Protein AF-A0A834DI28-F1 (afdb_monomer)

Structure (mmCIF, N/CA/C/O backbone):
data_AF-A0A834DI28-F1
#
_entry.id   AF-A0A834DI28-F1
#
loop_
_atom_site.group_PDB
_atom_site.id
_atom_site.type_symbol
_atom_site.label_atom_id
_atom_site.label_alt_id
_atom_site.label_comp_id
_atom_site.label_asym_id
_atom_site.label_entity_id
_atom_site.label_seq_id
_atom_site.pdbx_PDB_ins_code
_atom_site.Cartn_x
_atom_site.Cartn_y
_atom_site.Cartn_z
_atom_site.occupancy
_atom_site.B_iso_or_equiv
_atom_site.auth_seq_id
_atom_site.auth_comp_id
_atom_site.auth_asym_id
_atom_site.auth_atom_id
_atom_site.pdbx_PDB_model_num
ATOM 1 N N . MET A 1 1 ? 89.807 41.117 -155.647 1.00 53.84 1 MET A N 1
ATOM 2 C CA . MET A 1 1 ? 91.177 41.578 -155.968 1.00 53.84 1 MET A CA 1
ATOM 3 C C . MET A 1 1 ? 92.062 40.342 -156.058 1.00 53.84 1 MET A C 1
ATOM 5 O O . MET A 1 1 ? 91.885 39.460 -155.232 1.00 53.84 1 MET A O 1
ATOM 9 N N . ASN A 1 2 ? 92.935 40.256 -157.065 1.00 38.38 2 ASN A N 1
ATOM 10 C CA . ASN A 1 2 ? 94.080 39.322 -157.108 1.00 38.38 2 ASN A CA 1
ATOM 11 C C . ASN A 1 2 ? 95.271 39.959 -156.341 1.00 38.38 2 ASN A C 1
ATOM 13 O O . ASN A 1 2 ? 95.130 41.136 -155.986 1.00 38.38 2 ASN A O 1
ATOM 17 N N . PRO A 1 3 ? 96.439 39.300 -156.137 1.00 61.22 3 PRO A N 1
ATOM 18 C CA . PRO A 1 3 ? 96.903 37.968 -156.583 1.00 61.22 3 PRO A CA 1
ATOM 19 C C . PRO A 1 3 ? 97.038 36.979 -155.372 1.00 61.22 3 PRO A C 1
ATOM 21 O O . PRO A 1 3 ? 96.422 37.252 -154.347 1.00 61.22 3 PRO A O 1
ATOM 24 N N . SER A 1 4 ? 97.689 35.797 -155.367 1.00 40.25 4 SER A N 1
ATOM 25 C CA . SER A 1 4 ? 98.748 35.222 -156.223 1.00 40.25 4 SER A CA 1
ATOM 26 C C . SER A 1 4 ? 98.755 33.682 -156.341 1.00 40.25 4 SER A C 1
ATOM 28 O O . SER A 1 4 ? 98.346 32.963 -155.440 1.00 40.25 4 SER A O 1
ATOM 30 N N . ALA A 1 5 ? 99.315 33.236 -157.472 1.00 37.59 5 ALA A N 1
ATOM 31 C CA . ALA A 1 5 ? 100.216 32.099 -157.746 1.00 37.59 5 ALA A CA 1
ATOM 32 C C . ALA A 1 5 ? 100.648 31.146 -156.592 1.00 37.59 5 ALA A C 1
ATOM 34 O O . ALA A 1 5 ? 100.957 31.581 -155.490 1.00 37.59 5 ALA A O 1
ATOM 35 N N . THR A 1 6 ? 100.852 29.840 -156.835 1.00 37.69 6 THR A N 1
ATOM 36 C CA . THR A 1 6 ? 101.607 29.298 -157.992 1.00 37.69 6 THR A CA 1
ATOM 37 C C . THR A 1 6 ? 101.086 27.947 -158.508 1.00 37.69 6 THR A C 1
ATOM 39 O O . THR A 1 6 ? 100.665 27.090 -157.739 1.00 37.69 6 THR A O 1
ATOM 42 N N . PHE A 1 7 ? 101.147 27.764 -159.831 1.00 34.72 7 PHE A N 1
ATOM 43 C CA . PHE A 1 7 ? 100.869 26.514 -160.552 1.00 34.72 7 PHE A CA 1
ATOM 44 C C . PHE A 1 7 ? 101.877 25.402 -160.206 1.00 34.72 7 PHE A C 1
ATOM 46 O O . PHE A 1 7 ? 103.062 25.687 -160.086 1.00 34.72 7 PHE A O 1
ATOM 53 N N . PHE A 1 8 ? 101.458 24.134 -160.291 1.00 35.59 8 PHE A N 1
ATOM 54 C CA . PHE A 1 8 ? 102.073 23.220 -161.267 1.00 35.59 8 PHE A CA 1
ATOM 55 C C . PHE A 1 8 ? 101.072 22.166 -161.765 1.00 35.59 8 PHE A C 1
ATOM 57 O O . PHE A 1 8 ? 100.070 21.865 -161.121 1.00 35.59 8 PHE A O 1
ATOM 64 N N . VAL A 1 9 ? 101.307 21.693 -162.987 1.00 37.53 9 VAL A N 1
ATOM 65 C CA . VAL A 1 9 ? 100.347 20.971 -163.832 1.00 37.53 9 VAL A CA 1
ATOM 66 C C . VAL A 1 9 ? 100.458 19.452 -163.668 1.00 37.53 9 VAL A C 1
ATOM 68 O O . VAL A 1 9 ? 101.547 18.909 -163.810 1.00 37.53 9 VAL A O 1
ATOM 71 N N . GLY A 1 10 ? 99.311 18.763 -163.605 1.00 33.97 10 GLY A N 1
ATOM 72 C CA . GLY A 1 10 ? 99.081 17.658 -164.547 1.00 33.97 10 GLY A CA 1
ATOM 73 C C . GLY A 1 10 ? 98.775 16.250 -164.017 1.00 33.97 10 GLY A C 1
ATOM 74 O O . GLY A 1 10 ? 99.527 15.676 -163.244 1.00 33.97 10 GLY A O 1
ATOM 75 N N . ARG A 1 11 ? 97.744 15.665 -164.650 1.00 35.41 11 ARG A N 1
ATOM 76 C CA . ARG A 1 11 ? 97.412 14.230 -164.810 1.00 35.41 11 ARG A CA 1
ATOM 77 C C . ARG A 1 11 ? 96.930 13.408 -163.600 1.00 35.41 11 ARG A C 1
ATOM 79 O O . ARG A 1 11 ? 97.690 13.007 -162.736 1.00 35.41 11 ARG A O 1
ATOM 86 N N . GLN A 1 12 ? 95.666 12.990 -163.738 1.00 44.09 12 GLN A N 1
ATOM 87 C CA . GLN A 1 12 ? 95.197 11.594 -163.662 1.00 44.09 12 GLN A CA 1
ATOM 88 C C . GLN A 1 12 ? 95.781 10.703 -162.549 1.00 44.09 12 GLN A C 1
ATOM 90 O O . GLN A 1 12 ? 96.814 10.070 -162.754 1.00 44.09 12 GLN A O 1
ATOM 95 N N . ASN A 1 13 ? 95.014 10.478 -161.476 1.00 39.81 13 ASN A N 1
ATOM 96 C CA . ASN A 1 13 ? 94.994 9.158 -160.838 1.00 39.81 13 ASN A CA 1
ATOM 97 C C . ASN A 1 13 ? 93.692 8.918 -160.052 1.00 39.81 13 ASN A C 1
ATOM 99 O O . ASN A 1 13 ? 93.354 9.684 -159.159 1.00 39.81 13 ASN A O 1
ATOM 103 N N . ILE A 1 14 ? 92.965 7.849 -160.387 1.00 48.56 14 ILE A N 1
ATOM 104 C CA . ILE A 1 14 ? 91.565 7.599 -159.968 1.00 48.56 14 ILE A CA 1
ATOM 105 C C . ILE A 1 14 ? 91.447 7.055 -158.519 1.00 48.56 14 ILE A C 1
ATOM 107 O O . ILE A 1 14 ? 90.351 6.848 -158.009 1.00 48.56 14 ILE A O 1
ATOM 111 N N . GLY A 1 15 ? 92.569 6.856 -157.816 1.00 52.12 15 GLY A N 1
ATOM 112 C CA . GLY A 1 15 ? 92.585 6.311 -156.450 1.00 52.12 15 GLY A CA 1
ATOM 113 C C . GLY A 1 15 ? 92.200 7.295 -155.334 1.00 52.12 15 GLY A C 1
ATOM 114 O O . GLY A 1 15 ? 91.572 6.890 -154.359 1.00 52.12 15 GLY A O 1
ATOM 115 N N . SER A 1 16 ? 92.532 8.585 -155.464 1.00 55.84 16 SER A N 1
ATOM 116 C CA . SER A 1 16 ? 92.398 9.551 -154.358 1.00 55.84 16 SER A CA 1
ATOM 117 C C . SER A 1 16 ? 90.960 10.008 -154.093 1.00 55.84 16 SER A C 1
ATOM 119 O O . SER A 1 16 ? 90.609 10.314 -152.958 1.00 55.84 16 SER A O 1
ATOM 121 N N . GLU A 1 17 ? 90.101 10.031 -155.113 1.00 61.16 17 GLU A N 1
ATOM 122 C CA . GLU A 1 17 ? 88.703 10.468 -154.988 1.00 61.16 17 GLU A CA 1
ATOM 123 C C . GLU A 1 17 ? 87.870 9.489 -154.136 1.00 61.16 17 GLU A C 1
ATOM 125 O O . GLU A 1 17 ? 87.028 9.902 -153.333 1.00 61.16 17 GLU A O 1
ATOM 130 N N . VAL A 1 18 ? 88.176 8.188 -154.226 1.00 70.25 18 VAL A N 1
ATOM 131 C CA . VAL A 1 18 ? 87.549 7.136 -153.409 1.00 70.25 18 VAL A CA 1
ATOM 132 C C . VAL A 1 18 ? 88.019 7.210 -151.953 1.00 70.25 18 VAL A C 1
ATOM 134 O O . VAL A 1 18 ? 87.192 7.091 -151.045 1.00 70.25 18 VAL A O 1
ATOM 137 N N . GLU A 1 19 ? 89.310 7.464 -151.706 1.00 73.50 19 GLU A N 1
ATOM 138 C CA . GLU A 1 19 ? 89.833 7.691 -150.349 1.00 73.50 19 GLU A CA 1
ATOM 139 C C . GLU A 1 19 ? 89.216 8.938 -149.710 1.00 73.50 19 GLU A C 1
ATOM 141 O O . GLU A 1 19 ? 88.723 8.859 -148.586 1.00 73.50 19 GLU A O 1
ATOM 146 N N . ILE A 1 20 ? 89.153 10.065 -150.429 1.00 74.12 20 ILE A N 1
ATOM 147 C CA . ILE A 1 20 ? 88.549 11.310 -149.927 1.00 74.12 20 ILE A CA 1
ATOM 148 C C . ILE A 1 20 ? 87.065 11.097 -149.592 1.00 74.12 20 ILE A C 1
ATOM 150 O O . ILE A 1 20 ? 86.637 11.450 -148.493 1.00 74.12 20 ILE A O 1
ATOM 154 N N . SER A 1 21 ? 86.292 10.445 -150.469 1.00 81.88 21 SER A N 1
ATOM 155 C CA . SER A 1 21 ? 84.883 10.113 -150.196 1.00 81.88 21 SER A CA 1
ATOM 156 C C . SER A 1 21 ? 84.717 9.185 -148.983 1.00 81.88 21 SER A C 1
ATOM 158 O O . SER A 1 21 ? 83.778 9.334 -148.196 1.00 81.88 21 SER A O 1
ATOM 160 N N . THR A 1 22 ? 85.646 8.246 -148.789 1.00 82.19 22 THR A N 1
ATOM 161 C CA . THR A 1 22 ? 85.655 7.339 -147.631 1.00 82.19 22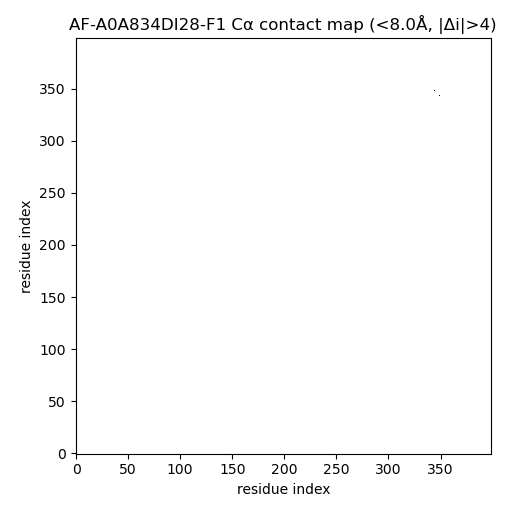 THR A CA 1
ATOM 162 C C . THR A 1 22 ? 85.986 8.090 -146.340 1.00 82.19 22 THR A C 1
ATOM 164 O O . THR A 1 22 ? 85.273 7.934 -145.350 1.00 82.19 22 THR A O 1
ATOM 167 N N . ILE A 1 23 ? 86.981 8.980 -146.363 1.00 82.06 23 ILE A N 1
ATOM 168 C CA . ILE A 1 23 ? 87.346 9.852 -145.238 1.00 82.06 23 ILE A CA 1
ATOM 169 C C . ILE A 1 23 ? 86.197 10.811 -144.889 1.00 82.06 23 ILE A C 1
ATOM 171 O O . ILE A 1 23 ? 85.927 11.041 -143.712 1.00 82.06 23 ILE A O 1
ATOM 175 N N . GLU A 1 24 ? 85.473 11.354 -145.871 1.00 83.88 24 GLU A N 1
ATOM 176 C CA . GLU A 1 24 ? 84.287 12.182 -145.615 1.00 83.88 24 GLU A CA 1
ATOM 177 C C . GLU A 1 24 ? 83.137 11.399 -144.973 1.00 83.88 24 GLU A C 1
ATOM 179 O O . GLU A 1 24 ? 82.472 11.922 -144.075 1.00 83.88 24 GLU A O 1
ATOM 184 N N . LYS A 1 25 ? 82.901 10.151 -145.398 1.00 86.88 25 LYS A N 1
ATOM 185 C CA . LYS A 1 25 ? 81.920 9.261 -144.757 1.00 86.88 25 LYS A CA 1
ATOM 186 C C . LYS A 1 25 ? 82.324 8.946 -143.319 1.00 86.88 25 LYS A C 1
ATOM 188 O O . LYS A 1 25 ? 81.523 9.181 -142.422 1.00 86.88 25 LYS A O 1
ATOM 193 N N . GLN A 1 26 ? 83.574 8.541 -143.092 1.00 87.81 26 GLN A N 1
ATOM 194 C CA . GLN A 1 26 ? 84.117 8.288 -141.752 1.00 87.81 26 GLN A CA 1
ATOM 195 C C . GLN A 1 26 ? 84.058 9.534 -140.857 1.00 87.81 26 GLN A C 1
ATOM 197 O O . GLN A 1 26 ? 83.747 9.427 -139.677 1.00 87.81 26 GLN A O 1
ATOM 202 N N . ARG A 1 27 ? 84.291 10.739 -141.396 1.00 87.38 27 ARG A N 1
ATOM 203 C CA . ARG A 1 27 ? 84.123 11.999 -140.650 1.00 87.38 27 ARG A CA 1
ATOM 204 C C . ARG A 1 27 ? 82.668 12.265 -140.270 1.00 87.38 27 ARG A C 1
ATOM 206 O O . ARG A 1 27 ? 82.425 12.663 -139.136 1.00 87.38 27 ARG A O 1
ATOM 213 N N . LYS A 1 28 ? 81.710 12.035 -141.176 1.00 88.06 28 LYS A N 1
ATOM 214 C CA . LYS A 1 28 ? 80.268 12.156 -140.882 1.00 88.06 28 LYS A CA 1
ATOM 215 C C . LYS A 1 28 ? 79.820 11.130 -139.838 1.00 88.06 28 LYS A C 1
ATOM 217 O O . LYS A 1 28 ? 79.082 11.481 -138.928 1.00 88.06 28 LYS A O 1
ATOM 222 N N . GLU A 1 29 ? 80.309 9.899 -139.935 1.00 89.62 29 GLU A N 1
ATOM 223 C CA . GLU A 1 29 ? 80.042 8.815 -138.986 1.00 89.62 29 GLU A CA 1
ATOM 224 C C . GLU A 1 29 ? 80.640 9.106 -137.600 1.00 89.62 29 GLU A C 1
ATOM 226 O O . GLU A 1 29 ? 79.931 9.033 -136.601 1.00 89.62 29 GLU A O 1
ATOM 231 N N . LEU A 1 30 ? 81.893 9.571 -137.526 1.00 91.56 30 LEU A N 1
ATOM 232 C CA . LEU A 1 30 ? 82.496 10.069 -136.284 1.00 91.56 30 LEU A CA 1
ATOM 233 C C . LEU A 1 30 ? 81.737 11.275 -135.713 1.00 91.56 30 LEU A C 1
ATOM 235 O O . LEU A 1 30 ? 81.611 11.395 -134.499 1.00 91.56 30 LEU A O 1
ATOM 239 N N . GLN A 1 31 ? 81.216 12.167 -136.557 1.00 90.69 31 GLN A N 1
ATOM 240 C CA . GLN A 1 31 ? 80.435 13.321 -136.113 1.00 90.69 31 GLN A CA 1
ATOM 241 C C . GLN A 1 31 ? 79.057 12.914 -135.563 1.00 90.69 31 GLN A C 1
ATOM 243 O O . GLN A 1 31 ? 78.607 13.514 -134.587 1.00 90.69 31 GLN A O 1
ATOM 248 N N . LEU A 1 32 ? 78.428 11.875 -136.128 1.00 92.38 32 LEU A N 1
ATOM 249 C CA . LEU A 1 32 ? 77.225 11.241 -135.577 1.00 92.38 32 LEU A CA 1
ATOM 250 C C . LEU A 1 32 ? 77.526 10.539 -134.249 1.00 92.38 32 LEU A C 1
ATOM 252 O O . LEU A 1 32 ? 76.853 10.828 -133.267 1.00 92.38 32 LEU A O 1
ATOM 256 N N . LEU A 1 33 ? 78.587 9.729 -134.171 1.00 93.94 33 LEU A N 1
ATOM 257 C CA . LEU A 1 33 ? 79.042 9.090 -132.928 1.00 93.94 33 LEU A CA 1
ATOM 258 C C . LEU A 1 33 ? 79.337 10.117 -131.823 1.00 93.94 33 LEU A C 1
ATOM 260 O O . LEU A 1 33 ? 78.951 9.917 -130.678 1.00 93.94 33 LEU A O 1
ATOM 264 N N . VAL A 1 34 ? 79.973 11.246 -132.150 1.00 92.31 34 VAL A N 1
ATOM 265 C CA . VAL A 1 34 ? 80.193 12.357 -131.206 1.00 92.31 34 VAL A CA 1
ATOM 266 C C . VAL A 1 34 ? 78.879 13.041 -130.804 1.00 92.31 34 VAL A C 1
ATOM 268 O O . VAL A 1 34 ? 78.777 13.527 -129.679 1.00 92.31 34 VAL A O 1
ATOM 271 N N . GLY A 1 35 ? 77.877 13.083 -131.686 1.00 92.25 35 GLY A N 1
ATOM 272 C CA . GLY A 1 35 ? 76.517 13.524 -131.361 1.00 92.25 35 GLY A CA 1
ATOM 273 C C . GLY A 1 35 ? 75.835 12.578 -130.373 1.00 92.25 35 GLY A C 1
ATOM 274 O O . GLY A 1 35 ? 75.492 12.993 -129.271 1.00 92.25 35 GLY A O 1
ATOM 275 N N . GLU A 1 36 ? 75.752 11.291 -130.714 1.00 93.88 36 GLU A N 1
ATOM 276 C CA . GLU A 1 36 ? 75.169 10.245 -129.866 1.00 93.88 36 GLU A CA 1
ATOM 277 C C . GLU A 1 36 ? 75.861 10.128 -128.503 1.00 93.88 36 GLU A C 1
ATOM 279 O O . GLU A 1 36 ? 75.194 9.919 -127.493 1.00 93.88 36 GLU A O 1
ATOM 284 N N . LEU A 1 37 ? 77.188 10.283 -128.445 1.00 94.94 37 LEU A N 1
ATOM 285 C CA . LEU A 1 37 ? 77.932 10.311 -127.183 1.00 94.94 37 LEU A CA 1
ATOM 286 C C . LEU A 1 37 ? 77.562 11.531 -126.331 1.00 94.94 37 LEU A C 1
ATOM 288 O O . LEU A 1 37 ? 77.427 11.391 -125.121 1.00 94.94 37 LEU A O 1
ATOM 292 N N . LYS A 1 38 ? 77.356 12.709 -126.935 1.00 94.88 38 LYS A N 1
ATOM 293 C CA . LYS A 1 38 ? 76.902 13.918 -126.219 1.00 94.88 38 LYS A CA 1
ATOM 294 C C . LYS A 1 38 ? 75.447 13.835 -125.770 1.00 94.88 38 LYS A C 1
ATOM 296 O O . LYS A 1 38 ? 75.099 14.431 -124.754 1.00 94.88 38 LYS A O 1
ATOM 301 N N . ASP A 1 39 ? 74.598 13.151 -126.527 1.00 94.94 39 ASP A N 1
ATOM 302 C CA . ASP A 1 39 ? 73.204 12.928 -126.147 1.00 94.94 39 ASP A CA 1
ATOM 303 C C . ASP A 1 39 ? 73.112 11.886 -125.024 1.00 94.94 39 ASP A C 1
ATOM 305 O O . ASP A 1 39 ? 72.462 12.155 -124.019 1.00 94.94 39 ASP A O 1
ATOM 309 N N . ARG A 1 40 ? 73.874 10.786 -125.098 1.00 95.06 40 ARG A N 1
ATOM 310 C CA . ARG A 1 40 ? 74.008 9.815 -123.997 1.00 95.06 40 ARG A CA 1
ATOM 311 C C . ARG A 1 40 ? 74.624 10.406 -122.734 1.00 95.06 40 ARG A C 1
ATOM 313 O O . ARG A 1 40 ? 74.171 10.083 -121.642 1.00 95.06 40 ARG A O 1
ATOM 320 N N . ASP A 1 41 ? 75.634 11.264 -122.859 1.00 96.12 41 ASP A N 1
ATOM 321 C CA . ASP A 1 41 ? 76.204 11.984 -121.715 1.00 96.12 41 ASP A CA 1
ATOM 322 C C . ASP A 1 41 ? 75.158 12.912 -121.074 1.00 96.12 41 ASP A C 1
ATOM 324 O O . ASP A 1 41 ? 75.035 12.960 -119.852 1.00 96.12 41 ASP A O 1
ATOM 328 N N . ARG A 1 42 ? 74.319 13.580 -121.878 1.00 95.25 42 ARG A N 1
ATOM 329 C CA . ARG A 1 42 ? 73.198 14.385 -121.371 1.00 95.25 42 ARG A CA 1
ATOM 330 C C . ARG A 1 42 ? 72.143 13.530 -120.668 1.00 95.25 42 ARG A C 1
ATOM 332 O O . ARG A 1 42 ? 71.793 13.847 -119.540 1.00 95.25 42 ARG A O 1
ATOM 339 N N . GLU A 1 43 ? 71.699 12.434 -121.282 1.00 95.69 43 GLU A N 1
ATOM 340 C CA . GLU A 1 43 ? 70.752 11.483 -120.678 1.00 95.69 43 GLU A CA 1
ATOM 341 C C . GLU A 1 43 ? 71.282 10.899 -119.361 1.00 95.69 43 GLU A C 1
ATOM 343 O O . GLU A 1 43 ? 70.536 10.775 -118.390 1.00 95.69 43 GLU A O 1
ATOM 348 N N . LEU A 1 44 ? 72.578 10.573 -119.300 1.00 96.44 44 LEU A N 1
ATOM 349 C CA . LEU A 1 44 ? 73.235 10.090 -118.089 1.00 96.44 44 LEU A CA 1
ATOM 350 C C . LEU A 1 44 ? 73.274 11.175 -117.004 1.00 96.44 44 LEU A C 1
ATOM 352 O O . LEU A 1 44 ? 72.937 10.895 -115.855 1.00 96.44 44 LEU A O 1
ATOM 356 N N . ASN A 1 45 ? 73.628 12.412 -117.357 1.00 96.56 45 ASN A N 1
ATOM 357 C CA . ASN A 1 45 ? 73.615 13.546 -116.432 1.00 96.56 45 ASN A CA 1
ATOM 358 C C . ASN A 1 45 ? 72.193 13.864 -115.927 1.00 96.56 45 ASN A C 1
ATOM 360 O O . ASN A 1 45 ? 72.008 14.087 -114.730 1.00 96.56 45 ASN A O 1
ATOM 364 N N . ASP A 1 46 ? 71.177 13.806 -116.792 1.00 96.94 46 ASP A N 1
ATOM 365 C CA . ASP A 1 46 ? 69.767 13.982 -116.422 1.00 96.94 46 ASP A CA 1
ATOM 366 C C . ASP A 1 46 ? 69.283 12.852 -115.498 1.00 96.94 46 ASP A C 1
ATOM 368 O O . ASP A 1 46 ? 68.630 13.116 -114.484 1.00 96.94 46 ASP A O 1
ATOM 372 N N . MET A 1 47 ? 69.653 11.597 -115.781 1.00 96.81 47 MET A N 1
ATOM 373 C CA . MET A 1 47 ? 69.378 10.442 -114.917 1.00 96.81 47 MET A CA 1
ATOM 374 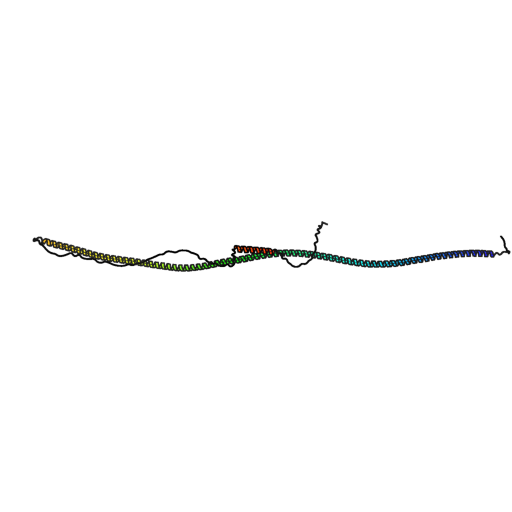C C . MET A 1 47 ? 70.037 10.604 -113.540 1.00 96.81 47 MET A C 1
ATOM 376 O O . MET A 1 47 ? 69.383 10.403 -112.515 1.00 96.81 47 MET A O 1
ATOM 380 N N . VAL A 1 48 ? 71.303 11.030 -113.494 1.00 97.00 48 VAL A N 1
ATOM 381 C CA . VAL A 1 48 ? 72.022 11.331 -112.248 1.00 97.00 48 VAL A CA 1
ATOM 382 C C . VAL A 1 48 ? 71.334 12.465 -111.482 1.00 97.00 48 VAL A C 1
ATOM 384 O O . VAL A 1 48 ? 71.124 12.336 -110.277 1.00 97.00 48 VAL A O 1
ATOM 387 N N . ALA A 1 49 ? 70.891 13.532 -112.151 1.00 96.56 49 ALA A N 1
ATOM 388 C CA . ALA A 1 49 ? 70.162 14.640 -111.528 1.00 96.56 49 ALA A CA 1
ATOM 389 C C . ALA A 1 49 ? 68.743 14.255 -111.054 1.00 96.56 49 ALA A C 1
ATOM 391 O O . ALA A 1 49 ? 68.221 14.833 -110.095 1.00 96.56 49 ALA A O 1
ATOM 392 N N . VAL A 1 50 ? 68.085 13.286 -111.700 1.00 96.94 50 VAL A N 1
ATOM 393 C CA . VAL A 1 50 ? 66.840 12.670 -111.205 1.00 96.94 50 VAL A CA 1
ATOM 394 C C . VAL A 1 50 ? 67.124 11.828 -109.960 1.00 96.94 50 VAL A C 1
ATOM 396 O O . VAL A 1 50 ? 66.462 12.029 -108.943 1.00 96.94 50 VAL A O 1
ATOM 399 N N . HIS A 1 51 ? 68.128 10.949 -109.990 1.00 97.00 51 HIS A N 1
ATOM 400 C CA . HIS A 1 51 ? 68.488 10.112 -108.843 1.00 97.00 51 HIS A CA 1
ATOM 401 C C . HIS A 1 51 ? 68.969 10.927 -107.636 1.00 97.00 51 HIS A C 1
ATOM 403 O O . HIS A 1 51 ? 68.575 10.630 -106.514 1.00 97.00 51 HIS A O 1
ATOM 409 N N . GLN A 1 52 ? 69.737 12.001 -107.834 1.00 97.00 52 GLN A N 1
ATOM 410 C CA . GLN A 1 52 ? 70.123 12.912 -106.750 1.00 97.00 52 GLN A CA 1
ATOM 411 C C . GLN A 1 52 ? 68.901 13.580 -106.103 1.00 97.00 52 GLN A C 1
ATOM 413 O O . GLN A 1 52 ? 68.812 13.633 -104.878 1.00 97.00 52 GLN A O 1
ATOM 418 N N . ARG A 1 53 ? 67.912 14.021 -106.895 1.00 97.12 53 ARG A N 1
ATOM 419 C CA . ARG A 1 53 ? 66.641 14.545 -106.359 1.00 97.12 53 ARG A CA 1
ATOM 420 C C . ARG A 1 53 ? 65.824 13.479 -105.625 1.00 97.12 53 ARG A C 1
ATOM 422 O O . ARG A 1 53 ? 65.237 13.788 -104.595 1.00 97.12 53 ARG A O 1
ATOM 429 N N . GLN A 1 54 ? 65.807 12.238 -106.115 1.00 97.31 54 GLN A N 1
ATOM 430 C CA . GLN A 1 54 ? 65.164 11.114 -105.422 1.00 97.31 54 GLN A CA 1
ATOM 431 C C . GLN A 1 54 ? 65.836 10.821 -104.074 1.00 97.31 54 GLN A C 1
ATOM 433 O O . GLN A 1 54 ? 65.136 10.683 -103.078 1.00 97.31 54 GLN A O 1
ATOM 438 N N . LEU A 1 55 ? 67.172 10.794 -104.020 1.00 97.19 55 LEU A N 1
ATOM 439 C CA . LEU A 1 55 ? 67.929 10.599 -102.779 1.00 97.19 55 LEU A CA 1
ATOM 440 C C . LEU A 1 55 ? 67.656 11.712 -101.758 1.00 97.19 55 LEU A C 1
ATOM 442 O O . LEU A 1 55 ? 67.432 11.412 -100.590 1.00 97.19 55 LEU A O 1
ATOM 446 N N . LEU A 1 56 ? 67.611 12.977 -102.192 1.00 97.19 56 LEU A N 1
ATOM 447 C CA . LEU A 1 56 ? 67.244 14.098 -101.319 1.00 97.19 56 LEU A CA 1
ATOM 448 C C . LEU A 1 56 ? 65.801 13.972 -100.804 1.00 97.19 56 LEU A C 1
ATOM 450 O O . LEU A 1 56 ? 65.575 14.117 -99.607 1.00 97.19 56 LEU A O 1
ATOM 454 N N . SER A 1 57 ? 64.842 13.621 -101.670 1.00 97.00 57 SER A N 1
ATOM 455 C CA . SER A 1 57 ? 63.450 13.367 -101.263 1.00 97.00 57 SER A CA 1
ATOM 456 C C . SER A 1 57 ? 63.342 12.217 -100.255 1.00 97.00 57 SER A C 1
ATOM 458 O O . SER A 1 57 ? 62.579 12.313 -99.298 1.00 97.00 57 SER A O 1
ATOM 460 N N . TRP A 1 58 ? 64.108 11.139 -100.442 1.00 97.81 58 TRP A N 1
ATOM 461 C CA . TRP A 1 58 ? 64.138 10.009 -99.513 1.00 97.81 58 TRP A CA 1
ATOM 462 C C . TRP A 1 58 ? 64.776 10.367 -98.168 1.00 97.81 58 TRP A C 1
ATOM 464 O O . TRP A 1 58 ? 64.277 9.907 -97.144 1.00 97.81 58 TRP A O 1
ATOM 474 N N . GLU A 1 59 ? 65.819 11.203 -98.132 1.00 97.50 59 GLU A N 1
ATOM 475 C CA . GLU A 1 59 ? 66.397 11.668 -96.862 1.00 97.50 59 GLU A CA 1
ATOM 476 C C . GLU A 1 59 ? 65.451 12.637 -96.131 1.00 97.50 59 GLU A C 1
ATOM 478 O O . GLU A 1 59 ? 65.275 12.532 -94.916 1.00 97.50 59 GLU A O 1
ATOM 483 N N . GLU A 1 60 ? 64.755 13.522 -96.855 1.00 97.44 60 GLU A N 1
ATOM 484 C CA . GLU A 1 60 ? 63.692 14.352 -96.277 1.00 97.44 60 GLU A CA 1
ATOM 485 C C . GLU A 1 60 ? 62.562 13.507 -95.674 1.00 97.44 60 GLU A C 1
ATOM 487 O O . GLU A 1 60 ? 62.118 13.774 -94.555 1.00 97.44 60 GLU A O 1
ATOM 492 N N . ASP A 1 61 ? 62.076 12.494 -96.396 1.00 97.62 61 ASP A N 1
ATOM 493 C CA . ASP A 1 61 ? 60.991 11.629 -95.924 1.00 97.62 61 ASP A CA 1
ATOM 494 C C . ASP A 1 61 ? 61.431 10.746 -94.752 1.00 97.62 61 ASP A C 1
ATOM 496 O O . ASP A 1 61 ? 60.698 10.616 -93.770 1.00 97.62 61 ASP A O 1
ATOM 500 N N . ARG A 1 62 ? 62.666 10.237 -94.775 1.00 97.81 62 ARG A N 1
ATOM 501 C CA . ARG A 1 62 ? 63.309 9.570 -93.636 1.00 97.81 62 ARG A CA 1
ATOM 502 C C . ARG A 1 62 ? 63.344 10.475 -92.400 1.00 97.81 62 ARG A C 1
ATOM 504 O O . ARG A 1 62 ? 62.967 10.031 -91.317 1.00 97.81 62 ARG A O 1
ATOM 511 N N . GLN A 1 63 ? 63.719 11.747 -92.544 1.00 97.81 63 GLN A N 1
ATOM 512 C CA . GLN A 1 63 ? 63.748 12.691 -91.422 1.00 97.81 63 GLN A CA 1
ATOM 513 C C . GLN A 1 63 ? 62.338 13.045 -90.907 1.00 97.81 63 GLN A C 1
ATOM 515 O O . GLN A 1 63 ? 62.142 13.206 -89.696 1.00 97.81 63 GLN A O 1
ATOM 520 N N . LYS A 1 64 ? 61.330 13.111 -91.793 1.00 98.06 64 LYS A N 1
ATOM 521 C CA . LYS A 1 64 ? 59.910 13.246 -91.408 1.00 98.06 64 LYS A CA 1
ATOM 522 C C . LYS A 1 64 ? 59.449 12.032 -90.594 1.00 98.06 64 LYS A C 1
ATOM 524 O O . LYS A 1 64 ? 58.828 12.221 -89.549 1.00 98.06 64 LYS A O 1
ATOM 529 N N . VAL A 1 65 ? 59.788 10.812 -91.024 1.00 97.81 65 VAL A N 1
ATOM 530 C CA . VAL A 1 65 ? 59.464 9.565 -90.305 1.00 97.81 65 VAL A CA 1
ATOM 531 C C . VAL A 1 65 ? 60.099 9.553 -88.914 1.00 97.81 65 VAL A C 1
ATOM 533 O O . VAL A 1 65 ? 59.362 9.406 -87.945 1.00 97.81 65 VAL A O 1
ATOM 536 N N . LEU A 1 66 ? 61.400 9.836 -88.781 1.00 97.75 66 LEU A N 1
ATOM 537 C CA . LEU A 1 66 ? 62.076 9.915 -87.473 1.00 97.75 66 LEU A CA 1
ATOM 538 C C . LEU A 1 66 ? 61.402 10.927 -86.524 1.00 97.75 66 LEU A C 1
ATOM 540 O O . LEU A 1 66 ? 61.168 10.645 -85.349 1.00 97.75 66 LEU A O 1
ATOM 544 N N . THR A 1 67 ? 61.009 12.094 -87.046 1.00 97.50 67 THR A N 1
ATOM 545 C CA . THR A 1 67 ? 60.297 13.124 -86.266 1.00 97.50 67 THR A CA 1
ATOM 546 C C . THR A 1 67 ? 58.910 12.644 -85.805 1.00 97.50 67 THR A C 1
ATOM 548 O O . THR A 1 67 ? 58.459 12.975 -84.703 1.00 97.50 67 THR A O 1
ATOM 551 N N . LEU A 1 68 ? 58.216 11.855 -86.633 1.00 97.88 68 LEU A N 1
ATOM 552 C CA . LEU A 1 68 ? 56.931 11.244 -86.287 1.00 97.88 68 LEU A CA 1
ATOM 553 C C . LEU A 1 68 ? 57.091 10.098 -85.280 1.00 97.88 68 LEU A C 1
ATOM 555 O O . LEU A 1 68 ? 56.290 10.026 -84.352 1.00 97.88 68 LEU A O 1
ATOM 559 N N . GLU A 1 69 ? 58.120 9.261 -85.404 1.00 97.31 69 GLU A N 1
ATOM 560 C CA . GLU A 1 69 ? 58.449 8.188 -84.454 1.00 97.31 69 GLU A CA 1
ATOM 561 C C . GLU A 1 69 ? 58.736 8.753 -83.056 1.00 97.31 69 GLU A C 1
ATOM 563 O O . GLU A 1 69 ? 58.121 8.325 -82.076 1.00 97.31 69 GLU A O 1
ATOM 568 N N . GLU A 1 70 ? 59.567 9.797 -82.953 1.00 97.56 70 GLU A N 1
ATOM 569 C CA . GLU A 1 70 ? 59.793 10.508 -81.690 1.00 97.56 70 GLU A CA 1
ATOM 570 C C . GLU A 1 70 ? 58.495 11.051 -81.075 1.00 97.56 70 GLU A C 1
ATOM 572 O O . GLU A 1 70 ? 58.297 11.005 -79.856 1.00 97.56 70 GLU A O 1
ATOM 577 N N . ARG A 1 71 ? 57.610 11.614 -81.908 1.00 98.00 71 ARG A N 1
ATOM 578 C CA . ARG A 1 71 ? 56.317 12.144 -81.460 1.00 98.00 71 ARG A CA 1
ATOM 579 C C . ARG A 1 71 ? 55.386 11.023 -80.997 1.00 98.00 71 ARG A C 1
ATOM 581 O O . ARG A 1 71 ? 54.707 11.203 -79.988 1.00 98.00 71 ARG A O 1
ATOM 588 N N . CYS A 1 72 ? 55.365 9.887 -81.692 1.00 97.12 72 CYS A N 1
ATOM 589 C CA . CYS A 1 72 ? 54.586 8.715 -81.300 1.00 97.12 72 CYS A CA 1
ATOM 590 C C . CYS A 1 72 ? 55.083 8.161 -79.962 1.00 97.12 72 CYS A C 1
ATOM 592 O O . CYS A 1 72 ? 54.281 8.035 -79.045 1.00 97.12 72 CYS A O 1
ATOM 594 N N . SER A 1 73 ? 56.396 7.986 -79.786 1.00 97.81 73 SER A N 1
ATOM 595 C CA . SER A 1 73 ? 56.994 7.540 -78.519 1.00 97.81 73 SER A CA 1
ATOM 596 C C . SER A 1 73 ? 56.628 8.453 -77.334 1.00 97.81 73 SER A C 1
ATOM 598 O O . SER A 1 73 ? 56.254 7.981 -76.256 1.00 97.81 73 SER A O 1
ATOM 600 N N . LYS A 1 74 ? 56.638 9.781 -77.537 1.00 97.62 74 LYS A N 1
ATOM 601 C CA . LYS A 1 74 ? 56.186 10.760 -76.527 1.00 97.62 74 LYS A CA 1
ATOM 602 C C . LYS A 1 74 ? 54.698 10.573 -76.179 1.00 97.62 74 LYS A C 1
ATOM 604 O O . LYS A 1 74 ? 54.349 10.541 -74.997 1.00 97.62 74 LYS A O 1
ATOM 609 N N . LEU A 1 75 ? 53.834 10.396 -77.183 1.00 97.25 75 LEU A N 1
ATOM 610 C CA . LEU A 1 75 ? 52.393 10.170 -76.996 1.00 97.25 75 LEU A CA 1
ATOM 611 C C . LEU A 1 75 ? 52.075 8.810 -76.353 1.00 97.25 75 LEU A C 1
ATOM 613 O O . LEU A 1 75 ? 51.175 8.737 -75.520 1.00 97.25 75 LEU A O 1
ATOM 617 N N . GLU A 1 76 ? 52.821 7.755 -76.673 1.00 97.50 76 GLU A N 1
ATOM 618 C CA . GLU A 1 76 ? 52.723 6.436 -76.035 1.00 97.50 76 GLU A CA 1
ATOM 619 C C . GLU A 1 76 ? 53.089 6.510 -74.549 1.00 97.50 76 GLU A C 1
ATOM 621 O O . GLU A 1 76 ? 52.361 5.989 -73.701 1.00 97.50 76 GLU A O 1
ATOM 626 N N . GLY A 1 77 ? 54.164 7.229 -74.208 1.00 97.44 77 GLY A N 1
ATOM 627 C CA . GLY A 1 77 ? 54.551 7.484 -72.820 1.00 97.44 77 GLY A CA 1
ATOM 628 C C . GLY A 1 77 ? 53.502 8.284 -72.038 1.00 97.44 77 GLY A C 1
ATOM 629 O O . GLY A 1 77 ? 53.245 7.997 -70.867 1.00 97.44 77 GLY A O 1
ATOM 630 N N . GLU A 1 78 ? 52.852 9.269 -72.667 1.00 98.00 78 GLU A N 1
ATOM 631 C CA . GLU A 1 78 ? 51.704 9.966 -72.073 1.00 98.00 78 GLU A CA 1
ATOM 632 C C . GLU A 1 78 ? 50.479 9.062 -71.911 1.00 98.00 78 GLU A C 1
ATOM 634 O O . GLU A 1 78 ? 49.839 9.087 -70.857 1.00 98.00 78 GLU A O 1
ATOM 639 N N . LEU A 1 79 ? 50.150 8.261 -72.927 1.00 97.81 79 LEU A N 1
ATOM 640 C CA . LEU A 1 79 ? 49.036 7.320 -72.891 1.00 97.81 79 LEU A CA 1
ATOM 641 C C . LEU A 1 79 ? 49.227 6.310 -71.758 1.00 97.81 79 LEU A C 1
ATOM 643 O O . LEU A 1 79 ? 48.306 6.119 -70.970 1.00 97.81 79 LEU A O 1
ATOM 647 N N . HIS A 1 80 ? 50.435 5.759 -71.604 1.00 97.69 80 HIS A N 1
ATOM 648 C CA . HIS A 1 80 ? 50.771 4.850 -70.511 1.00 97.69 80 HIS A CA 1
ATOM 649 C C . HIS A 1 80 ? 50.524 5.501 -69.143 1.00 97.69 80 HIS A C 1
ATOM 651 O O . HIS A 1 80 ? 49.764 4.961 -68.339 1.00 97.69 80 HIS A O 1
ATOM 657 N N . LYS A 1 81 ? 51.057 6.711 -68.907 1.00 98.38 81 LYS A N 1
ATOM 658 C CA . LYS A 1 81 ? 50.824 7.475 -67.664 1.00 98.38 81 LYS A CA 1
ATOM 659 C C . LYS A 1 81 ? 49.332 7.703 -67.398 1.00 98.38 81 LYS A C 1
ATOM 661 O O . LYS A 1 81 ? 48.867 7.507 -66.276 1.00 98.38 81 LYS A O 1
ATOM 666 N N . ARG A 1 82 ? 48.552 8.074 -68.423 1.00 97.88 82 ARG A N 1
ATOM 66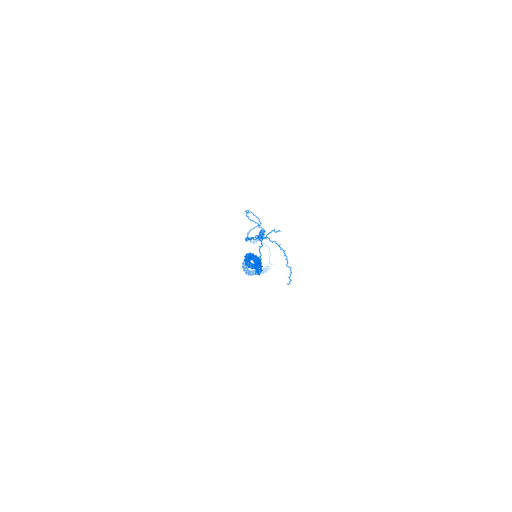7 C CA . ARG A 1 82 ? 47.089 8.236 -68.306 1.00 97.88 82 ARG A CA 1
ATOM 668 C C . ARG A 1 82 ? 46.407 6.907 -67.959 1.00 97.88 82 ARG A C 1
ATOM 670 O O . ARG A 1 82 ? 45.538 6.892 -67.091 1.00 97.88 82 ARG A O 1
ATOM 677 N N . THR A 1 83 ? 46.821 5.790 -68.560 1.00 98.19 83 THR A N 1
ATOM 678 C CA . THR A 1 83 ? 46.311 4.445 -68.246 1.00 98.19 83 THR A CA 1
ATOM 679 C C . THR A 1 83 ? 46.610 4.033 -66.802 1.00 98.19 83 THR A C 1
ATOM 681 O O . THR A 1 83 ? 45.739 3.468 -66.138 1.00 98.19 83 THR A O 1
ATOM 684 N N . GLU A 1 84 ? 47.797 4.338 -66.274 1.00 98.38 84 GLU A N 1
ATOM 685 C CA . GLU A 1 84 ? 48.133 4.083 -64.867 1.00 98.38 84 GLU A CA 1
ATOM 686 C C . GLU A 1 84 ? 47.293 4.929 -63.903 1.00 98.38 84 GLU A C 1
ATOM 688 O O . GLU A 1 84 ? 46.757 4.399 -62.925 1.00 98.38 84 GLU A O 1
ATOM 693 N N . ILE A 1 85 ? 47.103 6.218 -64.212 1.00 98.19 85 ILE A N 1
ATOM 694 C CA . ILE A 1 85 ? 46.224 7.111 -63.445 1.00 98.19 85 ILE A CA 1
ATOM 695 C C . ILE A 1 85 ? 44.797 6.552 -63.427 1.00 98.19 85 ILE A C 1
ATOM 697 O O . ILE A 1 85 ? 44.245 6.371 -62.341 1.00 98.19 85 ILE A O 1
ATOM 701 N N . VAL A 1 86 ? 44.232 6.195 -64.587 1.00 98.12 86 VAL A N 1
ATOM 702 C CA . VAL A 1 86 ? 42.897 5.578 -64.693 1.00 98.12 86 VAL A CA 1
ATOM 703 C C . VAL A 1 86 ? 42.816 4.307 -63.847 1.00 98.12 86 VAL A C 1
ATOM 705 O O . VAL A 1 86 ? 41.914 4.194 -63.022 1.00 98.12 86 VAL A O 1
ATOM 708 N N . ARG A 1 87 ? 43.796 3.397 -63.942 1.00 98.44 87 ARG A N 1
ATOM 709 C C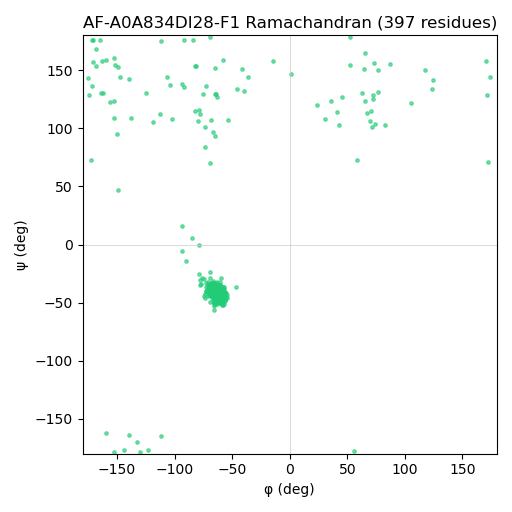A . ARG A 1 87 ? 43.853 2.170 -63.125 1.00 98.44 87 ARG A CA 1
ATOM 710 C C . ARG A 1 87 ? 43.852 2.476 -61.620 1.00 98.44 87 ARG A C 1
ATOM 712 O O . ARG A 1 87 ? 43.154 1.808 -60.855 1.00 98.44 87 ARG A O 1
ATOM 719 N N . SER A 1 88 ? 44.603 3.494 -61.192 1.00 98.25 88 SER A N 1
ATOM 720 C CA . SER A 1 88 ? 44.667 3.920 -59.787 1.00 98.25 88 SER A CA 1
ATOM 721 C C . SER A 1 88 ? 43.345 4.525 -59.293 1.00 98.25 88 SER A C 1
ATOM 723 O O . SER A 1 88 ? 42.898 4.205 -58.189 1.00 98.25 88 SER A O 1
ATOM 725 N N . LEU A 1 89 ? 42.679 5.335 -60.124 1.00 98.25 89 LEU A N 1
ATOM 726 C CA . LEU A 1 89 ? 41.382 5.938 -59.824 1.00 98.25 89 LEU A CA 1
ATOM 727 C C . LEU A 1 89 ? 40.281 4.875 -59.780 1.00 98.25 89 LEU A C 1
ATOM 729 O O . LEU A 1 89 ? 39.523 4.846 -58.818 1.00 98.25 89 LEU A O 1
ATOM 733 N N . THR A 1 90 ? 40.249 3.935 -60.730 1.00 98.12 90 THR A N 1
ATOM 734 C CA . THR A 1 90 ? 39.315 2.797 -60.711 1.00 98.12 90 THR A CA 1
ATOM 735 C C . THR A 1 90 ? 39.461 1.963 -59.436 1.00 98.12 90 THR A C 1
ATOM 737 O O . THR A 1 90 ? 38.455 1.555 -58.860 1.00 98.12 90 THR A O 1
ATOM 740 N N . LYS A 1 91 ? 40.692 1.732 -58.948 1.00 98.31 91 LYS A N 1
ATOM 741 C CA . LYS A 1 91 ? 40.902 1.042 -57.664 1.00 98.31 91 LYS A CA 1
ATOM 742 C C . LYS A 1 91 ? 40.334 1.848 -56.489 1.00 98.31 91 LYS A C 1
ATOM 744 O O . LYS A 1 91 ? 39.657 1.263 -55.649 1.00 98.31 91 LYS A O 1
ATOM 749 N N . LYS A 1 92 ? 40.572 3.167 -56.449 1.00 98.19 92 LYS A N 1
ATOM 750 C CA . LYS A 1 92 ? 40.039 4.063 -55.405 1.00 98.19 92 LYS A CA 1
ATOM 751 C C . LYS A 1 92 ? 38.508 4.105 -55.396 1.00 98.19 92 LYS A C 1
ATOM 753 O O . LYS A 1 92 ? 37.920 4.001 -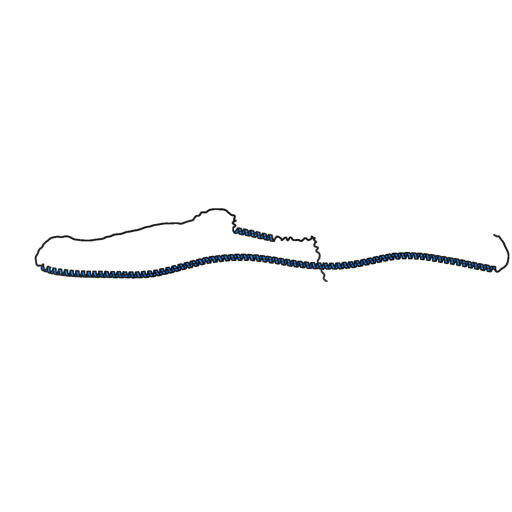54.324 1.00 98.19 92 LYS A O 1
ATOM 758 N N . VAL A 1 93 ? 37.874 4.202 -56.566 1.00 97.81 93 VAL A N 1
ATOM 759 C CA . VAL A 1 93 ? 36.408 4.176 -56.707 1.00 97.81 93 VAL A CA 1
ATOM 760 C C . VAL A 1 93 ? 35.845 2.880 -56.122 1.00 97.81 93 VAL A C 1
ATOM 762 O O . VAL A 1 93 ? 35.055 2.953 -55.190 1.00 97.81 93 VAL A O 1
ATOM 765 N N . LYS A 1 94 ? 36.362 1.711 -56.525 1.00 98.19 94 LYS A N 1
ATOM 766 C CA . LYS A 1 94 ? 35.915 0.412 -55.986 1.00 98.19 94 LYS A CA 1
ATOM 767 C C . LYS A 1 94 ? 36.051 0.292 -54.464 1.00 98.19 94 LYS A C 1
ATOM 769 O O . LYS A 1 94 ? 35.185 -0.286 -53.814 1.00 98.19 94 LYS A O 1
ATOM 774 N N . THR A 1 95 ? 37.121 0.834 -53.875 1.00 97.62 95 THR A N 1
ATOM 775 C CA . THR A 1 95 ? 37.275 0.843 -52.408 1.00 97.62 95 THR A CA 1
ATOM 776 C C . THR A 1 95 ? 36.298 1.790 -51.708 1.00 97.62 95 THR A C 1
ATOM 778 O O . THR A 1 95 ? 35.832 1.471 -50.618 1.00 97.62 95 THR A O 1
ATOM 781 N N . LEU A 1 96 ? 35.959 2.926 -52.327 1.00 97.19 96 LEU A N 1
ATOM 782 C CA . LEU A 1 96 ? 34.968 3.866 -51.792 1.00 97.19 96 LEU A CA 1
ATOM 783 C C . LEU A 1 96 ? 33.541 3.318 -51.923 1.00 97.19 96 LEU A C 1
ATOM 785 O O . LEU A 1 96 ? 32.773 3.427 -50.975 1.00 97.19 96 LEU A O 1
ATOM 789 N N . GLU A 1 97 ? 33.208 2.672 -53.043 1.00 97.88 97 GLU A N 1
ATOM 790 C CA . GLU A 1 97 ? 31.927 1.985 -53.256 1.00 97.88 97 GLU A CA 1
ATOM 791 C C . GLU A 1 97 ? 31.699 0.897 -52.196 1.00 97.88 97 GLU A C 1
ATOM 793 O O . GLU A 1 97 ? 30.659 0.885 -51.541 1.00 97.88 97 GLU A O 1
ATOM 798 N N . ALA A 1 98 ? 32.696 0.036 -51.957 1.00 97.38 98 ALA A N 1
ATOM 799 C CA . ALA A 1 98 ? 32.619 -0.999 -50.924 1.00 97.38 98 ALA A CA 1
ATOM 800 C C . ALA A 1 98 ? 32.420 -0.407 -49.514 1.00 97.38 98 ALA A C 1
ATOM 802 O O . ALA A 1 98 ? 31.527 -0.834 -48.784 1.00 97.38 98 ALA A O 1
ATOM 803 N N . SER A 1 99 ? 33.201 0.619 -49.155 1.00 97.31 99 SER A N 1
ATOM 804 C CA . SER A 1 99 ? 33.092 1.300 -47.856 1.00 97.31 99 SER A CA 1
ATOM 805 C C . SER A 1 99 ? 31.754 2.036 -47.680 1.00 97.31 99 SER A C 1
ATOM 807 O O . SER A 1 99 ? 31.206 2.077 -46.576 1.00 97.31 99 SER A O 1
ATOM 809 N N . HIS A 1 100 ? 31.184 2.577 -48.762 1.00 97.31 100 HIS A N 1
ATOM 810 C CA . HIS A 1 100 ? 29.866 3.209 -48.745 1.00 97.31 100 HIS A CA 1
ATOM 811 C C . HIS A 1 100 ? 28.750 2.189 -48.486 1.00 97.31 100 HIS A C 1
ATOM 813 O O . HIS A 1 100 ? 27.917 2.419 -47.613 1.00 97.31 100 HIS A O 1
ATOM 819 N N . VAL A 1 101 ? 28.771 1.041 -49.175 1.00 97.75 101 VAL A N 1
ATOM 820 C CA . VAL A 1 101 ? 27.798 -0.050 -48.971 1.00 97.75 101 VAL A CA 1
ATOM 821 C C . VAL A 1 101 ? 27.882 -0.622 -47.551 1.00 97.75 101 VAL A C 1
ATOM 823 O O . VAL A 1 101 ? 26.851 -0.850 -46.915 1.00 97.75 101 VAL A O 1
ATOM 826 N N . GLU A 1 102 ? 29.091 -0.799 -47.013 1.00 97.69 102 GLU A N 1
ATOM 827 C CA . GLU A 1 102 ? 29.300 -1.225 -45.623 1.00 97.69 102 GLU A CA 1
ATOM 828 C C . GLU A 1 102 ? 28.713 -0.205 -44.632 1.00 97.69 102 GLU A C 1
ATOM 830 O O . GLU A 1 102 ? 27.925 -0.568 -43.756 1.00 97.69 102 GLU A O 1
ATOM 835 N N . SER A 1 103 ? 29.008 1.085 -44.830 1.00 97.25 103 SER A N 1
ATOM 836 C CA . SER A 1 103 ? 28.478 2.183 -44.006 1.00 97.25 103 SER A CA 1
ATOM 837 C C . SER A 1 103 ? 26.949 2.271 -44.067 1.00 97.25 103 SER A C 1
ATOM 839 O O . SER A 1 103 ? 26.296 2.468 -43.042 1.00 97.25 103 SER A O 1
ATOM 841 N N . GLN A 1 104 ? 26.359 2.088 -45.252 1.00 98.25 104 GLN A N 1
ATOM 842 C CA . GLN A 1 104 ? 24.909 2.085 -45.452 1.00 98.25 104 GLN A CA 1
ATOM 843 C C . GLN A 1 104 ? 24.243 0.894 -44.748 1.00 98.25 104 GLN A C 1
ATOM 845 O O . GLN A 1 104 ? 23.215 1.063 -44.093 1.00 98.25 104 GLN A O 1
ATOM 850 N N . THR A 1 105 ? 24.855 -0.291 -44.819 1.00 98.06 105 THR A N 1
ATOM 851 C CA . THR A 1 105 ? 24.371 -1.501 -44.134 1.00 98.06 105 THR A CA 1
ATOM 852 C C . THR A 1 105 ? 24.453 -1.345 -42.612 1.00 98.06 105 THR A C 1
ATOM 854 O O . THR A 1 105 ? 23.515 -1.694 -41.891 1.00 98.06 105 THR A O 1
ATOM 857 N N . ALA A 1 106 ? 25.546 -0.764 -42.105 1.00 98.00 106 ALA A N 1
ATOM 858 C CA . ALA A 1 106 ? 25.702 -0.449 -40.688 1.00 98.00 106 ALA A CA 1
ATOM 859 C C . ALA A 1 106 ? 24.648 0.564 -40.204 1.00 98.00 106 ALA A C 1
ATOM 861 O O . ALA A 1 106 ? 24.057 0.362 -39.144 1.00 98.00 106 ALA A O 1
ATOM 862 N N . LEU A 1 107 ? 24.361 1.605 -40.997 1.00 98.12 107 LEU A N 1
ATOM 863 C CA . LEU A 1 107 ? 23.324 2.598 -40.700 1.00 98.12 107 LEU A CA 1
ATOM 864 C C . LEU A 1 107 ? 21.916 1.985 -40.666 1.00 98.12 107 LEU A C 1
ATOM 866 O O . LEU A 1 107 ? 21.160 2.252 -39.737 1.00 98.12 107 LEU A O 1
ATOM 870 N N . GLN A 1 108 ? 21.565 1.130 -41.630 1.00 98.38 108 GLN A N 1
ATOM 871 C CA . GLN A 1 108 ? 20.275 0.427 -41.627 1.00 98.38 108 GLN A CA 1
ATOM 872 C C . GLN A 1 108 ? 20.118 -0.459 -40.381 1.00 98.38 108 GLN A C 1
ATOM 874 O O . GLN A 1 108 ? 19.061 -0.474 -39.749 1.00 98.38 108 GLN A O 1
ATOM 879 N N . LYS A 1 109 ? 21.190 -1.155 -39.978 1.00 98.50 109 LYS A N 1
ATOM 880 C CA . LYS A 1 109 ? 21.194 -1.983 -38.767 1.00 98.50 109 LYS A CA 1
ATOM 881 C C . LYS A 1 109 ? 21.007 -1.154 -37.492 1.00 98.50 109 LYS A C 1
ATOM 883 O O . LYS A 1 109 ? 20.228 -1.557 -36.630 1.00 98.50 109 LYS A O 1
ATOM 888 N N . THR A 1 110 ? 21.682 -0.010 -37.358 1.00 97.81 110 THR A N 1
ATOM 889 C CA . THR A 1 110 ? 21.529 0.852 -36.171 1.00 97.81 110 THR A CA 1
ATOM 890 C C . THR A 1 110 ? 20.175 1.559 -36.140 1.00 97.81 110 THR A C 1
ATOM 892 O O . THR A 1 110 ? 19.593 1.677 -35.065 1.00 97.81 110 THR A O 1
ATOM 895 N N . GLN A 1 111 ? 19.615 1.948 -37.291 1.00 98.44 111 GLN A N 1
ATOM 896 C CA . GLN A 1 111 ? 18.243 2.464 -37.392 1.00 98.44 111 GLN A CA 1
ATOM 897 C C . GLN A 1 111 ? 17.210 1.441 -36.899 1.00 98.44 111 GLN A C 1
ATOM 899 O O . GLN A 1 111 ? 16.359 1.785 -36.079 1.00 98.44 111 GLN A O 1
ATOM 904 N N . LEU A 1 112 ? 17.320 0.176 -37.324 1.00 98.38 112 LEU A N 1
ATOM 905 C CA . LEU A 1 112 ? 16.432 -0.896 -36.864 1.00 98.38 112 LEU A CA 1
ATOM 906 C C . LEU A 1 112 ? 16.553 -1.133 -35.348 1.00 98.38 112 LEU A C 1
ATOM 908 O O . LEU A 1 112 ? 15.543 -1.249 -34.658 1.00 98.38 112 LEU A O 1
ATOM 912 N N . GLN A 1 113 ? 17.778 -1.140 -34.812 1.00 98.50 113 GLN A N 1
ATOM 913 C CA . GLN A 1 113 ? 18.015 -1.270 -33.369 1.00 98.50 113 GLN A CA 1
ATOM 914 C C . GLN A 1 113 ? 17.437 -0.091 -32.571 1.00 98.50 113 GLN A C 1
ATOM 916 O O . GLN A 1 113 ? 16.866 -0.299 -31.502 1.00 98.50 113 GLN A O 1
ATOM 921 N N . LEU A 1 114 ? 17.539 1.140 -33.082 1.00 98.31 114 LEU A N 1
ATOM 922 C CA . LEU A 1 114 ? 16.922 2.314 -32.458 1.00 98.31 114 LEU A CA 1
ATOM 923 C C . LEU A 1 114 ? 15.391 2.217 -32.456 1.00 98.31 114 LEU A C 1
ATOM 925 O O . LEU A 1 114 ? 14.772 2.551 -31.448 1.00 98.31 114 LEU A O 1
ATOM 929 N N . GLN A 1 115 ? 14.781 1.713 -33.533 1.00 98.38 115 GLN A N 1
ATOM 930 C CA . GLN A 1 115 ? 13.337 1.476 -33.596 1.00 98.38 115 GLN A CA 1
ATOM 931 C C . GLN A 1 115 ? 12.884 0.405 -32.589 1.00 98.38 115 GLN A C 1
ATOM 933 O O . GLN A 1 115 ? 11.904 0.614 -31.875 1.00 98.38 115 GLN A O 1
ATOM 938 N N . GLU A 1 116 ? 13.613 -0.709 -32.477 1.00 98.44 116 GLU A N 1
ATOM 939 C CA . GLU A 1 116 ? 13.336 -1.765 -31.493 1.00 98.44 116 GLU A CA 1
ATOM 940 C C . GLU A 1 116 ? 13.463 -1.241 -30.050 1.00 98.44 116 GLU A C 1
ATOM 942 O O . GLU A 1 116 ? 12.614 -1.511 -29.199 1.00 98.44 116 GLU A O 1
ATOM 947 N N . MET A 1 117 ? 14.498 -0.442 -29.767 1.00 98.06 117 MET A N 1
ATOM 948 C CA . MET A 1 117 ? 14.687 0.181 -28.454 1.00 98.06 117 MET A CA 1
ATOM 949 C C . MET A 1 117 ? 13.610 1.227 -28.141 1.00 98.06 117 MET A C 1
ATOM 951 O O . MET A 1 117 ? 13.157 1.290 -27.000 1.00 98.06 117 MET A O 1
ATOM 955 N N . ALA A 1 118 ? 13.149 1.995 -29.133 1.00 98.25 118 ALA A N 1
ATOM 956 C CA . ALA A 1 118 ? 12.027 2.917 -28.970 1.00 98.25 118 ALA A CA 1
ATOM 957 C C . ALA A 1 118 ? 10.726 2.167 -28.633 1.00 98.25 118 ALA A C 1
ATOM 959 O O . ALA A 1 118 ? 10.043 2.539 -27.683 1.00 98.25 118 ALA A O 1
ATOM 960 N N . GLN A 1 119 ? 10.427 1.063 -29.328 1.00 98.38 119 GLN A N 1
ATOM 961 C CA . GLN A 1 119 ? 9.267 0.212 -29.028 1.00 98.38 119 GLN A CA 1
ATOM 962 C C . GLN A 1 119 ? 9.336 -0.389 -27.614 1.00 98.38 119 GLN A C 1
ATOM 964 O O . GLN A 1 119 ? 8.349 -0.363 -26.872 1.00 98.38 119 GLN A O 1
ATOM 969 N N . LYS A 1 120 ? 10.512 -0.880 -27.200 1.00 98.38 120 LYS A N 1
ATOM 970 C CA . LYS A 1 120 ? 10.741 -1.372 -25.830 1.00 98.38 120 LYS A CA 1
ATOM 971 C C . LYS A 1 120 ? 10.549 -0.273 -24.787 1.00 98.38 120 LYS A C 1
ATOM 973 O O . LYS A 1 120 ? 9.926 -0.532 -23.760 1.00 98.38 120 LYS A O 1
ATOM 978 N N . ALA A 1 121 ? 11.021 0.945 -25.056 1.00 98.19 121 ALA A N 1
ATOM 979 C CA . ALA A 1 121 ? 10.812 2.092 -24.179 1.00 98.19 121 ALA A CA 1
ATOM 980 C C . ALA A 1 121 ? 9.323 2.463 -24.061 1.00 98.19 121 ALA A C 1
ATOM 982 O O . ALA A 1 121 ? 8.841 2.648 -22.947 1.00 98.19 121 ALA A O 1
ATOM 983 N N . THR A 1 122 ? 8.562 2.483 -25.165 1.00 98.19 122 THR A N 1
ATOM 984 C CA . THR A 1 122 ? 7.112 2.750 -25.111 1.00 98.19 122 THR A CA 1
ATOM 985 C C . THR A 1 122 ? 6.350 1.673 -24.338 1.00 98.19 122 THR A C 1
ATOM 987 O O . THR A 1 122 ? 5.497 2.003 -23.520 1.00 98.19 122 THR A O 1
ATOM 990 N N . HIS A 1 123 ? 6.694 0.392 -24.518 1.00 98.50 123 HIS A N 1
ATOM 991 C CA . HIS A 1 123 ? 6.085 -0.701 -23.753 1.00 98.50 123 HIS A CA 1
ATOM 992 C C . HIS A 1 123 ? 6.416 -0.603 -22.254 1.00 98.50 123 HIS A C 1
ATOM 994 O O . HIS A 1 123 ? 5.545 -0.803 -21.412 1.00 98.50 123 HIS A O 1
ATOM 1000 N N . ALA A 1 124 ? 7.668 -0.291 -21.905 1.00 98.31 124 ALA A N 1
ATOM 1001 C CA . ALA A 1 124 ? 8.074 -0.097 -20.515 1.00 98.31 124 ALA A CA 1
ATOM 1002 C C . ALA A 1 124 ? 7.366 1.107 -19.866 1.00 98.31 124 ALA A C 1
ATOM 1004 O O . ALA A 1 124 ? 6.971 1.015 -18.708 1.00 98.31 124 ALA A O 1
ATOM 1005 N N . SER A 1 125 ? 7.153 2.194 -20.617 1.00 98.62 125 SER A N 1
ATOM 1006 C CA . SER A 1 125 ? 6.413 3.374 -20.150 1.00 98.62 125 SER A CA 1
ATOM 1007 C C . SER A 1 125 ? 4.958 3.039 -19.814 1.00 98.62 125 SER A C 1
ATOM 1009 O O . SER A 1 125 ? 4.512 3.342 -18.713 1.00 98.62 125 SER A O 1
ATOM 1011 N N . LEU A 1 126 ? 4.245 2.355 -20.719 1.00 98.50 126 LEU A N 1
ATOM 1012 C CA . LEU A 1 126 ? 2.853 1.933 -20.497 1.00 98.50 126 LEU A CA 1
ATOM 1013 C C . LEU A 1 126 ? 2.720 0.967 -19.309 1.00 98.50 126 LEU A C 1
ATOM 1015 O O . LEU A 1 126 ? 1.748 1.024 -18.561 1.00 98.50 126 LEU A O 1
ATOM 1019 N N . LEU A 1 127 ? 3.709 0.088 -19.109 1.00 98.62 127 LEU A N 1
ATOM 1020 C CA . LEU A 1 127 ? 3.743 -0.800 -17.947 1.00 98.62 127 LEU A CA 1
ATOM 1021 C C . LEU A 1 127 ? 4.002 -0.038 -16.634 1.00 98.62 127 LEU A C 1
ATOM 1023 O O . LEU A 1 127 ? 3.469 -0.442 -15.604 1.00 98.62 127 LEU A O 1
ATOM 1027 N N . SER A 1 128 ? 4.795 1.042 -16.654 1.00 98.19 128 SER A N 1
ATOM 1028 C CA . SER A 1 128 ? 4.980 1.918 -15.484 1.00 98.19 128 SER A CA 1
ATOM 1029 C C . SER A 1 128 ? 3.675 2.618 -15.119 1.00 98.19 128 SER A C 1
ATOM 1031 O O . SER A 1 128 ? 3.252 2.545 -13.973 1.00 98.19 128 SER A O 1
ATOM 1033 N N . GLU A 1 129 ? 2.988 3.194 -16.108 1.00 98.50 129 GLU A N 1
ATOM 1034 C CA . GLU A 1 129 ? 1.712 3.900 -15.939 1.00 98.50 129 GLU A CA 1
ATOM 1035 C C . GLU A 1 129 ? 0.621 2.994 -15.330 1.00 98.50 129 GLU A C 1
ATOM 1037 O O . GLU A 1 129 ? -0.036 3.372 -14.361 1.00 98.50 129 GLU A O 1
ATOM 1042 N N . ASP A 1 130 ? 0.482 1.753 -15.810 1.00 98.50 130 ASP A N 1
ATOM 1043 C CA . ASP A 1 130 ? -0.454 0.775 -15.233 1.00 98.50 130 ASP A CA 1
ATOM 1044 C C . ASP A 1 130 ? -0.056 0.320 -13.811 1.00 98.50 130 ASP A C 1
ATOM 1046 O O . ASP A 1 130 ? -0.919 0.076 -12.962 1.00 98.50 130 ASP A O 1
ATOM 1050 N N . LEU A 1 131 ? 1.243 0.231 -13.504 1.00 98.38 131 LEU A N 1
ATOM 1051 C CA . LEU A 1 131 ? 1.714 -0.048 -12.142 1.00 98.38 131 LEU A CA 1
ATOM 1052 C C . LEU A 1 131 ? 1.484 1.138 -11.195 1.00 98.38 131 LEU A C 1
ATOM 1054 O O . LEU A 1 131 ? 1.114 0.922 -10.040 1.00 98.38 131 LEU A O 1
ATOM 1058 N N . GLU A 1 132 ? 1.659 2.369 -11.672 1.00 98.44 132 GLU A N 1
ATOM 1059 C CA . GLU A 1 132 ? 1.395 3.607 -10.934 1.00 98.44 132 GLU A CA 1
ATOM 1060 C C . GLU A 1 132 ? -0.101 3.740 -10.618 1.00 98.44 132 GLU A C 1
ATOM 1062 O O . GLU A 1 132 ? -0.454 3.891 -9.448 1.00 98.44 132 GLU A O 1
ATOM 1067 N N . ALA A 1 133 ? -0.983 3.537 -11.603 1.00 98.50 133 ALA A N 1
ATOM 1068 C CA . ALA A 1 133 ? -2.434 3.532 -11.404 1.00 98.50 133 ALA A CA 1
ATOM 1069 C C . ALA A 1 133 ? -2.895 2.437 -10.420 1.00 98.50 133 ALA A C 1
ATOM 1071 O O . ALA A 1 133 ? -3.733 2.675 -9.544 1.00 98.50 133 ALA A O 1
ATOM 1072 N N . ARG A 1 134 ? -2.316 1.228 -10.503 1.00 98.44 134 ARG A N 1
ATOM 1073 C CA . ARG A 1 134 ? -2.592 0.152 -9.534 1.00 98.44 134 ARG A CA 1
ATOM 1074 C C . ARG A 1 134 ? -2.092 0.493 -8.127 1.00 98.44 134 ARG A C 1
ATOM 1076 O O . ARG A 1 134 ? -2.768 0.150 -7.155 1.00 98.44 134 ARG A O 1
ATOM 1083 N N . ASN A 1 135 ? -0.955 1.174 -8.003 1.00 98.38 135 ASN A N 1
ATOM 1084 C CA . ASN A 1 135 ? -0.412 1.622 -6.720 1.00 98.38 135 ASN A CA 1
ATOM 1085 C C . ASN A 1 135 ? -1.255 2.750 -6.098 1.00 98.38 135 ASN A C 1
ATOM 1087 O O . ASN A 1 135 ? -1.536 2.707 -4.903 1.00 98.38 135 ASN A O 1
ATOM 1091 N N . GLU A 1 136 ? -1.728 3.710 -6.897 1.00 98.50 136 GLU A N 1
ATOM 1092 C CA . GLU A 1 136 ? -2.657 4.756 -6.453 1.00 98.50 136 GLU A CA 1
ATOM 1093 C C . GLU A 1 136 ? -3.967 4.148 -5.932 1.00 98.50 136 GLU A C 1
ATOM 1095 O O . GLU A 1 136 ? -4.391 4.448 -4.815 1.00 98.50 136 GLU A O 1
ATOM 1100 N N . ASN A 1 137 ? -4.563 3.209 -6.675 1.00 98.56 137 ASN A N 1
ATOM 1101 C CA . ASN A 1 137 ? -5.765 2.503 -6.233 1.00 98.56 137 ASN A CA 1
ATOM 1102 C C . ASN A 1 137 ? -5.545 1.741 -4.909 1.00 98.56 137 ASN A C 1
ATOM 1104 O O . ASN A 1 137 ? -6.378 1.816 -4.006 1.00 98.56 137 ASN A O 1
ATOM 1108 N N . LEU A 1 138 ? -4.410 1.047 -4.754 1.00 98.69 138 LEU A N 1
ATOM 1109 C CA . LEU A 1 138 ? -4.057 0.393 -3.488 1.00 98.69 138 LEU A CA 1
ATOM 1110 C C . LEU A 1 138 ? -3.886 1.409 -2.348 1.00 98.69 138 LEU A C 1
ATOM 1112 O O . LEU A 1 138 ? -4.413 1.180 -1.260 1.00 98.69 138 LEU A O 1
ATOM 1116 N N . SER A 1 139 ? -3.228 2.542 -2.600 1.00 98.69 139 SER A N 1
ATOM 1117 C CA . SER A 1 139 ? -3.069 3.636 -1.634 1.00 98.69 139 SER A CA 1
ATOM 1118 C C . SER A 1 139 ? -4.424 4.189 -1.171 1.00 98.69 139 SER A C 1
ATOM 1120 O O . SER A 1 139 ? -4.660 4.324 0.029 1.00 98.69 139 SER A O 1
ATOM 1122 N N . ASN A 1 140 ? -5.364 4.399 -2.095 1.00 98.62 140 ASN A N 1
ATOM 1123 C CA . ASN A 1 140 ? -6.722 4.841 -1.771 1.00 98.62 140 ASN A CA 1
ATOM 1124 C C . ASN A 1 140 ? -7.444 3.821 -0.871 1.00 98.62 140 ASN A C 1
ATOM 1126 O O . ASN A 1 140 ? -7.944 4.188 0.194 1.00 98.62 140 ASN A O 1
ATOM 1130 N N . THR A 1 141 ? -7.403 2.524 -1.208 1.00 98.62 141 THR A N 1
ATOM 1131 C CA . THR A 1 141 ? -7.996 1.481 -0.344 1.00 98.62 141 THR A CA 1
ATOM 1132 C C . THR A 1 141 ? -7.315 1.371 1.029 1.00 98.62 141 THR A C 1
ATOM 1134 O O . THR A 1 141 ? -7.984 1.105 2.026 1.00 98.62 141 THR A O 1
ATOM 1137 N N . LEU A 1 142 ? -6.003 1.627 1.125 1.00 98.75 142 LEU A N 1
ATOM 1138 C CA . LEU A 1 142 ? -5.267 1.667 2.393 1.00 98.75 142 LEU A CA 1
ATOM 1139 C C . LEU A 1 142 ? -5.759 2.813 3.291 1.00 98.75 142 LEU A C 1
ATOM 1141 O O . LEU A 1 142 ? -5.928 2.618 4.497 1.00 98.75 142 LEU A O 1
ATOM 1145 N N . VAL A 1 143 ? -6.002 3.993 2.715 1.00 98.62 143 VAL A N 1
ATOM 1146 C CA . VAL A 1 143 ? -6.535 5.165 3.428 1.00 98.62 143 VAL A CA 1
ATOM 1147 C C . VAL A 1 143 ? -7.965 4.901 3.907 1.00 98.62 143 VAL A C 1
ATOM 1149 O O . VAL A 1 143 ? -8.262 5.132 5.080 1.00 98.62 143 VAL A O 1
ATOM 1152 N N . GLU A 1 144 ? -8.829 4.341 3.056 1.00 98.62 144 GLU A N 1
ATOM 1153 C CA . GLU A 1 144 ? -10.200 3.960 3.429 1.00 98.62 144 GLU A CA 1
ATOM 1154 C C . GLU A 1 144 ? -10.232 2.941 4.577 1.00 98.62 144 GLU A C 1
ATOM 1156 O O . GLU A 1 144 ? -10.949 3.132 5.563 1.00 98.62 144 GLU A O 1
ATOM 1161 N N . LEU A 1 145 ? -9.423 1.879 4.494 1.00 98.56 145 LEU A N 1
ATOM 1162 C CA . LEU A 1 145 ? -9.327 0.867 5.549 1.00 98.56 145 LEU A CA 1
ATOM 1163 C C . LEU A 1 145 ? -8.761 1.453 6.848 1.00 98.56 145 LEU A C 1
ATOM 1165 O O . LEU A 1 145 ? -9.251 1.135 7.932 1.00 98.56 145 LEU A O 1
ATOM 1169 N N . SER A 1 146 ? -7.783 2.355 6.755 1.00 98.69 146 SER A N 1
ATOM 1170 C CA . SER A 1 146 ? -7.213 3.052 7.914 1.00 98.69 146 SER A CA 1
ATOM 1171 C C . SER A 1 146 ? -8.255 3.945 8.605 1.00 98.69 146 SER A C 1
ATOM 1173 O O . SER A 1 146 ? -8.348 3.948 9.835 1.00 98.69 146 SER A O 1
ATOM 1175 N N . ALA A 1 147 ? -9.106 4.636 7.836 1.00 98.62 147 ALA A N 1
ATOM 1176 C CA . ALA A 1 147 ? -10.238 5.396 8.369 1.00 98.62 147 ALA A CA 1
ATOM 1177 C C . ALA A 1 147 ? -11.277 4.486 9.055 1.00 98.62 147 ALA A C 1
ATOM 1179 O O . ALA A 1 147 ? -11.751 4.812 10.146 1.00 98.62 147 ALA A O 1
ATOM 1180 N N . GLN A 1 148 ? -11.594 3.321 8.474 1.00 98.75 148 GLN A N 1
ATOM 1181 C CA . GLN A 1 148 ? -12.484 2.329 9.098 1.00 98.75 148 GLN A CA 1
ATOM 1182 C C . GLN A 1 148 ? -11.911 1.781 10.415 1.00 98.75 148 GLN A C 1
ATOM 1184 O O . GLN A 1 148 ? -12.638 1.690 11.406 1.00 98.75 148 GLN A O 1
ATOM 1189 N N . VAL A 1 149 ? -10.609 1.472 10.470 1.00 98.69 149 VAL A N 1
ATOM 1190 C CA . VAL A 1 149 ? -9.930 1.041 11.706 1.00 98.69 149 VAL A CA 1
ATOM 1191 C C . VAL A 1 149 ? -10.021 2.123 12.786 1.00 98.69 149 VAL A C 1
ATOM 1193 O O . VAL A 1 149 ? -10.393 1.810 13.917 1.00 98.69 149 VAL A O 1
ATOM 1196 N N . GLY A 1 150 ? -9.782 3.393 12.445 1.00 98.62 150 GLY A N 1
ATOM 1197 C CA . GLY A 1 150 ? -9.936 4.512 13.383 1.00 98.62 150 GLY A CA 1
ATOM 1198 C C . GLY A 1 150 ? -11.366 4.659 13.925 1.00 98.62 150 GLY A C 1
ATOM 1199 O O . GLY A 1 150 ? -11.563 4.845 15.128 1.00 98.62 150 GLY A O 1
ATOM 1200 N N . GLN A 1 151 ? -12.384 4.497 13.071 1.00 98.56 151 GLN A N 1
ATOM 1201 C CA . GLN A 1 151 ? -13.793 4.506 13.493 1.00 98.56 151 GLN A CA 1
ATOM 1202 C C . GLN A 1 151 ? -14.131 3.338 14.436 1.00 98.56 151 GLN A C 1
ATOM 1204 O O . GLN A 1 151 ? -14.843 3.526 15.427 1.00 98.56 151 GLN A O 1
ATOM 1209 N N . LEU A 1 152 ? -13.611 2.138 14.158 1.00 98.69 152 LEU A N 1
ATOM 1210 C CA . LEU A 1 152 ? -13.803 0.962 15.011 1.00 98.69 152 LEU A CA 1
ATOM 1211 C C . LEU A 1 152 ? -13.122 1.132 16.376 1.00 98.69 152 LEU A C 1
ATOM 1213 O O . LEU A 1 152 ? -13.757 0.863 17.394 1.00 98.69 152 LEU A O 1
ATOM 1217 N N . GLN A 1 153 ? -11.897 1.664 16.416 1.00 98.69 153 GLN A N 1
ATOM 1218 C CA . GLN A 1 153 ? -11.191 1.984 17.663 1.00 98.69 153 GLN A CA 1
ATOM 1219 C C . GLN A 1 153 ? -11.953 3.020 18.505 1.00 98.69 153 GLN A C 1
ATOM 1221 O O . GLN A 1 153 ? -12.134 2.831 19.709 1.00 98.69 153 GLN A O 1
ATOM 1226 N N . ALA A 1 154 ? -12.479 4.085 17.890 1.00 98.56 154 ALA A N 1
ATOM 1227 C CA . ALA A 1 154 ? -13.302 5.069 18.597 1.00 98.56 154 ALA A CA 1
ATOM 1228 C C . ALA A 1 154 ? -14.578 4.436 19.193 1.00 98.56 154 ALA A C 1
ATOM 1230 O O . ALA A 1 154 ? -14.944 4.706 20.342 1.00 98.56 154 ALA A O 1
ATOM 1231 N N . ARG A 1 155 ? -15.233 3.536 18.443 1.00 98.62 155 ARG A N 1
ATOM 1232 C CA . ARG A 1 155 ? -16.402 2.775 18.911 1.00 98.62 155 ARG A CA 1
ATOM 1233 C C . ARG A 1 155 ? -16.055 1.828 20.067 1.00 98.62 155 ARG A C 1
ATOM 1235 O O . ARG A 1 155 ? -16.833 1.725 21.014 1.00 98.62 155 ARG A O 1
ATOM 1242 N N . GLU A 1 156 ? -14.902 1.167 20.016 1.00 98.50 156 GLU A N 1
ATOM 1243 C CA . GLU A 1 156 ? -14.396 0.294 21.081 1.00 98.50 156 GLU A CA 1
ATOM 1244 C C . GLU A 1 156 ? -14.170 1.067 22.391 1.00 98.50 156 GLU A C 1
ATOM 1246 O O . GLU A 1 156 ? -14.623 0.632 23.453 1.00 98.50 156 GLU A O 1
ATOM 1251 N N . GLN A 1 157 ? -13.553 2.252 22.329 1.00 98.62 157 GLN A N 1
ATOM 1252 C CA . GLN A 1 157 ? -13.336 3.099 23.510 1.00 98.62 157 GLN A CA 1
ATOM 1253 C C . GLN A 1 157 ? -14.652 3.629 24.106 1.00 98.62 157 GLN A C 1
ATOM 1255 O O . GLN A 1 157 ? -14.814 3.670 25.333 1.00 98.62 157 GLN A O 1
ATOM 1260 N N . ALA A 1 158 ? -15.630 3.967 23.259 1.00 98.62 158 ALA A N 1
ATOM 1261 C CA . ALA A 1 158 ? -16.966 4.359 23.706 1.00 98.62 158 ALA A CA 1
ATOM 1262 C C . ALA A 1 158 ? -17.691 3.210 24.436 1.00 98.62 158 ALA A C 1
ATOM 1264 O O . ALA A 1 158 ? -18.224 3.411 25.530 1.00 98.62 158 ALA A O 1
ATOM 1265 N N . LEU A 1 159 ? -17.660 1.991 23.882 1.00 98.69 159 LEU A N 1
ATOM 1266 C CA . LEU A 1 159 ? -18.242 0.801 24.518 1.00 98.69 159 LEU A CA 1
ATOM 1267 C C . LEU A 1 159 ? -17.511 0.423 25.814 1.00 98.69 159 LEU A C 1
ATOM 1269 O O . LEU A 1 159 ? -18.160 0.144 26.819 1.00 98.69 159 LEU A O 1
ATOM 1273 N N . THR A 1 160 ? -16.180 0.502 25.836 1.00 98.75 160 THR A N 1
ATOM 1274 C CA . THR A 1 160 ? -15.361 0.276 27.041 1.00 98.75 160 THR A CA 1
ATOM 1275 C C . THR A 1 160 ? -15.736 1.240 28.168 1.00 98.75 160 THR A C 1
ATOM 1277 O O . THR A 1 160 ? -15.844 0.845 29.329 1.00 98.75 160 THR A O 1
ATOM 1280 N N . THR A 1 161 ? -15.980 2.510 27.836 1.00 98.69 161 THR A N 1
ATOM 1281 C CA . THR A 1 161 ? -16.437 3.518 28.804 1.00 98.69 161 THR A CA 1
ATOM 1282 C C . THR A 1 161 ? -17.859 3.227 29.288 1.00 98.69 161 THR A C 1
ATOM 1284 O O . THR A 1 161 ? -18.133 3.323 30.483 1.00 98.69 161 THR A O 1
ATOM 1287 N N . MET A 1 162 ? -18.754 2.804 28.390 1.00 98.69 162 MET A N 1
ATOM 1288 C CA . MET A 1 162 ? -20.125 2.416 28.735 1.00 98.69 162 MET A CA 1
ATOM 1289 C C . MET A 1 162 ? -20.174 1.210 29.685 1.00 98.69 162 MET A C 1
ATOM 1291 O O . MET A 1 162 ? -20.951 1.234 30.638 1.00 98.69 162 MET A O 1
ATOM 1295 N N . ILE A 1 163 ? -19.330 0.194 29.470 1.00 98.62 163 ILE A N 1
ATOM 1296 C CA . ILE A 1 163 ? -19.213 -0.973 30.359 1.00 98.62 163 ILE A CA 1
ATOM 1297 C C . ILE A 1 163 ? -18.775 -0.528 31.758 1.00 98.62 163 ILE A C 1
ATOM 1299 O O . ILE A 1 163 ? -19.480 -0.810 32.720 1.00 98.62 163 ILE A O 1
ATOM 1303 N N . LYS A 1 164 ? -17.713 0.283 31.875 1.00 98.69 164 LYS A N 1
ATOM 1304 C CA . LYS A 1 164 ? -17.245 0.818 33.172 1.00 98.69 164 LYS A CA 1
ATOM 1305 C C . LYS A 1 164 ? -18.324 1.605 33.929 1.00 98.69 164 LYS A C 1
ATOM 1307 O O . LYS A 1 164 ? -18.384 1.544 35.155 1.00 98.69 164 LYS A O 1
ATOM 1312 N N . LEU A 1 165 ? -19.174 2.350 33.217 1.00 98.62 165 LEU A N 1
ATOM 1313 C CA . LEU A 1 165 ? -20.320 3.039 33.820 1.00 98.62 165 LEU A CA 1
ATOM 1314 C C . LEU A 1 165 ? -21.398 2.048 34.286 1.00 98.62 165 LEU A C 1
ATOM 1316 O O . LEU A 1 165 ? -21.925 2.204 35.382 1.00 98.62 165 LEU A O 1
ATOM 1320 N N . LYS A 1 166 ? -21.685 0.997 33.508 1.00 98.69 166 LYS A N 1
ATOM 1321 C CA . LYS A 1 166 ? -22.642 -0.050 33.898 1.00 98.69 166 LYS A CA 1
ATOM 1322 C C . LYS A 1 166 ? -22.158 -0.888 35.080 1.00 98.69 166 LYS A C 1
ATOM 1324 O O . LYS A 1 166 ? -22.960 -1.178 35.961 1.00 98.69 166 LYS A O 1
ATOM 1329 N N . ASP A 1 167 ? -20.868 -1.203 35.153 1.00 98.75 167 ASP A N 1
ATOM 1330 C CA . ASP A 1 167 ? -20.269 -1.868 36.314 1.00 98.75 167 ASP A CA 1
ATOM 1331 C C . ASP A 1 167 ? -20.436 -1.016 37.580 1.00 98.75 167 ASP A C 1
ATOM 1333 O O . ASP A 1 167 ? -20.789 -1.533 38.641 1.00 98.75 167 ASP A O 1
ATOM 1337 N N . LYS A 1 168 ? -20.264 0.308 37.462 1.00 98.69 168 LYS A N 1
ATOM 1338 C CA . LYS A 1 168 ? -20.523 1.248 38.557 1.00 98.69 168 LYS A CA 1
ATOM 1339 C C . LYS A 1 168 ? -22.001 1.246 38.980 1.00 98.69 168 LYS A C 1
ATOM 1341 O O . LYS A 1 168 ? -22.266 1.104 40.172 1.00 98.69 168 LYS A O 1
ATOM 1346 N N . ASP A 1 169 ? -22.941 1.345 38.034 1.00 98.56 169 ASP A N 1
ATOM 1347 C CA . ASP A 1 169 ? -24.388 1.270 38.314 1.00 98.56 169 ASP A CA 1
ATOM 1348 C C . ASP A 1 169 ? -24.744 -0.035 39.066 1.00 98.56 169 ASP A C 1
ATOM 1350 O O . ASP A 1 169 ? -25.525 -0.031 40.020 1.00 98.56 169 ASP A O 1
ATOM 1354 N N . ILE A 1 170 ? -24.144 -1.162 38.659 1.00 98.75 170 ILE A N 1
ATOM 1355 C CA . ILE A 1 170 ? -24.336 -2.480 39.284 1.00 98.75 170 ILE A CA 1
ATOM 1356 C C . ILE A 1 170 ? -23.775 -2.501 40.711 1.00 98.75 170 ILE A C 1
ATOM 1358 O O . ILE A 1 170 ? -24.449 -2.992 41.616 1.00 98.75 170 ILE A O 1
ATOM 1362 N N . ILE A 1 171 ? -22.578 -1.951 40.943 1.00 98.62 171 ILE A N 1
ATOM 1363 C CA . ILE A 1 171 ? -21.977 -1.858 42.284 1.00 98.62 171 ILE A CA 1
ATOM 1364 C C . ILE A 1 171 ? -22.858 -1.013 43.219 1.00 98.62 171 ILE A C 1
ATOM 1366 O O . ILE A 1 171 ? -23.108 -1.420 44.354 1.00 98.62 171 ILE A O 1
ATOM 1370 N N . GLU A 1 172 ? -23.377 0.126 42.753 1.00 98.56 172 GLU A N 1
ATOM 1371 C CA . GLU A 1 172 ? -24.294 0.968 43.536 1.00 98.56 172 GLU A CA 1
ATOM 1372 C C . GLU A 1 172 ? -25.602 0.224 43.871 1.00 98.56 172 GLU A C 1
ATOM 1374 O O . GLU A 1 172 ? -26.028 0.212 45.030 1.00 98.56 172 GLU A O 1
ATOM 1379 N N . ALA A 1 173 ? -26.187 -0.501 42.911 1.00 98.69 173 ALA A N 1
ATOM 1380 C CA . ALA A 1 173 ? -27.366 -1.337 43.149 1.00 98.69 173 ALA A CA 1
ATOM 1381 C C . ALA A 1 173 ? -27.102 -2.479 44.154 1.00 98.69 173 ALA A C 1
ATOM 1383 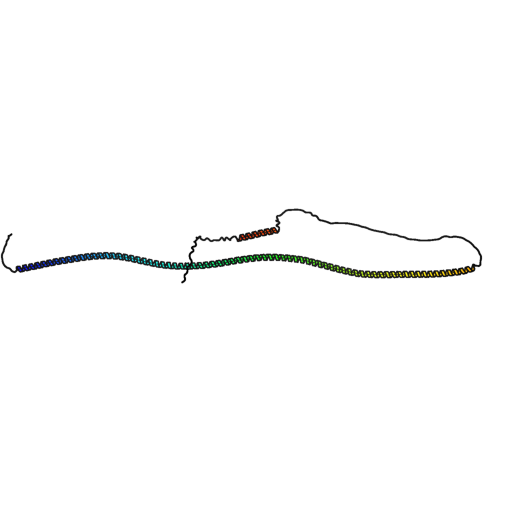O O . ALA A 1 173 ? -27.922 -2.722 45.043 1.00 98.69 173 ALA A O 1
ATOM 1384 N N . VAL A 1 174 ? -25.951 -3.156 44.065 1.00 98.69 174 VAL A N 1
ATOM 1385 C CA . VAL A 1 174 ? -25.540 -4.211 45.011 1.00 98.69 174 VAL A CA 1
ATOM 1386 C C . VAL A 1 174 ? -25.354 -3.649 46.423 1.00 98.69 174 VAL A C 1
ATOM 1388 O O . VAL A 1 174 ? -25.810 -4.270 47.386 1.00 98.69 174 VAL A O 1
ATOM 1391 N N . ASN A 1 175 ? -24.765 -2.458 46.563 1.00 98.38 175 ASN A N 1
ATOM 1392 C CA . ASN A 1 175 ? -24.630 -1.785 47.857 1.00 98.38 175 ASN A CA 1
ATOM 1393 C C . ASN A 1 175 ? -26.005 -1.480 48.478 1.00 98.38 175 ASN A C 1
ATOM 1395 O O . ASN A 1 175 ? -26.242 -1.825 49.636 1.00 98.38 175 ASN A O 1
ATOM 1399 N N . HIS A 1 176 ? -26.952 -0.943 47.702 1.00 98.62 176 HIS A N 1
ATOM 1400 C CA . HIS A 1 176 ? -28.321 -0.713 48.179 1.00 98.62 176 HIS A CA 1
ATOM 1401 C C . HIS A 1 176 ? -29.042 -2.007 48.595 1.00 98.62 176 HIS A C 1
ATOM 1403 O O . HIS A 1 176 ? -29.731 -2.027 49.619 1.00 98.62 176 HIS A O 1
ATOM 1409 N N . ILE A 1 177 ? -28.860 -3.106 47.853 1.00 98.62 177 ILE A N 1
ATOM 1410 C CA . ILE A 1 177 ? -29.399 -4.425 48.225 1.00 98.62 177 ILE A CA 1
ATOM 1411 C C . ILE A 1 177 ? -28.780 -4.913 49.545 1.00 98.62 177 ILE A C 1
ATOM 1413 O O . ILE A 1 177 ? -29.503 -5.425 50.404 1.00 98.62 177 ILE A O 1
ATOM 1417 N N . SER A 1 178 ? -27.472 -4.719 49.740 1.00 98.62 178 SER A N 1
ATOM 1418 C CA . SER A 1 178 ? -26.764 -5.063 50.980 1.00 98.62 178 SER A CA 1
ATOM 1419 C C . SER A 1 178 ? -27.313 -4.287 52.186 1.00 98.62 178 SER A C 1
ATOM 1421 O O . SER A 1 178 ? -27.691 -4.896 53.190 1.00 98.62 178 SER A O 1
ATOM 1423 N N . ASP A 1 179 ? -27.479 -2.965 52.059 1.00 98.44 179 ASP A N 1
ATOM 1424 C CA . ASP A 1 179 ? -28.064 -2.104 53.098 1.00 98.44 179 ASP A CA 1
ATOM 1425 C C . ASP A 1 179 ? -29.492 -2.531 53.470 1.00 98.44 179 ASP A C 1
ATOM 1427 O O . ASP A 1 179 ? -29.854 -2.610 54.650 1.00 98.44 179 ASP A O 1
ATOM 1431 N N . CYS A 1 180 ? -30.323 -2.824 52.466 1.00 98.38 180 CYS A N 1
ATOM 1432 C CA . CYS A 1 180 ? -31.677 -3.333 52.667 1.00 98.38 180 CYS A CA 1
ATOM 1433 C C . CYS A 1 180 ? -31.678 -4.713 53.345 1.00 98.38 180 CYS A C 1
ATOM 1435 O O . CYS A 1 180 ? -32.470 -4.932 54.261 1.00 98.38 180 CYS A O 1
ATOM 1437 N N . SER A 1 181 ? -30.765 -5.614 52.967 1.00 98.56 181 SER A N 1
ATOM 1438 C CA . SER A 1 181 ? -30.596 -6.925 53.609 1.00 98.56 181 SER A CA 1
ATOM 1439 C C . SER A 1 181 ? -30.179 -6.793 55.080 1.00 98.56 181 SER A C 1
ATOM 1441 O O . SER A 1 181 ? -30.726 -7.482 55.944 1.00 98.56 181 SER A O 1
ATOM 1443 N N . GLY A 1 182 ? -29.271 -5.863 55.395 1.00 98.38 182 GLY A N 1
ATOM 1444 C CA . GLY A 1 182 ? -28.875 -5.542 56.768 1.00 98.38 182 GLY A CA 1
ATOM 1445 C C . GLY A 1 182 ? -30.050 -5.041 57.614 1.00 98.38 182 GLY A C 1
ATOM 1446 O O . GLY A 1 182 ? -30.307 -5.573 58.695 1.00 98.38 182 GLY A O 1
ATOM 1447 N N . LYS A 1 183 ? -30.825 -4.079 57.092 1.00 98.44 183 LYS A N 1
ATOM 1448 C CA . LYS A 1 183 ? -32.045 -3.568 57.748 1.00 98.44 183 LYS A CA 1
ATOM 1449 C C . LYS A 1 183 ? -33.084 -4.670 57.972 1.00 98.44 183 LYS A C 1
ATOM 1451 O O . LYS A 1 183 ? -33.675 -4.735 59.047 1.00 98.44 183 LYS A O 1
ATOM 1456 N N . PHE A 1 184 ? -33.277 -5.558 56.996 1.00 98.25 184 PHE A N 1
ATOM 1457 C CA . PHE A 1 184 ? -34.213 -6.677 57.106 1.00 98.25 184 PHE A CA 1
ATOM 1458 C C . PHE A 1 184 ? -33.826 -7.639 58.240 1.00 98.25 184 PHE A C 1
ATOM 1460 O O . PHE A 1 184 ? -34.660 -7.929 59.093 1.00 98.25 184 PHE A O 1
ATOM 1467 N N . LYS A 1 185 ? -32.549 -8.035 58.340 1.00 98.25 185 LYS A N 1
ATOM 1468 C CA . LYS A 1 185 ? -32.046 -8.902 59.428 1.00 98.25 185 LYS A CA 1
ATOM 1469 C C . LYS A 1 185 ? -32.246 -8.300 60.825 1.00 98.25 185 LYS A C 1
ATOM 1471 O O . LYS A 1 185 ? -32.540 -9.031 61.772 1.00 98.25 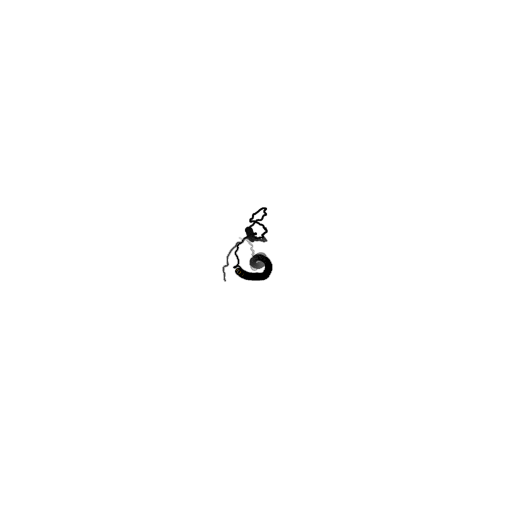185 LYS A O 1
ATOM 1476 N N . LEU A 1 186 ? -32.110 -6.977 60.968 1.00 98.19 186 LEU A N 1
ATOM 1477 C CA . LEU A 1 186 ? -32.395 -6.278 62.229 1.00 98.19 186 LEU A CA 1
ATOM 1478 C C . LEU A 1 186 ? -33.890 -6.335 62.582 1.00 98.19 186 LEU A C 1
ATOM 1480 O O . LEU A 1 186 ? -34.236 -6.623 63.728 1.00 98.19 186 LEU A O 1
ATOM 1484 N N . LEU A 1 187 ? -34.776 -6.128 61.602 1.00 98.00 187 LEU A N 1
ATOM 1485 C CA . LEU A 1 187 ? -36.225 -6.258 61.792 1.00 98.00 187 LEU A CA 1
ATOM 1486 C C . LEU A 1 187 ? -36.641 -7.703 62.113 1.00 98.00 187 LEU A C 1
ATOM 1488 O O . LEU A 1 187 ? -37.484 -7.908 62.983 1.00 98.00 187 LEU A O 1
ATOM 1492 N N . GLU A 1 188 ? -36.023 -8.708 61.488 1.00 98.19 188 GLU A N 1
ATOM 1493 C CA . GLU A 1 188 ? -36.230 -10.122 61.833 1.00 98.19 188 GLU A CA 1
ATOM 1494 C C . GLU A 1 188 ? -35.804 -10.444 63.271 1.00 98.19 188 GLU A C 1
ATOM 1496 O O . GLU A 1 188 ? -36.455 -11.254 63.935 1.00 98.19 188 GLU A O 1
ATOM 1501 N N . HIS A 1 189 ? -34.723 -9.831 63.768 1.00 98.19 189 HIS A N 1
ATOM 1502 C CA . HIS A 1 189 ? -34.308 -9.978 65.164 1.00 98.19 189 HIS A CA 1
ATOM 1503 C C . HIS A 1 189 ? -35.334 -9.355 66.111 1.00 98.19 189 HIS A C 1
ATOM 1505 O O . HIS A 1 189 ? -35.865 -10.052 66.973 1.00 98.19 189 HIS A O 1
ATOM 1511 N N . ALA A 1 190 ? -35.692 -8.088 65.888 1.00 98.06 190 ALA A N 1
ATOM 1512 C CA . ALA A 1 190 ? -36.680 -7.383 66.700 1.00 98.06 190 ALA A CA 1
ATOM 1513 C C . ALA A 1 190 ? -38.049 -8.095 66.709 1.00 98.06 190 ALA A C 1
ATOM 1515 O O . ALA A 1 190 ? -38.708 -8.164 67.745 1.00 98.06 190 ALA A O 1
ATOM 1516 N N . LEU A 1 191 ? -38.462 -8.689 65.582 1.00 97.75 191 LEU A N 1
ATOM 1517 C CA . LEU A 1 191 ? -39.679 -9.499 65.491 1.00 97.75 191 LEU A CA 1
ATOM 1518 C C . LEU A 1 191 ? -39.586 -10.799 66.308 1.00 97.75 191 LEU A C 1
ATOM 1520 O O . LEU A 1 191 ? -40.578 -11.208 66.915 1.00 97.75 191 LEU A O 1
ATOM 1524 N N . ARG A 1 192 ? -38.420 -11.460 66.337 1.00 97.88 192 ARG A N 1
ATOM 1525 C CA . ARG A 1 192 ? -38.193 -12.640 67.190 1.00 97.88 192 ARG A CA 1
ATOM 1526 C C . ARG A 1 192 ? -38.246 -12.271 68.672 1.00 97.88 192 ARG A C 1
ATOM 1528 O O . ARG A 1 192 ? -38.938 -12.955 69.423 1.00 97.88 192 ARG A O 1
ATOM 1535 N N . ASP A 1 193 ? -37.606 -11.175 69.070 1.00 97.44 193 ASP A N 1
ATOM 1536 C CA . ASP A 1 193 ? -37.626 -10.691 70.456 1.00 97.44 193 ASP A CA 1
ATOM 1537 C C . ASP A 1 193 ? -39.050 -10.315 70.894 1.00 97.44 193 ASP A C 1
ATOM 1539 O O . ASP A 1 193 ? -39.522 -10.755 71.944 1.00 97.44 193 ASP A O 1
ATOM 1543 N N . ALA A 1 194 ? -39.787 -9.587 70.047 1.00 97.12 194 ALA A N 1
ATOM 1544 C CA . ALA A 1 194 ? -41.179 -9.222 70.299 1.00 97.12 194 ALA A CA 1
ATOM 1545 C C . ALA A 1 194 ? -42.083 -10.455 70.485 1.00 97.12 194 ALA A C 1
ATOM 1547 O O . ALA A 1 194 ? -42.888 -10.482 71.414 1.00 97.12 194 ALA A O 1
ATOM 1548 N N . LYS A 1 195 ? -41.909 -11.510 69.673 1.00 97.81 195 LYS A N 1
ATOM 1549 C CA . LYS A 1 195 ? -42.640 -12.785 69.827 1.00 97.81 195 LYS A CA 1
ATOM 1550 C C . LYS A 1 195 ? -42.292 -13.532 71.117 1.00 97.81 195 LYS A C 1
ATOM 1552 O O . LYS A 1 195 ? -43.160 -14.190 71.696 1.00 97.81 195 LYS A O 1
ATOM 1557 N N . MET A 1 196 ? -41.049 -13.440 71.593 1.00 97.06 196 MET A N 1
ATOM 1558 C CA . MET A 1 196 ? -40.662 -14.004 72.892 1.00 97.06 196 MET A CA 1
ATOM 1559 C C . MET A 1 196 ? -41.363 -13.266 74.039 1.00 97.06 196 MET A C 1
ATOM 1561 O O . MET A 1 196 ? -41.940 -13.911 74.916 1.00 97.06 196 MET A O 1
ATOM 1565 N N . VAL A 1 197 ? -41.399 -11.929 73.993 1.00 97.44 197 VAL A N 1
ATOM 1566 C CA . VAL A 1 197 ? -42.129 -11.096 74.966 1.00 97.44 197 VAL A CA 1
ATOM 1567 C C . VAL A 1 197 ? -43.636 -11.373 74.921 1.00 97.44 197 VAL A C 1
ATOM 1569 O O . VAL A 1 197 ? -44.243 -11.600 75.967 1.00 97.44 197 VAL A O 1
ATOM 1572 N N . GLU A 1 198 ? -44.236 -11.448 73.730 1.00 96.44 198 GLU A N 1
ATOM 1573 C CA . GLU A 1 198 ? -45.640 -11.838 73.537 1.00 96.44 198 GLU A CA 1
ATOM 1574 C C . GLU A 1 198 ? -45.932 -13.201 74.185 1.00 96.44 198 GLU A C 1
ATOM 1576 O O . GLU A 1 198 ? -46.896 -13.343 74.937 1.00 96.44 198 GLU A O 1
ATOM 1581 N N . THR A 1 199 ? -45.059 -14.190 73.972 1.00 97.38 199 THR A N 1
ATOM 1582 C CA . THR A 1 199 ? -45.195 -15.532 74.558 1.00 97.38 199 THR A CA 1
ATOM 1583 C C . THR A 1 199 ? -45.148 -15.503 76.091 1.00 97.38 199 THR A C 1
ATOM 1585 O O . THR A 1 199 ? -45.907 -16.230 76.739 1.00 97.38 199 THR A O 1
ATOM 1588 N N . CYS A 1 200 ? -44.300 -14.663 76.694 1.00 97.00 200 CYS A N 1
ATOM 1589 C CA . CYS A 1 200 ? -44.269 -14.461 78.146 1.00 97.00 200 CYS A CA 1
ATOM 1590 C C . CYS A 1 200 ? -45.568 -13.820 78.660 1.00 97.00 200 CYS A C 1
ATOM 1592 O O . CYS A 1 200 ? -46.205 -14.377 79.554 1.00 97.00 200 CYS A O 1
ATOM 1594 N N . ILE A 1 201 ? -46.028 -12.731 78.034 1.00 97.06 201 ILE A N 1
ATOM 1595 C CA . ILE A 1 201 ? -47.280 -12.043 78.397 1.00 97.06 201 ILE A CA 1
ATOM 1596 C C . ILE A 1 201 ? -48.492 -12.983 78.260 1.00 97.06 201 ILE A C 1
ATOM 1598 O O . ILE A 1 201 ? -49.401 -12.962 79.091 1.00 97.06 201 ILE A O 1
ATOM 1602 N N . VAL A 1 202 ? -48.516 -13.853 77.245 1.00 97.62 202 VAL A N 1
ATOM 1603 C CA . VAL A 1 202 ? -49.574 -14.863 77.063 1.00 97.62 202 VAL A CA 1
ATOM 1604 C C . VAL A 1 202 ? -49.588 -15.888 78.204 1.00 97.62 202 VAL A C 1
ATOM 1606 O O . VAL A 1 202 ? -50.676 -16.244 78.670 1.00 97.62 202 VAL A O 1
ATOM 1609 N N . LYS A 1 203 ? -48.420 -16.327 78.697 1.00 97.06 203 LYS A N 1
ATOM 1610 C CA . LYS A 1 203 ? -48.320 -17.205 79.879 1.00 97.06 203 LYS A CA 1
ATOM 1611 C C . LYS A 1 203 ? -48.819 -16.496 81.137 1.00 97.06 203 LYS A C 1
ATOM 1613 O O . LYS A 1 203 ? -49.731 -17.002 81.785 1.00 97.06 203 LYS A O 1
ATOM 1618 N N . GLU A 1 204 ? -48.326 -15.292 81.421 1.00 96.00 204 GLU A N 1
ATOM 1619 C CA . GLU A 1 204 ? -48.760 -14.498 82.579 1.00 96.00 204 GLU A CA 1
ATOM 1620 C C . GLU A 1 204 ? -50.275 -14.253 82.570 1.00 96.00 204 GLU A C 1
ATOM 1622 O O . GLU A 1 204 ? -50.961 -14.479 83.568 1.00 96.00 204 GLU A O 1
ATOM 1627 N N . LYS A 1 205 ? -50.839 -13.869 81.418 1.00 97.19 205 LYS A N 1
ATOM 1628 C CA . LYS A 1 205 ? -52.287 -13.711 81.214 1.00 97.19 205 LYS A CA 1
ATOM 1629 C C . LYS A 1 205 ? -53.059 -14.992 81.540 1.00 97.19 205 LYS A C 1
ATOM 1631 O O . LYS A 1 205 ? -54.143 -14.917 82.124 1.00 97.19 205 LYS A O 1
ATOM 1636 N N . GLN A 1 206 ? -52.538 -16.159 81.162 1.00 96.75 206 GLN A N 1
ATOM 1637 C CA . GLN A 1 206 ? -53.154 -17.450 81.469 1.00 96.75 206 GLN A CA 1
ATOM 1638 C C . GLN A 1 206 ? -53.055 -17.783 82.968 1.00 96.75 206 GLN A C 1
ATOM 1640 O O . GLN A 1 206 ? -54.046 -18.238 83.546 1.00 96.75 206 GLN A O 1
ATOM 1645 N N . ASP A 1 207 ? -51.933 -17.477 83.620 1.00 96.56 207 ASP A N 1
ATOM 1646 C CA . ASP A 1 207 ? -51.756 -17.655 85.065 1.00 96.56 207 ASP A CA 1
ATOM 1647 C C . ASP A 1 207 ? -52.695 -16.743 85.864 1.00 96.56 207 ASP A C 1
ATOM 1649 O O . ASP A 1 207 ? -53.379 -17.205 86.779 1.00 96.56 207 ASP A O 1
ATOM 1653 N N . TYR A 1 208 ? -52.819 -15.465 85.489 1.00 96.62 208 TYR A N 1
ATOM 1654 C CA . TYR A 1 208 ? -53.798 -14.547 86.080 1.00 96.62 208 TYR A CA 1
ATOM 1655 C C . TYR A 1 208 ? -55.238 -15.015 85.843 1.00 96.62 208 TYR A C 1
ATOM 1657 O O . TYR A 1 208 ? -56.051 -14.995 86.769 1.00 96.62 208 TYR A O 1
ATOM 1665 N N . LYS A 1 209 ? -55.560 -15.517 84.643 1.00 97.69 209 LYS A N 1
ATOM 1666 C CA . LYS A 1 209 ? -56.871 -16.117 84.341 1.00 97.69 209 LYS A CA 1
ATOM 1667 C C . LYS A 1 209 ? -57.155 -17.335 85.224 1.00 97.69 209 LYS A C 1
ATOM 1669 O O . LYS A 1 209 ? -58.300 -17.523 85.635 1.00 97.69 209 LYS A O 1
ATOM 1674 N N . GLN A 1 210 ? -56.148 -18.150 85.538 1.00 96.69 210 GLN A N 1
ATOM 1675 C CA . GLN A 1 210 ? -56.304 -19.301 86.425 1.00 96.69 210 GLN A CA 1
ATOM 1676 C C . GLN A 1 210 ? -56.432 -18.875 87.899 1.00 96.69 210 GLN A C 1
ATOM 1678 O O . GLN A 1 210 ? -57.364 -19.325 88.563 1.00 96.69 210 GLN A O 1
ATOM 1683 N N . LYS A 1 211 ? -55.604 -17.935 88.381 1.00 96.75 211 LYS A N 1
ATOM 1684 C CA . LYS A 1 211 ? -55.732 -17.312 89.716 1.00 96.75 211 LYS A CA 1
ATOM 1685 C C . LYS A 1 211 ? -57.131 -16.715 89.930 1.00 96.75 211 LYS A C 1
ATOM 1687 O O . LYS A 1 211 ? -57.749 -16.952 90.965 1.00 96.75 211 LYS A O 1
ATOM 1692 N N . LEU A 1 212 ? -57.673 -16.021 88.924 1.00 95.62 212 LEU A N 1
ATOM 1693 C CA . LEU A 1 212 ? -59.021 -15.444 88.954 1.00 95.62 212 LEU A CA 1
ATOM 1694 C C . LEU A 1 212 ? -60.124 -16.510 89.084 1.00 95.62 212 LEU A C 1
ATOM 1696 O O . LEU A 1 212 ? -61.104 -16.285 89.794 1.00 95.62 212 LEU A O 1
ATOM 1700 N N . LYS A 1 213 ? -59.983 -17.676 88.433 1.00 96.88 213 LYS A N 1
ATOM 1701 C CA . LYS A 1 213 ? -60.918 -18.800 88.629 1.00 96.88 213 LYS A CA 1
ATOM 1702 C C . LYS A 1 213 ? -60.861 -19.318 90.065 1.00 96.88 213 LYS A C 1
ATOM 1704 O O . LYS A 1 213 ? -61.915 -19.480 90.670 1.00 96.88 213 LYS A O 1
ATOM 1709 N N . THR A 1 214 ? -59.662 -19.539 90.610 1.00 96.44 214 THR A N 1
ATOM 1710 C CA . THR A 1 214 ? -59.478 -20.028 91.987 1.00 96.44 214 THR A CA 1
ATOM 1711 C C . THR A 1 214 ? -60.094 -19.067 93.005 1.00 96.44 214 THR A C 1
ATOM 1713 O O . THR A 1 214 ? -60.909 -19.486 93.821 1.00 96.44 214 THR A O 1
ATOM 1716 N N . LEU A 1 215 ? -59.802 -17.765 92.901 1.00 95.88 215 LEU A N 1
ATOM 1717 C CA . LEU A 1 215 ? -60.394 -16.746 93.776 1.00 95.88 215 LEU A CA 1
ATOM 1718 C C . LEU A 1 215 ? -61.922 -16.677 93.645 1.00 95.88 215 LEU A C 1
ATOM 1720 O O . LEU A 1 215 ? -62.611 -16.515 94.647 1.00 95.88 215 LEU A O 1
ATOM 1724 N N . LYS A 1 216 ? -62.480 -16.855 92.439 1.00 96.88 216 LYS A N 1
ATOM 1725 C CA . LYS A 1 216 ? -63.939 -16.910 92.243 1.00 96.88 216 LYS A CA 1
ATOM 1726 C C . LYS A 1 216 ? -64.576 -18.124 92.934 1.00 96.88 216 LYS A C 1
ATOM 1728 O O . LYS A 1 216 ? -65.671 -17.993 93.476 1.00 96.88 216 LYS A O 1
ATOM 1733 N N . VAL A 1 217 ? -63.907 -19.280 92.943 1.00 96.06 217 VAL A N 1
ATOM 1734 C CA . VAL A 1 217 ? -64.360 -20.464 93.696 1.00 96.06 217 VAL A CA 1
ATOM 1735 C C . VAL A 1 217 ? -64.308 -20.201 95.203 1.00 96.06 217 VAL A C 1
ATOM 1737 O O . VAL A 1 217 ? -65.302 -20.456 95.880 1.00 96.06 217 VAL A O 1
ATOM 1740 N N . GLU A 1 218 ? -63.221 -19.621 95.720 1.00 95.56 218 GLU A N 1
ATOM 1741 C CA . GLU A 1 218 ? -63.108 -19.325 97.157 1.00 95.56 218 GLU A CA 1
ATOM 1742 C C . GLU A 1 218 ? -64.134 -18.274 97.612 1.00 95.56 218 GLU A C 1
ATOM 1744 O O . GLU A 1 218 ? -64.788 -18.461 98.632 1.00 95.56 218 GLU A O 1
ATOM 1749 N N . ILE A 1 219 ? -64.385 -17.226 96.817 1.00 95.00 219 ILE A N 1
ATOM 1750 C CA . ILE A 1 219 ? -65.460 -16.250 97.081 1.00 95.00 219 ILE A CA 1
ATOM 1751 C C . ILE A 1 219 ? -66.831 -16.939 97.143 1.00 95.00 219 ILE A C 1
ATOM 1753 O O . ILE A 1 219 ? -67.625 -16.642 98.036 1.00 95.00 219 ILE A O 1
ATOM 1757 N N . ASN A 1 220 ? -67.122 -17.872 96.230 1.00 94.94 220 ASN A N 1
ATOM 1758 C CA . ASN A 1 220 ? -68.384 -18.618 96.248 1.00 94.94 220 ASN A CA 1
ATOM 1759 C C . ASN A 1 220 ? -68.504 -19.519 97.489 1.00 94.94 220 ASN A C 1
ATOM 1761 O O . ASN A 1 220 ? -69.574 -19.572 98.094 1.00 94.94 220 ASN A O 1
ATOM 1765 N N . LYS A 1 221 ? -67.413 -20.177 97.898 1.00 96.25 221 LYS A N 1
ATOM 1766 C CA . LYS A 1 221 ? -67.349 -20.985 99.123 1.00 96.25 221 LYS A CA 1
ATOM 1767 C C . LYS A 1 221 ? -67.567 -20.124 100.371 1.00 96.25 221 LYS A C 1
ATOM 1769 O O . LYS A 1 221 ? -68.466 -20.417 101.151 1.00 96.25 221 LYS A O 1
ATOM 1774 N N . LEU A 1 222 ? -66.832 -19.021 100.519 1.00 94.94 222 LEU A N 1
ATOM 1775 C CA . LEU A 1 222 ? -66.993 -18.080 101.633 1.00 94.94 222 LEU A CA 1
ATOM 1776 C C . LEU A 1 222 ? -68.401 -17.468 101.672 1.00 94.94 222 LEU A C 1
ATOM 1778 O O . LEU A 1 222 ? -68.957 -17.278 102.751 1.00 94.94 222 LEU A O 1
ATOM 1782 N N . LYS A 1 223 ? -69.020 -17.212 100.512 1.00 95.56 223 LYS A N 1
ATOM 1783 C CA . LYS A 1 223 ? -70.421 -16.772 100.422 1.00 95.56 223 LYS A CA 1
ATOM 1784 C C . LYS A 1 223 ? -71.396 -17.852 100.907 1.00 95.56 223 LYS A C 1
ATOM 1786 O O . LYS A 1 223 ? -72.326 -17.521 101.636 1.00 95.56 223 LYS A O 1
ATOM 1791 N N . ALA A 1 224 ? -71.180 -19.118 100.548 1.00 94.81 224 ALA A N 1
ATOM 1792 C CA . ALA A 1 224 ? -71.989 -20.234 101.039 1.00 94.81 224 ALA A CA 1
ATOM 1793 C C . ALA A 1 224 ? -71.816 -20.443 102.555 1.00 94.81 224 ALA A C 1
ATOM 1795 O O . ALA A 1 224 ? -72.805 -20.586 103.269 1.00 94.81 224 ALA A O 1
ATOM 1796 N N . GLU A 1 225 ? -70.586 -20.370 103.074 1.00 93.38 225 GLU A N 1
ATOM 1797 C CA . GLU A 1 225 ? -70.337 -20.393 104.521 1.00 93.38 225 GLU A CA 1
ATOM 1798 C C . GLU A 1 225 ? -70.969 -19.195 105.246 1.00 93.38 225 GLU A C 1
ATOM 1800 O O . GLU A 1 225 ? -71.427 -19.337 106.378 1.00 93.38 225 GLU A O 1
ATOM 1805 N N . ARG A 1 226 ? -71.002 -18.007 104.623 1.00 95.50 226 ARG A N 1
ATOM 1806 C CA . ARG A 1 226 ? -71.663 -16.821 105.187 1.00 95.50 226 ARG A CA 1
ATOM 1807 C C . ARG A 1 226 ? -73.165 -17.036 105.333 1.00 95.50 226 ARG A C 1
ATOM 1809 O O . ARG A 1 226 ? -73.696 -16.733 106.397 1.00 95.50 226 ARG A O 1
ATOM 1816 N N . GLU A 1 227 ? -73.837 -17.551 104.302 1.00 94.12 227 GLU A N 1
ATOM 1817 C CA . GLU A 1 227 ? -75.265 -17.870 104.413 1.00 94.12 227 GLU A CA 1
ATOM 1818 C C . GLU A 1 227 ? -75.500 -18.981 105.443 1.00 94.12 227 GLU A C 1
ATOM 1820 O O . GLU A 1 227 ? -76.343 -18.799 106.311 1.00 94.12 227 GLU A O 1
ATOM 1825 N N . LYS A 1 228 ? -74.672 -20.037 105.477 1.00 94.50 228 LYS A N 1
ATOM 1826 C CA . LYS A 1 228 ? -74.772 -21.079 106.515 1.00 94.50 228 LYS A CA 1
ATOM 1827 C C . LYS A 1 228 ? -74.673 -20.504 107.935 1.00 94.50 228 LYS A C 1
ATOM 1829 O O . LYS A 1 228 ? -75.529 -20.794 108.760 1.00 94.50 228 LYS A O 1
ATOM 1834 N N . ARG A 1 229 ? -73.681 -19.645 108.216 1.00 92.75 229 ARG A N 1
ATOM 1835 C CA . ARG A 1 229 ? -73.543 -18.975 109.528 1.00 92.75 229 ARG A CA 1
ATOM 1836 C C . ARG A 1 229 ? -74.719 -18.043 109.837 1.00 92.75 229 ARG A C 1
ATOM 1838 O O . ARG A 1 229 ? -75.089 -17.892 110.996 1.00 92.75 229 ARG A O 1
ATOM 1845 N N . LYS A 1 230 ? -75.298 -17.396 108.824 1.00 94.88 230 LYS A N 1
ATOM 1846 C CA . LYS A 1 230 ? -76.487 -16.543 108.968 1.00 94.88 230 LYS A CA 1
ATOM 1847 C C . LYS A 1 230 ? -77.730 -17.371 109.302 1.00 94.88 230 LYS A C 1
ATOM 1849 O O . LYS A 1 230 ? -78.488 -16.953 110.171 1.00 94.88 230 LYS A O 1
ATOM 1854 N N . ASP A 1 231 ? -77.916 -18.523 108.666 1.00 93.31 231 ASP A N 1
ATOM 1855 C CA . ASP A 1 231 ? -79.022 -19.440 108.957 1.00 93.31 231 ASP A CA 1
ATOM 1856 C C . ASP A 1 231 ? -78.856 -20.063 110.357 1.00 93.31 231 ASP A C 1
ATOM 1858 O O . ASP A 1 231 ? -79.791 -20.035 111.152 1.00 93.31 231 ASP A O 1
ATOM 1862 N N . GLU A 1 232 ? -77.638 -20.484 110.725 1.00 93.00 232 GLU A N 1
ATOM 1863 C CA . GLU A 1 232 ? -77.286 -20.917 112.090 1.00 93.00 232 GLU A CA 1
ATOM 1864 C C . GLU A 1 232 ? -77.606 -19.831 113.138 1.00 93.00 232 GLU A C 1
ATOM 1866 O O . GLU A 1 232 ? -78.212 -20.119 114.171 1.00 93.00 232 GLU A O 1
ATOM 1871 N N . LEU A 1 233 ? -77.262 -18.564 112.872 1.00 94.44 233 LEU A N 1
ATOM 1872 C CA . LEU A 1 233 ? -77.618 -17.433 113.738 1.00 94.44 233 LEU A CA 1
ATOM 1873 C C . LEU A 1 233 ? -79.132 -17.185 113.798 1.00 94.44 233 LEU A C 1
ATOM 1875 O O . LEU A 1 233 ? -79.643 -16.839 114.865 1.00 94.44 233 LEU A O 1
ATOM 1879 N N . LEU A 1 234 ? -79.851 -17.361 112.686 1.00 92.75 234 LEU A N 1
ATOM 1880 C CA . LEU A 1 234 ? -81.304 -17.208 112.622 1.00 92.75 234 LEU A CA 1
ATOM 1881 C C . LEU A 1 234 ? -82.009 -18.286 113.456 1.00 92.75 234 LEU A C 1
ATOM 1883 O O . LEU A 1 234 ? -82.940 -17.975 114.195 1.00 92.75 234 LEU A O 1
ATOM 1887 N N . ASP A 1 235 ? -81.548 -19.533 113.387 1.00 92.38 235 ASP A N 1
ATOM 1888 C CA . ASP A 1 235 ? -82.106 -20.637 114.168 1.00 92.38 235 ASP A CA 1
ATOM 1889 C C . ASP A 1 235 ? -81.727 -20.541 115.654 1.00 92.38 235 ASP A C 1
ATOM 1891 O O . ASP A 1 235 ? -82.561 -20.824 116.515 1.00 92.38 235 ASP A O 1
ATOM 1895 N N . ILE A 1 236 ? -80.536 -20.027 115.992 1.00 92.31 236 ILE A N 1
ATOM 1896 C CA . ILE A 1 236 ? -80.198 -19.636 117.372 1.00 92.31 236 ILE A CA 1
ATOM 1897 C C . ILE A 1 236 ? -81.132 -18.521 117.867 1.00 92.31 236 ILE A C 1
ATOM 1899 O O . ILE A 1 236 ? -81.593 -18.577 119.009 1.00 92.31 236 ILE A O 1
ATOM 1903 N N . ALA A 1 237 ? -81.431 -17.516 117.037 1.00 91.81 237 ALA A N 1
ATOM 1904 C CA . ALA A 1 237 ? -82.334 -16.423 117.395 1.00 91.81 237 ALA A CA 1
ATOM 1905 C C . ALA A 1 237 ? -83.777 -16.913 117.602 1.00 91.81 237 ALA A C 1
ATOM 1907 O O . ALA A 1 237 ? -84.376 -16.583 118.625 1.00 91.81 237 ALA A O 1
ATOM 1908 N N . LYS A 1 238 ? -84.301 -17.767 116.708 1.00 92.56 238 LYS A N 1
ATOM 1909 C CA . LYS A 1 238 ? -85.598 -18.446 116.890 1.00 92.56 238 LYS A CA 1
ATOM 1910 C C . LYS A 1 238 ? -85.610 -19.291 118.161 1.00 92.56 238 LYS A C 1
ATOM 1912 O O . LYS A 1 238 ? -86.443 -19.059 119.018 1.00 92.56 238 LYS A O 1
ATOM 1917 N N . SER A 1 239 ? -84.623 -20.168 118.366 1.00 92.31 239 SER A N 1
ATOM 1918 C CA . SER A 1 239 ? -84.532 -21.019 119.566 1.00 92.31 239 SER A CA 1
ATOM 1919 C C . SER A 1 239 ? -84.442 -20.224 120.879 1.00 92.31 239 SER A C 1
ATOM 1921 O O . SER A 1 239 ? -84.859 -20.716 121.932 1.00 92.31 239 SER A O 1
ATOM 1923 N N . LYS A 1 240 ? -83.887 -19.005 120.846 1.00 94.06 240 LYS A N 1
ATOM 1924 C CA . LYS A 1 240 ? -83.945 -18.062 121.972 1.00 94.06 240 LYS A CA 1
ATOM 1925 C C . LYS A 1 240 ? -85.341 -17.458 122.131 1.00 94.06 240 LYS A C 1
ATOM 1927 O O . LYS A 1 240 ? -85.838 -17.446 123.250 1.00 94.06 240 LYS A O 1
ATOM 1932 N N . GLN A 1 241 ? -85.971 -17.010 121.044 1.00 91.31 241 GLN A N 1
ATOM 1933 C CA . GLN A 1 241 ? -87.331 -16.462 121.060 1.00 91.31 241 GLN A CA 1
ATOM 1934 C C . GLN A 1 241 ? -88.376 -17.498 121.501 1.00 91.31 241 GLN A C 1
ATOM 1936 O O . GLN A 1 241 ? -89.276 -17.173 122.262 1.00 91.31 241 GLN A O 1
ATOM 1941 N N . ASP A 1 242 ? -88.249 -18.753 121.078 1.00 90.06 242 ASP A N 1
ATOM 1942 C CA . ASP A 1 242 ? -89.141 -19.842 121.480 1.00 90.06 242 ASP A CA 1
ATOM 1943 C C . ASP A 1 242 ? -88.987 -20.156 122.975 1.00 90.06 242 ASP A C 1
ATOM 1945 O O . ASP A 1 242 ? -89.974 -20.427 123.657 1.00 90.06 242 ASP A O 1
ATOM 1949 N N . ARG A 1 243 ? -87.764 -20.038 123.517 1.00 89.31 243 ARG A N 1
ATOM 1950 C CA . ARG A 1 243 ? -87.504 -20.124 124.963 1.00 89.31 243 ARG A CA 1
ATOM 1951 C C . ARG A 1 243 ? -88.130 -18.971 125.734 1.00 89.31 243 ARG A C 1
ATOM 1953 O O . ARG A 1 243 ? -88.863 -19.236 126.679 1.00 89.31 243 ARG A O 1
ATOM 1960 N N . THR A 1 244 ? -87.912 -17.722 125.322 1.00 89.12 244 THR A N 1
ATOM 1961 C CA . THR A 1 244 ? -88.521 -16.569 126.007 1.00 89.12 244 THR A CA 1
ATOM 1962 C C . THR A 1 244 ? -90.044 -16.567 125.874 1.00 89.12 244 THR A C 1
ATOM 1964 O O . THR A 1 244 ? -90.729 -16.207 126.824 1.00 89.12 244 THR A O 1
ATOM 1967 N N . ASN A 1 245 ? -90.596 -17.043 124.753 1.00 90.50 245 ASN A N 1
ATOM 1968 C CA . ASN A 1 245 ? -92.033 -17.267 124.583 1.00 90.50 245 ASN A CA 1
ATOM 1969 C C . ASN A 1 245 ? -92.559 -18.365 125.523 1.00 90.50 245 ASN A C 1
ATOM 1971 O O . ASN A 1 245 ? -93.627 -18.197 126.103 1.00 90.50 245 ASN A O 1
ATOM 1975 N N . ALA A 1 246 ? -91.832 -19.474 125.699 1.00 90.12 246 ALA A N 1
ATOM 1976 C CA . ALA A 1 246 ? -92.214 -20.547 126.620 1.00 90.12 246 ALA A CA 1
ATOM 1977 C C . ALA A 1 246 ? -92.115 -20.115 128.096 1.00 90.12 246 ALA A C 1
ATOM 1979 O O . ALA A 1 246 ? -93.004 -20.420 128.889 1.00 90.12 246 ALA A O 1
ATOM 1980 N N . GLU A 1 247 ? -91.078 -19.356 128.457 1.00 91.12 247 GLU A N 1
ATOM 1981 C CA . GLU A 1 247 ? -90.927 -18.720 129.771 1.00 91.12 247 GLU A CA 1
ATOM 1982 C C . GLU A 1 247 ? -92.055 -17.708 130.026 1.00 91.12 247 GLU A C 1
ATOM 1984 O O . GLU A 1 247 ? -92.683 -17.743 131.083 1.00 91.12 247 GLU A O 1
ATOM 1989 N N . LEU A 1 248 ? -92.389 -16.868 129.040 1.00 91.62 248 LEU A N 1
ATOM 1990 C CA . LEU A 1 248 ? -93.503 -15.920 129.113 1.00 91.62 248 LEU A CA 1
ATOM 1991 C C . LEU A 1 248 ? -94.856 -16.633 129.229 1.00 91.62 248 LEU A C 1
ATOM 1993 O O . LEU A 1 248 ? -95.676 -16.228 130.044 1.00 91.62 248 LEU A O 1
ATOM 1997 N N . HIS A 1 249 ? -95.087 -17.705 128.468 1.00 89.88 249 HIS A N 1
ATOM 1998 C CA . HIS A 1 249 ? -96.298 -18.520 128.570 1.00 89.88 249 HIS A CA 1
ATOM 1999 C C . HIS A 1 249 ? -96.401 -19.195 129.945 1.00 89.88 249 HIS A C 1
ATOM 2001 O O . HIS A 1 249 ? -97.475 -19.223 130.539 1.00 89.88 249 HIS A O 1
ATOM 2007 N N . SER A 1 250 ? -95.289 -19.694 130.493 1.00 89.06 250 SER A N 1
ATOM 2008 C CA . SER A 1 250 ? -95.228 -20.224 131.861 1.00 89.06 250 SER A CA 1
ATOM 2009 C C . SER A 1 250 ? -95.577 -19.144 132.894 1.00 89.06 250 SER A C 1
ATOM 2011 O O . SER A 1 250 ? -96.433 -19.362 133.749 1.00 89.06 250 SER A O 1
ATOM 2013 N N . LEU A 1 251 ? -95.011 -17.938 132.768 1.00 90.38 251 LEU A N 1
ATOM 2014 C CA . LEU A 1 251 ? -95.345 -16.792 133.621 1.00 90.38 251 LEU A CA 1
ATOM 2015 C C . LEU A 1 251 ? -96.810 -16.357 133.478 1.00 90.38 251 LEU A C 1
ATOM 2017 O O . LEU A 1 251 ? -97.448 -16.070 134.485 1.00 90.38 251 LEU A O 1
ATOM 2021 N N . GLN A 1 252 ? -97.372 -16.359 132.267 1.00 88.31 252 GLN A N 1
ATOM 2022 C CA . GLN A 1 252 ? -98.799 -16.115 132.031 1.00 88.31 252 GLN A CA 1
ATOM 2023 C C . GLN A 1 252 ? -99.666 -17.192 132.689 1.00 88.31 252 GLN A C 1
ATOM 2025 O O . GLN A 1 252 ? -100.678 -16.870 133.301 1.00 88.31 252 GLN A O 1
ATOM 2030 N N . GLN A 1 253 ? -99.265 -18.461 132.619 1.00 87.44 253 GLN A N 1
ATOM 2031 C CA . GLN A 1 253 ? -99.979 -19.574 133.241 1.00 87.44 253 GLN A CA 1
ATOM 2032 C C . GLN A 1 253 ? -99.921 -19.498 134.777 1.00 87.44 253 GLN A C 1
ATOM 2034 O O . GLN A 1 253 ? -100.930 -19.736 135.440 1.00 87.44 253 GLN A O 1
ATOM 2039 N N . ILE A 1 254 ? -98.779 -19.090 135.343 1.00 86.50 254 ILE A N 1
ATOM 2040 C CA . ILE A 1 254 ? -98.622 -18.777 136.772 1.00 86.50 254 ILE A CA 1
ATOM 2041 C C . ILE A 1 254 ? -99.492 -17.576 137.157 1.00 86.50 254 ILE A C 1
ATOM 2043 O O . ILE A 1 254 ? -100.193 -17.653 138.159 1.00 86.50 254 ILE A O 1
ATOM 2047 N N . TYR A 1 255 ? -99.500 -16.503 136.364 1.00 85.56 255 TYR A N 1
ATOM 2048 C CA . TYR A 1 255 ? -100.305 -15.305 136.614 1.00 85.56 255 TYR A CA 1
ATOM 2049 C C . TYR A 1 255 ? -101.810 -15.602 136.569 1.00 85.56 255 TYR A C 1
ATOM 2051 O O . TYR A 1 255 ? -102.531 -15.239 137.492 1.00 85.56 255 TYR A O 1
ATOM 2059 N N . VAL A 1 256 ? -102.286 -16.331 135.553 1.00 86.50 256 VAL A N 1
ATOM 2060 C CA . VAL A 1 256 ? -103.686 -16.781 135.451 1.00 86.50 256 VAL A CA 1
ATOM 2061 C C . VAL A 1 256 ? -104.052 -17.678 136.631 1.00 86.50 256 VAL A C 1
ATOM 2063 O O . VAL A 1 256 ? -105.131 -17.525 137.201 1.00 86.50 256 VAL A O 1
ATOM 2066 N N . LYS A 1 257 ? -103.149 -18.573 137.054 1.00 84.00 257 LYS A N 1
ATOM 2067 C CA . LYS A 1 257 ? -103.358 -19.384 138.255 1.00 84.00 257 LYS A CA 1
ATOM 2068 C C . LYS A 1 257 ? -103.447 -18.511 139.510 1.00 84.00 257 LYS A C 1
ATOM 2070 O O . LYS A 1 257 ? -104.415 -18.640 140.242 1.00 84.00 257 LYS A O 1
ATOM 2075 N N . GLN A 1 258 ? -102.518 -17.579 139.719 1.00 82.12 258 GLN A N 1
ATOM 2076 C CA . GLN A 1 258 ? -102.554 -16.625 140.835 1.00 82.12 258 GLN A CA 1
ATOM 2077 C C . GLN A 1 258 ? -103.825 -15.765 140.821 1.00 82.12 258 GLN A C 1
ATOM 2079 O O . GLN A 1 258 ? -104.378 -15.477 141.876 1.00 82.12 258 GLN A O 1
ATOM 2084 N N . GLN A 1 259 ? -104.323 -15.383 139.644 1.00 80.81 259 GLN A N 1
ATOM 2085 C CA . GLN A 1 259 ? -105.570 -14.638 139.494 1.00 80.81 259 GLN A CA 1
ATOM 2086 C C . GLN A 1 259 ? -106.797 -15.504 139.824 1.00 80.81 259 GLN A C 1
ATOM 2088 O O . GLN A 1 259 ? -107.719 -15.018 140.473 1.00 80.81 259 GLN A O 1
ATOM 2093 N N . SER A 1 260 ? -106.785 -16.790 139.458 1.00 79.81 260 SER A N 1
ATOM 2094 C CA . SER A 1 260 ? -107.793 -17.772 139.881 1.00 79.81 260 SER A CA 1
ATOM 2095 C C . SER A 1 260 ? -107.735 -18.044 141.389 1.00 79.81 260 SER A C 1
ATOM 2097 O O . SER A 1 260 ? -108.779 -18.129 142.030 1.00 79.81 260 SER A O 1
ATOM 2099 N N . ASP A 1 261 ? -106.536 -18.147 141.967 1.00 83.81 261 ASP A N 1
ATOM 2100 C CA . ASP A 1 261 ? -106.315 -18.331 143.404 1.00 83.81 261 ASP A CA 1
ATOM 2101 C C . ASP A 1 261 ? -106.795 -17.085 144.184 1.00 83.81 261 ASP A C 1
ATOM 2103 O O . ASP A 1 261 ? -107.436 -17.215 145.225 1.00 83.81 261 ASP A O 1
ATOM 2107 N N . LEU A 1 262 ? -106.576 -15.874 143.651 1.00 81.06 262 LEU A N 1
ATOM 2108 C CA . LEU A 1 262 ? -107.110 -14.613 144.186 1.00 81.06 262 LEU A CA 1
ATOM 2109 C C . LEU A 1 262 ? -108.637 -14.514 144.065 1.00 81.06 262 LEU A C 1
ATOM 2111 O O . LEU A 1 262 ? -109.284 -14.057 145.002 1.00 81.06 262 LEU A O 1
ATOM 2115 N N . GLN A 1 263 ? -109.230 -14.950 142.949 1.00 77.50 263 GLN A N 1
ATOM 2116 C CA . GLN A 1 263 ? -110.690 -15.017 142.801 1.00 77.50 263 GLN A CA 1
ATOM 2117 C C . GLN A 1 263 ? -111.308 -16.012 143.790 1.00 77.50 263 GLN A C 1
ATOM 2119 O O . GLN A 1 263 ? -112.310 -15.697 144.428 1.00 77.50 263 GLN A O 1
ATOM 2124 N N . PHE A 1 264 ? -110.682 -17.177 143.973 1.00 80.75 264 PHE A N 1
ATOM 2125 C CA . PHE A 1 264 ? -111.089 -18.158 144.976 1.00 80.75 264 PHE A CA 1
ATOM 2126 C C . PHE A 1 264 ? -110.956 -17.606 146.403 1.00 80.75 264 PHE A C 1
ATOM 2128 O O . PHE A 1 264 ? -111.838 -17.820 147.233 1.00 80.75 264 PHE A O 1
ATOM 2135 N N . LEU A 1 265 ? -109.890 -16.850 146.690 1.00 77.00 265 LEU A N 1
ATOM 2136 C CA . LEU A 1 265 ? -109.705 -16.207 147.988 1.00 77.00 265 LEU A CA 1
ATOM 2137 C C . LEU A 1 265 ? -110.743 -15.101 148.233 1.00 77.00 265 LEU A C 1
ATOM 2139 O O . LEU A 1 265 ? -111.307 -15.068 149.320 1.00 77.00 265 LEU A O 1
ATOM 2143 N N . ASN A 1 266 ? -111.053 -14.262 147.237 1.00 71.94 266 ASN A N 1
ATOM 2144 C CA . ASN A 1 266 ? -112.137 -13.275 147.324 1.00 71.94 266 ASN A CA 1
ATOM 2145 C C . ASN A 1 266 ? -113.484 -13.950 147.594 1.00 71.94 266 ASN A C 1
ATOM 2147 O O . ASN A 1 266 ? -114.168 -13.554 148.527 1.00 71.94 266 ASN A O 1
ATOM 2151 N N . PHE A 1 267 ? -113.821 -15.017 146.865 1.00 75.94 267 PHE A N 1
ATOM 2152 C CA . PHE A 1 267 ? -115.041 -15.793 147.110 1.00 75.94 267 PHE A CA 1
ATOM 2153 C C . PHE A 1 267 ? -115.097 -16.354 148.546 1.00 75.94 267 PHE A C 1
ATOM 2155 O O . PHE A 1 267 ? -116.140 -16.336 149.195 1.00 75.94 267 PHE A O 1
ATOM 2162 N N . ASN A 1 268 ? -113.963 -16.810 149.087 1.00 66.81 268 ASN A N 1
ATOM 2163 C CA . ASN A 1 268 ? -113.880 -17.318 150.459 1.00 66.81 268 ASN A CA 1
ATOM 2164 C C . ASN A 1 268 ? -113.935 -16.190 151.521 1.00 66.81 268 ASN A C 1
ATOM 2166 O O . ASN A 1 268 ? -114.447 -16.386 152.627 1.00 66.81 268 ASN A O 1
ATOM 2170 N N . VAL A 1 269 ? -113.449 -14.990 151.184 1.00 69.06 269 VAL A N 1
ATOM 2171 C CA . VAL A 1 269 ? -113.591 -13.763 151.987 1.00 69.06 269 VAL A CA 1
ATOM 2172 C C . VAL A 1 269 ? -115.041 -13.264 151.978 1.00 69.06 269 VAL A C 1
ATOM 2174 O O . VAL A 1 269 ? -115.570 -12.954 153.038 1.00 69.06 269 VAL A O 1
ATOM 2177 N N . GLU A 1 270 ? -115.722 -13.261 150.834 1.00 66.38 270 GLU A N 1
ATOM 2178 C CA . GLU A 1 270 ? -117.146 -12.912 150.716 1.00 66.38 270 GLU A CA 1
ATOM 2179 C C . GLU A 1 270 ? -118.024 -13.897 151.511 1.00 66.38 270 GLU A C 1
ATOM 2181 O O . GLU A 1 270 ? -118.826 -13.477 152.344 1.00 66.38 270 GLU A O 1
ATOM 2186 N N . ASN A 1 271 ? -117.781 -15.205 151.377 1.00 61.69 271 ASN A N 1
ATOM 2187 C CA . ASN A 1 271 ? -118.467 -16.261 152.135 1.00 61.69 271 ASN A CA 1
ATOM 2188 C C . ASN A 1 271 ? -118.260 -16.141 153.664 1.00 61.69 271 ASN A C 1
ATOM 2190 O O . ASN A 1 271 ? -119.166 -16.405 154.456 1.00 61.69 271 ASN A O 1
ATOM 2194 N N . SER A 1 272 ? -117.078 -15.697 154.112 1.00 60.34 272 SER A N 1
ATOM 2195 C CA . SER A 1 272 ? -116.840 -15.417 155.538 1.00 60.34 272 SER A CA 1
ATOM 2196 C C . SER A 1 272 ? -117.411 -14.066 155.995 1.00 60.34 272 SER A C 1
ATOM 2198 O O . SER A 1 272 ? -117.786 -13.938 157.160 1.00 60.34 272 SER A O 1
ATOM 2200 N N . GLN A 1 273 ? -117.571 -13.087 155.099 1.00 59.53 273 GLN A N 1
ATOM 2201 C CA . GLN A 1 273 ? -118.265 -11.827 155.383 1.00 59.53 273 GLN A CA 1
ATOM 2202 C C . GLN A 1 273 ? -119.791 -12.006 155.489 1.00 59.53 273 GLN A C 1
ATOM 2204 O O . GLN A 1 273 ? -120.391 -11.403 156.381 1.00 59.53 273 GLN A O 1
ATOM 2209 N N . GLU A 1 274 ? -120.422 -12.872 154.685 1.00 59.72 274 GLU A N 1
ATOM 2210 C CA . GLU A 1 274 ? -121.856 -13.202 154.820 1.00 59.72 274 GLU A CA 1
ATOM 2211 C C . GLU A 1 274 ? -122.179 -13.828 156.189 1.00 59.72 274 GLU A C 1
ATOM 2213 O O . GLU A 1 274 ? -123.129 -13.412 156.860 1.00 59.72 274 GLU A O 1
ATOM 2218 N N . LEU A 1 275 ? -121.345 -14.760 156.667 1.00 58.19 275 LEU A N 1
ATOM 2219 C CA . LEU A 1 275 ? -121.494 -15.369 157.998 1.00 58.19 275 LEU A CA 1
ATOM 2220 C C . LEU A 1 275 ? -121.399 -14.344 159.144 1.00 58.19 275 LEU A C 1
ATOM 2222 O O . LEU A 1 275 ? -122.072 -14.492 160.165 1.00 58.19 275 LEU A O 1
ATOM 2226 N N . ILE A 1 276 ? -120.600 -13.287 158.972 1.00 59.41 276 ILE A N 1
ATOM 2227 C CA . ILE A 1 276 ? -120.434 -12.213 159.963 1.00 59.41 276 ILE A CA 1
ATOM 2228 C C . ILE A 1 276 ? -121.623 -11.233 159.935 1.00 59.41 276 ILE A C 1
ATOM 2230 O O . ILE A 1 276 ? -122.049 -10.755 160.990 1.00 59.41 276 ILE A O 1
ATOM 2234 N N . GLN A 1 277 ? -122.223 -10.964 158.769 1.00 56.41 277 GLN A N 1
ATOM 2235 C CA . GLN A 1 277 ? -123.390 -10.073 158.663 1.00 56.41 277 GLN A CA 1
ATOM 2236 C C . GLN A 1 277 ? -124.646 -10.638 159.349 1.00 56.41 277 GLN A C 1
ATOM 2238 O O . GLN A 1 277 ? -125.407 -9.879 159.955 1.00 56.41 277 GLN A O 1
ATOM 2243 N N . ILE A 1 278 ? -124.838 -11.962 159.332 1.00 56.91 278 ILE A N 1
ATOM 2244 C CA . ILE A 1 278 ? -125.985 -12.619 159.986 1.00 56.91 278 ILE A CA 1
ATOM 2245 C C . ILE A 1 278 ? -125.903 -12.521 161.522 1.00 56.91 278 ILE A C 1
ATOM 2247 O O . ILE A 1 278 ? -126.932 -12.382 162.184 1.00 56.91 278 ILE A O 1
ATOM 2251 N N . TYR A 1 279 ? -124.699 -12.539 162.105 1.00 53.50 279 TYR A N 1
ATOM 2252 C CA . TYR A 1 279 ? -124.519 -12.463 163.562 1.00 53.50 279 TYR A CA 1
ATOM 2253 C C . TYR A 1 279 ? -124.669 -11.032 164.116 1.00 53.50 279 TYR A C 1
ATOM 2255 O O . TYR A 1 279 ? -125.144 -10.838 165.235 1.00 53.50 279 TYR A O 1
ATOM 2263 N N . ASN A 1 280 ? -124.327 -10.014 163.319 1.00 46.72 280 ASN A N 1
ATOM 2264 C CA . ASN A 1 280 ? -124.229 -8.620 163.771 1.00 46.72 280 ASN A CA 1
ATOM 2265 C C . ASN A 1 280 ? -125.552 -7.823 163.759 1.00 46.72 280 ASN A C 1
ATOM 2267 O O . ASN A 1 280 ? -125.549 -6.633 164.056 1.00 46.72 280 ASN A O 1
ATOM 2271 N N . SER A 1 281 ? -126.695 -8.453 163.465 1.00 46.69 281 SER A N 1
ATOM 2272 C CA . SER A 1 281 ? -128.013 -7.782 163.443 1.00 46.69 281 SER A CA 1
ATOM 2273 C C . SER A 1 281 ? -128.803 -7.884 164.765 1.00 46.69 281 SER A C 1
ATOM 2275 O O . SER A 1 281 ? -130.018 -7.675 164.776 1.00 46.69 281 SER A O 1
ATOM 2277 N N . ARG A 1 282 ? -128.156 -8.247 165.888 1.00 44.97 282 ARG A N 1
ATOM 2278 C CA . ARG A 1 282 ? -128.833 -8.466 167.185 1.00 44.97 282 ARG A CA 1
ATOM 2279 C C . ARG A 1 282 ? -127.993 -8.141 168.435 1.00 44.97 282 ARG A C 1
ATOM 2281 O O . ARG A 1 282 ? -127.982 -8.937 169.368 1.00 44.97 282 ARG A O 1
ATOM 2288 N N . MET A 1 283 ? -127.318 -6.992 168.476 1.00 39.44 283 MET A N 1
ATOM 2289 C CA . MET A 1 283 ? -126.797 -6.369 169.709 1.00 39.44 283 MET A CA 1
ATOM 2290 C C . MET A 1 283 ? -126.449 -4.887 169.463 1.00 39.44 283 MET A C 1
ATOM 2292 O O . MET A 1 283 ? -126.254 -4.467 168.328 1.00 39.44 283 MET A O 1
ATOM 2296 N N . GLU A 1 284 ? -126.420 -4.133 170.554 1.00 34.62 284 GLU A N 1
ATOM 2297 C CA . GLU A 1 284 ? -126.284 -2.680 170.742 1.00 34.62 284 GLU A CA 1
ATOM 2298 C C . GLU A 1 284 ? -125.299 -1.881 169.850 1.00 34.62 284 GLU A C 1
ATOM 2300 O O . GLU A 1 284 ? -124.121 -2.191 169.706 1.00 34.62 284 GLU A O 1
ATOM 2305 N N . GLU A 1 285 ? -125.802 -0.763 169.310 1.00 27.83 285 GLU A N 1
ATOM 2306 C CA . GLU A 1 285 ? -125.493 0.595 169.802 1.00 27.83 285 GLU A CA 1
ATOM 2307 C C . GLU A 1 285 ? -124.099 0.849 170.436 1.00 27.83 285 GLU A C 1
ATOM 2309 O O . GLU A 1 285 ? -123.885 0.517 171.597 1.00 27.83 285 GLU A O 1
ATOM 2314 N N . SER A 1 286 ? -123.200 1.576 169.738 1.00 27.12 286 SER A N 1
ATOM 2315 C CA . SER A 1 286 ? -122.436 2.744 170.270 1.00 27.12 286 SER A CA 1
ATOM 2316 C C . SER A 1 286 ? -121.312 3.256 169.345 1.00 27.12 286 SER A C 1
ATOM 2318 O O . SER A 1 286 ? -120.802 2.540 168.489 1.00 27.12 286 SER A O 1
ATOM 2320 N N . ARG A 1 287 ? -120.916 4.529 169.524 1.00 34.06 287 ARG A N 1
ATOM 2321 C CA . ARG A 1 287 ? -119.840 5.237 168.788 1.00 34.06 287 ARG A CA 1
ATOM 2322 C C . ARG A 1 287 ? -118.589 5.441 169.663 1.00 34.06 287 ARG A C 1
ATOM 2324 O O . ARG A 1 287 ? -118.755 5.820 170.816 1.00 34.06 287 ARG A O 1
ATOM 2331 N N . ALA A 1 288 ? -117.386 5.362 169.082 1.00 22.83 288 ALA A N 1
ATOM 2332 C CA . ALA A 1 288 ? -116.126 6.023 169.501 1.00 22.83 288 ALA A CA 1
ATOM 2333 C C . ALA A 1 288 ? -115.067 5.789 168.383 1.00 22.83 288 ALA A C 1
ATOM 2335 O O . ALA A 1 288 ? -115.111 4.731 167.764 1.00 22.83 288 ALA A O 1
ATOM 2336 N N . LEU A 1 289 ? -114.234 6.734 167.907 1.00 25.61 289 LEU A N 1
ATOM 2337 C CA . LEU A 1 289 ? -113.195 7.550 168.583 1.00 25.61 289 LEU A CA 1
ATOM 2338 C C . LEU A 1 289 ? -112.058 6.670 169.165 1.00 25.61 289 LEU A C 1
ATOM 2340 O O . LEU A 1 289 ? -112.360 5.721 169.874 1.00 25.61 289 LEU A O 1
ATOM 2344 N N . GLU A 1 290 ? -110.751 6.906 168.962 1.00 26.81 290 GLU A N 1
ATOM 2345 C CA . GLU A 1 290 ? -109.981 7.888 168.160 1.00 26.81 290 GLU A CA 1
ATOM 2346 C C . GLU A 1 290 ? -108.469 7.487 168.175 1.00 26.81 290 GLU A C 1
ATOM 2348 O O . GLU A 1 290 ? -108.096 6.612 168.953 1.00 26.81 290 GLU A O 1
ATOM 2353 N N . SER A 1 291 ? -107.601 8.203 167.436 1.00 22.08 291 SER A N 1
ATOM 2354 C CA . SER A 1 291 ? -106.147 8.432 167.704 1.00 22.08 291 SER A CA 1
ATOM 2355 C C . SER A 1 291 ? -105.032 7.709 166.900 1.00 22.08 291 SER A C 1
ATOM 2357 O O . SER A 1 291 ? -104.829 6.503 166.989 1.00 22.08 291 SER A O 1
ATOM 2359 N N . SER A 1 292 ? -104.205 8.567 166.277 1.00 25.48 292 SER A N 1
ATOM 2360 C CA . SER A 1 292 ? -102.726 8.544 166.164 1.00 25.48 292 SER A CA 1
ATOM 2361 C C . SER A 1 292 ? -101.952 7.704 165.119 1.00 25.48 292 SER A C 1
ATOM 2363 O O . SER A 1 292 ? -101.619 6.545 165.321 1.00 25.48 292 SER A O 1
ATOM 2365 N N . GLU A 1 293 ? -101.497 8.433 164.085 1.00 27.81 293 GLU A N 1
ATOM 2366 C CA . GLU A 1 293 ? -100.069 8.762 163.841 1.00 27.81 293 GLU A CA 1
ATOM 2367 C C . GLU A 1 293 ? -99.069 7.653 163.415 1.00 27.81 293 GLU A C 1
ATOM 2369 O O . GLU A 1 293 ? -98.544 6.927 164.250 1.00 27.81 293 GLU A O 1
ATOM 2374 N N . LEU A 1 294 ? -98.658 7.649 162.129 1.00 27.95 294 LEU A N 1
ATOM 2375 C CA . LEU A 1 294 ? -97.249 7.877 161.736 1.00 27.95 294 LEU A CA 1
ATOM 2376 C C . LEU A 1 294 ? -97.049 8.113 160.216 1.00 27.95 294 LEU A C 1
ATOM 2378 O O . LEU A 1 294 ? -97.812 7.641 159.379 1.00 27.95 294 LEU A O 1
ATOM 2382 N N . ALA A 1 295 ? -95.969 8.844 159.916 1.00 25.25 295 ALA A N 1
ATOM 2383 C CA . ALA A 1 295 ? -95.134 8.894 158.703 1.00 25.25 295 ALA A CA 1
ATOM 2384 C C . ALA A 1 295 ? -95.270 7.754 157.660 1.00 25.25 295 ALA A C 1
ATOM 2386 O O . ALA A 1 295 ? -95.508 6.606 158.003 1.00 25.25 295 ALA A O 1
ATOM 2387 N N . ALA A 1 296 ? -94.913 7.890 156.383 1.00 25.70 296 ALA A N 1
ATOM 2388 C CA . ALA A 1 296 ? -94.483 8.959 155.476 1.00 25.70 296 ALA A CA 1
ATOM 2389 C C . ALA A 1 296 ? -94.109 8.216 154.173 1.00 25.70 296 ALA A C 1
ATOM 2391 O O . ALA A 1 296 ? -93.589 7.103 154.238 1.00 25.70 296 ALA A O 1
ATOM 2392 N N . ALA A 1 297 ? -94.352 8.788 152.995 1.00 49.19 297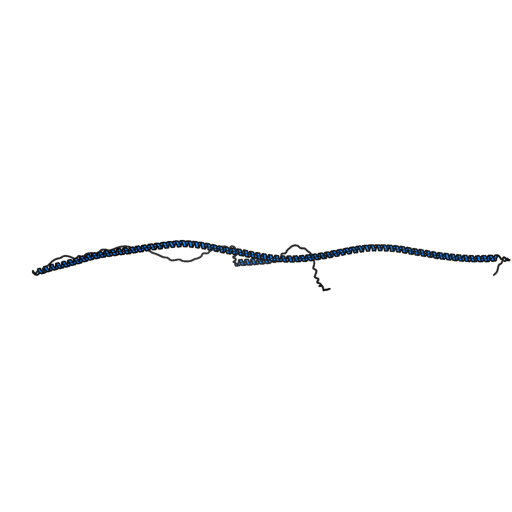 ALA A N 1
ATOM 2393 C CA . ALA A 1 297 ? -94.064 8.102 151.733 1.00 49.19 297 ALA A CA 1
ATOM 2394 C C . ALA A 1 297 ? -92.553 8.012 151.433 1.00 49.19 297 ALA A C 1
ATOM 2396 O O . ALA A 1 297 ? -91.869 9.037 151.493 1.00 49.19 297 ALA A O 1
ATOM 2397 N N . PRO A 1 298 ? -92.060 6.847 150.973 1.00 35.91 298 PRO A N 1
ATOM 2398 C CA . PRO A 1 298 ? -90.812 6.761 150.233 1.00 35.91 298 PRO A CA 1
ATOM 2399 C C . PRO A 1 298 ? -91.063 6.348 148.770 1.00 35.91 298 PRO A C 1
ATOM 2401 O O . PRO A 1 298 ? -91.363 5.200 148.451 1.00 35.91 298 PRO A O 1
ATOM 2404 N N . GLN A 1 299 ? -90.797 7.290 147.863 1.00 43.19 299 GLN A N 1
ATOM 2405 C CA . GLN A 1 299 ? -89.857 7.038 146.757 1.00 43.19 299 GLN A CA 1
ATOM 2406 C C . GLN A 1 299 ? -88.636 6.265 147.310 1.00 43.19 299 GLN A C 1
ATOM 2408 O O . GLN A 1 299 ? -88.281 6.520 148.467 1.00 43.19 299 GLN A O 1
ATOM 2413 N N . PRO A 1 300 ? -87.919 5.415 146.535 1.00 43.53 300 PRO A N 1
ATOM 2414 C CA . PRO A 1 300 ? -86.903 6.067 145.697 1.00 43.53 300 PRO A CA 1
ATOM 2415 C C . PRO A 1 300 ? -86.249 5.298 144.517 1.00 43.53 300 PRO A C 1
ATOM 2417 O O . PRO A 1 300 ? -86.349 4.083 144.379 1.00 43.53 300 PRO A O 1
ATOM 2420 N N . HIS A 1 301 ? -85.403 6.070 143.813 1.00 29.53 301 HIS A N 1
ATOM 2421 C CA . HIS A 1 301 ? -84.144 5.680 143.146 1.00 29.53 301 HIS A CA 1
ATOM 2422 C C . HIS A 1 301 ? -84.231 4.918 141.813 1.00 29.53 301 HIS A C 1
ATOM 2424 O O . HIS A 1 301 ? -85.103 4.091 141.601 1.00 29.53 301 HIS A O 1
ATOM 2430 N N . CYS A 1 302 ? -83.275 5.027 140.886 1.00 26.86 302 CYS A N 1
ATOM 2431 C CA . CYS A 1 302 ? -82.235 6.001 140.475 1.00 26.86 302 CYS A CA 1
ATOM 2432 C C . CYS A 1 302 ? -81.404 5.219 139.422 1.00 26.86 302 CYS A C 1
ATOM 2434 O O . CYS A 1 302 ? -81.153 4.037 139.620 1.00 26.86 302 CYS A O 1
ATOM 2436 N N . VAL A 1 303 ? -81.145 5.731 138.215 1.00 28.91 303 VAL A N 1
ATOM 2437 C CA . VAL A 1 303 ? -80.037 6.640 137.828 1.00 28.91 303 VAL A CA 1
ATOM 2438 C C . VAL A 1 303 ? -78.646 5.981 137.786 1.00 28.91 303 VAL A C 1
ATOM 2440 O O . VAL A 1 303 ? -78.175 5.437 138.778 1.00 28.91 303 VAL A O 1
ATOM 2443 N N . GLY A 1 304 ? -77.963 6.180 136.648 1.00 25.72 304 GLY A N 1
ATOM 2444 C CA . GLY A 1 304 ? -76.513 6.021 136.441 1.00 25.72 304 GLY A CA 1
ATOM 2445 C C . GLY A 1 304 ? -76.164 5.052 135.301 1.00 25.72 304 GLY A C 1
ATOM 2446 O O . GLY A 1 304 ? -76.835 4.039 135.146 1.00 25.72 304 GLY A O 1
ATOM 2447 N N . SER A 1 305 ? -75.149 5.263 134.451 1.00 28.28 305 SER A N 1
ATOM 2448 C CA . SER A 1 305 ? -74.238 6.404 134.180 1.00 28.28 305 SER A CA 1
ATOM 2449 C C . SER A 1 305 ? -73.606 6.140 132.788 1.00 28.28 305 SER A C 1
ATOM 2451 O O . SER A 1 305 ? -73.335 4.989 132.472 1.00 28.28 305 SER A O 1
ATOM 2453 N N . ALA A 1 306 ? -73.577 7.061 131.817 1.00 26.28 306 ALA A N 1
ATOM 2454 C CA . ALA A 1 306 ? -72.657 8.198 131.619 1.00 26.28 306 ALA A CA 1
ATOM 2455 C C . ALA A 1 306 ? -71.218 7.860 131.116 1.00 26.28 306 ALA A C 1
ATOM 2457 O O . ALA A 1 306 ? -70.375 7.531 131.938 1.00 26.28 306 ALA A O 1
ATOM 2458 N N . SER A 1 307 ? -70.959 8.118 129.811 1.00 32.06 307 SER A N 1
ATOM 2459 C CA . SER A 1 307 ? -69.709 8.659 129.180 1.00 32.06 307 SER A CA 1
ATOM 2460 C C . SER A 1 307 ? -68.337 7.952 129.400 1.00 32.06 307 SER A C 1
ATOM 2462 O O . SER A 1 307 ? -68.300 6.963 130.124 1.00 32.06 307 SER A O 1
ATOM 2464 N N . PRO A 1 308 ? -67.175 8.442 128.871 1.00 45.75 308 PRO A N 1
ATOM 2465 C CA . PRO A 1 308 ? -66.864 9.347 127.729 1.00 45.75 308 PRO A CA 1
ATOM 2466 C C . PRO A 1 308 ? -65.713 8.827 126.787 1.00 45.75 308 PRO A C 1
ATOM 2468 O O . PRO A 1 308 ? -65.228 7.715 126.968 1.00 45.75 308 PRO A O 1
ATOM 2471 N N . GLY A 1 309 ? -65.220 9.672 125.854 1.00 26.34 309 GLY A N 1
ATOM 2472 C CA . GLY A 1 309 ? -63.873 9.600 125.214 1.00 26.34 309 GLY A CA 1
ATOM 2473 C C . GLY A 1 309 ? -63.721 8.707 123.959 1.00 26.34 309 GLY A C 1
ATOM 2474 O O . GLY A 1 309 ? -64.497 7.776 123.777 1.00 26.34 309 GLY A O 1
ATOM 2475 N N . ASP A 1 310 ? -62.768 8.914 123.032 1.00 31.30 310 ASP A N 1
ATOM 2476 C CA . ASP A 1 310 ? -61.780 10.002 122.849 1.00 31.30 310 ASP A CA 1
ATOM 2477 C C . ASP A 1 310 ? -61.229 10.073 121.393 1.00 31.30 310 ASP A C 1
ATOM 2479 O O . ASP A 1 310 ? -61.298 9.096 120.655 1.00 31.30 310 ASP A O 1
ATOM 2483 N N . GLU A 1 311 ? -60.692 11.253 121.034 1.00 32.34 311 GLU A N 1
ATOM 2484 C CA . GLU A 1 311 ? -59.606 11.616 120.073 1.00 32.34 311 GLU A CA 1
ATOM 2485 C C . GLU A 1 311 ? -59.499 11.004 118.629 1.00 32.34 311 GLU A C 1
ATOM 2487 O O . GLU A 1 311 ? -59.598 9.801 118.430 1.00 32.34 311 GLU A O 1
ATOM 2492 N N . LYS A 1 312 ? -59.405 11.776 117.512 1.00 32.09 312 LYS A N 1
ATOM 2493 C CA . LYS A 1 312 ? -58.354 12.734 117.006 1.00 32.09 312 LYS A CA 1
ATOM 2494 C C . LYS A 1 312 ? -57.138 11.965 116.409 1.00 32.09 312 LYS A C 1
ATOM 2496 O O . LYS A 1 312 ? -56.720 10.984 116.999 1.00 32.09 312 LYS A O 1
ATOM 2501 N N . VAL A 1 313 ? -56.581 12.218 115.211 1.00 33.03 313 VAL A N 1
ATOM 2502 C CA . VAL A 1 313 ? -55.758 13.335 114.644 1.00 33.03 313 VAL A CA 1
ATOM 2503 C C . VAL A 1 313 ? -55.604 12.997 113.123 1.00 33.03 313 VAL A C 1
ATOM 2505 O O . VAL A 1 313 ? -55.456 11.819 112.821 1.00 33.03 313 VAL A O 1
ATOM 2508 N N . MET A 1 314 ? -55.879 13.876 112.133 1.00 33.69 314 MET A N 1
ATOM 2509 C CA . MET A 1 314 ? -54.941 14.802 111.420 1.00 33.69 314 MET A CA 1
ATOM 2510 C C . MET A 1 314 ? -53.843 14.067 110.575 1.00 33.69 314 MET A C 1
ATOM 2512 O O . MET A 1 314 ? -53.507 12.937 110.893 1.00 33.69 314 MET A O 1
ATOM 2516 N N . GLU A 1 315 ? -53.269 14.569 109.466 1.00 30.95 315 GLU A N 1
ATOM 2517 C CA . GLU A 1 315 ? -52.988 15.958 109.046 1.00 30.95 315 GLU A CA 1
ATOM 2518 C C . GLU A 1 315 ? -52.568 16.083 107.535 1.00 30.95 315 GLU A C 1
ATOM 2520 O O . GLU A 1 315 ? -52.288 15.058 106.920 1.00 30.95 315 GLU A O 1
ATOM 2525 N N . THR A 1 316 ? -52.523 17.328 106.996 1.00 30.52 316 THR A N 1
ATOM 2526 C CA . THR A 1 316 ? -51.599 17.921 105.958 1.00 30.52 316 THR A CA 1
ATOM 2527 C C . THR A 1 316 ? -51.351 17.252 104.571 1.00 30.52 316 THR A C 1
ATOM 2529 O O . THR A 1 316 ? -51.412 16.042 104.414 1.00 30.52 316 THR A O 1
ATOM 2532 N N . GLU A 1 317 ? -50.974 17.945 103.474 1.00 27.62 317 GLU A N 1
ATOM 2533 C CA . GLU A 1 317 ? -51.189 19.322 102.946 1.00 27.62 317 GLU A CA 1
ATOM 2534 C C . GLU A 1 317 ? -50.640 19.431 101.487 1.00 27.62 317 GLU A C 1
ATOM 2536 O O . GLU A 1 317 ? -49.954 18.517 101.038 1.00 27.62 317 GLU A O 1
ATOM 2541 N N . ALA A 1 318 ? -50.829 20.592 100.819 1.00 30.08 318 ALA A N 1
ATOM 2542 C CA . ALA A 1 318 ? -49.928 21.171 99.782 1.00 30.08 318 ALA A CA 1
ATOM 2543 C C . ALA A 1 318 ? -49.728 20.431 98.415 1.00 30.08 318 ALA A C 1
ATOM 2545 O O . ALA A 1 318 ? -50.037 19.257 98.271 1.00 30.08 318 ALA A O 1
ATOM 2546 N N . SER A 1 319 ? -49.178 21.022 97.332 1.00 31.50 319 SER A N 1
ATOM 2547 C CA . SER A 1 319 ? -49.091 22.421 96.830 1.00 31.50 319 SER A CA 1
ATOM 2548 C C . SER A 1 319 ? -48.419 22.451 95.428 1.00 31.50 319 SER A C 1
ATOM 2550 O O . SER A 1 319 ? -47.451 21.725 95.234 1.00 31.50 319 SER A O 1
ATOM 2552 N N . ALA A 1 320 ? -48.870 23.346 94.524 1.00 35.03 320 ALA A N 1
ATOM 2553 C CA . ALA A 1 320 ? -48.147 23.948 93.366 1.00 35.03 320 ALA A CA 1
ATOM 2554 C C . ALA A 1 320 ? -47.426 23.004 92.339 1.00 35.03 320 ALA A C 1
ATOM 2556 O O . ALA A 1 320 ? -47.520 21.789 92.433 1.00 35.03 320 ALA A O 1
ATOM 2557 N N . ASP A 1 321 ? -46.763 23.440 91.250 1.00 32.75 321 ASP A N 1
ATOM 2558 C CA . ASP A 1 321 ? -46.627 24.759 90.591 1.00 32.75 321 ASP A CA 1
ATOM 2559 C C . ASP A 1 321 ? -46.549 24.610 89.037 1.00 32.75 321 ASP A C 1
ATOM 2561 O O . ASP A 1 321 ? -46.702 23.528 88.472 1.00 32.75 321 ASP A O 1
ATOM 2565 N N . ARG A 1 322 ? -46.354 25.732 88.335 1.00 31.95 322 ARG A N 1
ATOM 2566 C CA . ARG A 1 322 ? -46.470 25.969 86.887 1.00 31.95 322 ARG A CA 1
ATOM 2567 C C . ARG A 1 322 ? -45.159 25.777 86.089 1.00 31.95 322 ARG A C 1
ATOM 2569 O O . ARG A 1 322 ? -44.071 25.823 86.648 1.00 31.95 322 ARG A O 1
ATOM 2576 N N . LYS A 1 323 ? -45.304 25.908 84.752 1.00 32.84 323 LYS A N 1
ATOM 2577 C CA . LYS A 1 323 ? -44.277 26.315 83.748 1.00 32.84 323 LYS A CA 1
ATOM 2578 C C . LYS A 1 323 ? -43.209 25.226 83.458 1.00 32.84 323 LYS A C 1
ATOM 2580 O O . LYS A 1 323 ? -43.014 24.324 84.249 1.00 32.84 323 LYS A O 1
ATOM 2585 N N . ASN A 1 324 ? -42.520 25.200 82.310 1.00 29.41 324 ASN A N 1
ATOM 2586 C CA . ASN A 1 324 ? -42.216 26.298 81.388 1.00 29.41 324 ASN A CA 1
ATOM 2587 C C . ASN A 1 324 ? -42.015 25.849 79.918 1.00 29.41 324 ASN A C 1
ATOM 2589 O O . ASN A 1 324 ? -41.645 24.718 79.624 1.00 29.41 324 ASN A O 1
ATOM 2593 N N . SER A 1 325 ? -42.146 26.802 78.998 1.00 31.80 325 SER A N 1
ATOM 2594 C CA . SER A 1 325 ? -41.423 26.882 77.708 1.00 31.80 325 SER A CA 1
ATOM 2595 C C . SER A 1 325 ? -40.843 28.321 77.631 1.00 31.80 325 SER A C 1
ATOM 2597 O O . SER A 1 325 ? -41.134 29.078 78.559 1.00 31.80 325 SER A O 1
ATOM 2599 N N . PRO A 1 326 ? -40.130 28.817 76.589 1.00 47.50 326 PRO A N 1
ATOM 2600 C CA . PRO A 1 326 ? -39.588 28.189 75.372 1.00 47.50 326 PRO A CA 1
ATOM 2601 C C . PRO A 1 326 ? -38.153 28.699 74.975 1.00 47.50 326 PRO A C 1
ATOM 2603 O O . PRO A 1 326 ? -37.505 29.408 75.731 1.00 47.50 326 PRO A O 1
ATOM 2606 N N . LYS A 1 327 ? -37.747 28.430 73.715 1.00 35.53 327 LYS A N 1
ATOM 2607 C CA . LYS A 1 327 ? -36.897 29.247 72.792 1.00 35.53 327 LYS A CA 1
ATOM 2608 C C . LYS A 1 327 ? -35.394 29.532 73.061 1.00 35.53 327 LYS A C 1
ATOM 2610 O O . LYS A 1 327 ? -35.032 30.376 73.864 1.00 35.53 327 LYS A O 1
ATOM 2615 N N . VAL A 1 328 ? -34.561 28.956 72.176 1.00 38.50 328 VAL A N 1
ATOM 2616 C CA . VAL A 1 328 ? -33.733 29.626 71.127 1.00 38.50 328 VAL A CA 1
ATOM 2617 C C . VAL A 1 328 ? -33.109 31.004 71.433 1.00 38.50 328 VAL A C 1
ATOM 2619 O O . VAL A 1 328 ? -33.856 31.972 71.541 1.00 38.50 328 VAL A O 1
ATOM 2622 N N . LEU A 1 329 ? -31.769 31.127 71.316 1.00 30.80 329 LEU A N 1
ATOM 2623 C CA . LEU A 1 329 ? -31.085 32.097 70.420 1.00 30.80 329 LEU A CA 1
ATOM 2624 C C . LEU A 1 329 ? -29.548 31.890 70.297 1.00 30.80 329 LEU A C 1
ATOM 2626 O O . LEU A 1 329 ? -28.908 31.288 71.149 1.00 30.80 329 LEU A O 1
ATOM 2630 N N . PHE A 1 330 ? -29.015 32.394 69.178 1.00 35.78 330 PHE A N 1
ATOM 2631 C CA . PHE A 1 330 ? -27.654 32.330 68.607 1.00 35.78 330 PHE A CA 1
ATOM 2632 C C . PHE A 1 330 ? -26.475 32.868 69.448 1.00 35.78 330 PHE A C 1
ATOM 2634 O O . PHE A 1 330 ? -26.641 33.833 70.189 1.00 35.78 330 PHE A O 1
ATOM 2641 N N . VAL A 1 331 ? -25.254 32.407 69.110 1.00 32.06 331 VAL A N 1
ATOM 2642 C CA . VAL A 1 331 ? -23.998 33.204 69.101 1.00 32.06 331 VAL A CA 1
ATOM 2643 C C . VAL A 1 331 ? -23.151 32.828 67.858 1.00 32.06 331 VAL A C 1
ATOM 2645 O O . VAL A 1 331 ? -23.130 31.665 67.469 1.00 32.06 331 VAL A O 1
ATOM 2648 N N . ASN A 1 332 ? -22.474 33.808 67.236 1.00 31.88 332 ASN A N 1
ATOM 2649 C CA . ASN A 1 332 ? -21.596 33.686 66.046 1.00 31.88 332 ASN A CA 1
ATOM 2650 C C . ASN A 1 332 ? -20.106 33.956 66.392 1.00 31.88 332 ASN A C 1
ATOM 2652 O O . ASN A 1 332 ? -19.864 34.467 67.485 1.00 31.88 332 ASN A O 1
ATOM 2656 N N . LYS A 1 333 ? -19.192 33.769 65.403 1.00 37.81 333 LYS A N 1
ATOM 2657 C CA . LYS A 1 333 ? -17.780 34.267 65.231 1.00 37.81 333 LYS A CA 1
ATOM 2658 C C . LYS A 1 333 ? -16.689 33.169 65.167 1.00 37.81 333 LYS A C 1
ATOM 2660 O O . LYS A 1 333 ? -16.885 32.119 65.761 1.00 37.81 333 LYS A O 1
ATOM 2665 N N . ASP A 1 334 ? -15.540 33.318 64.476 1.00 31.53 334 ASP A N 1
ATOM 2666 C CA . ASP A 1 334 ? -14.956 34.430 63.668 1.00 31.53 334 ASP A CA 1
ATOM 2667 C C . ASP A 1 334 ? -13.981 33.908 62.552 1.00 31.53 334 ASP A C 1
ATOM 2669 O O . ASP A 1 334 ? -13.817 32.699 62.400 1.00 31.53 334 ASP A O 1
ATOM 2673 N N . ALA A 1 335 ? -13.364 34.814 61.764 1.00 34.41 335 ALA A N 1
ATOM 2674 C CA . ALA A 1 335 ? -12.440 34.589 60.613 1.00 34.41 335 ALA A CA 1
ATOM 2675 C C . ALA A 1 335 ? -11.034 34.005 60.981 1.00 34.41 335 ALA A C 1
ATOM 2677 O O . ALA A 1 335 ? -10.765 33.821 62.162 1.00 34.41 335 ALA A O 1
ATOM 2678 N N . ALA A 1 336 ? -10.044 33.695 60.109 1.00 31.59 336 ALA A N 1
ATOM 2679 C CA . ALA A 1 336 ? -9.674 33.958 58.685 1.00 31.59 336 ALA A CA 1
ATOM 2680 C C . ALA A 1 336 ? -8.655 32.849 58.214 1.00 31.59 336 ALA A C 1
ATOM 2682 O O . ALA A 1 336 ? -8.530 31.881 58.968 1.00 31.59 336 ALA A O 1
ATOM 2683 N N . PRO A 1 337 ? -7.835 32.921 57.118 1.00 46.22 337 PRO A N 1
ATOM 2684 C CA . PRO A 1 337 ? -7.774 33.768 55.902 1.00 46.22 337 PRO A CA 1
ATOM 2685 C C . PRO A 1 337 ? -7.825 32.928 54.572 1.00 46.22 337 PRO A C 1
ATOM 2687 O O . PRO A 1 337 ? -7.990 31.710 54.643 1.00 46.22 337 PRO A O 1
ATOM 2690 N N . PRO A 1 338 ? -7.714 33.507 53.348 1.00 42.38 338 PRO A N 1
ATOM 2691 C CA . PRO A 1 338 ? -7.982 32.771 52.103 1.00 42.38 338 PRO A CA 1
ATOM 2692 C C . PRO A 1 338 ? -6.744 32.103 51.474 1.00 42.38 338 PRO A C 1
ATOM 2694 O O . PRO A 1 338 ? -5.705 32.732 51.293 1.00 42.38 338 PRO A O 1
ATOM 2697 N N . SER A 1 339 ? -6.903 30.851 51.038 1.00 35.72 339 SER A N 1
ATOM 2698 C CA . SER A 1 339 ? -6.025 30.197 50.056 1.00 35.72 339 SER A CA 1
ATOM 2699 C C . SER A 1 339 ? -6.732 30.137 48.705 1.00 35.72 339 SER A C 1
ATOM 2701 O O . SER A 1 339 ? -7.910 29.775 48.667 1.00 35.72 339 SER A O 1
ATOM 2703 N N . GLU A 1 340 ? -6.019 30.428 47.622 1.00 45.41 340 GLU A N 1
ATOM 2704 C CA . GLU A 1 340 ? -6.543 30.489 46.254 1.00 45.41 340 GLU A CA 1
ATOM 2705 C C . GLU A 1 340 ? -7.271 29.197 45.850 1.00 45.41 340 GLU A C 1
ATOM 2707 O O . GLU A 1 340 ? -6.664 28.154 45.602 1.00 45.41 340 GLU A O 1
ATOM 2712 N N . LYS A 1 341 ? -8.602 29.273 45.779 1.00 40.53 341 LYS A N 1
ATOM 2713 C CA . LYS A 1 341 ? -9.456 28.282 45.125 1.00 40.53 341 LYS A CA 1
ATOM 2714 C C . LYS A 1 341 ? -10.522 29.026 44.348 1.00 40.53 341 LYS A C 1
ATOM 2716 O O . LYS A 1 341 ? -11.418 29.631 44.927 1.00 40.53 341 LYS A O 1
ATOM 2721 N N . GLU A 1 342 ? -10.400 28.992 43.030 1.00 43.00 342 GLU A N 1
ATOM 2722 C CA . GLU A 1 342 ? -11.416 29.538 42.145 1.00 43.00 342 GLU A CA 1
ATOM 2723 C C . GLU A 1 342 ? -12.676 28.664 42.230 1.00 43.00 342 GLU A C 1
ATOM 2725 O O . GLU A 1 342 ? -12.714 27.541 41.712 1.00 43.00 342 GLU A O 1
ATOM 2730 N N . ASP A 1 343 ? -13.717 29.190 42.883 1.00 52.06 343 ASP A N 1
ATOM 2731 C CA . ASP A 1 343 ? -15.063 28.611 42.920 1.00 52.06 343 ASP A CA 1
ATOM 2732 C C . ASP A 1 343 ? -15.738 28.720 41.545 1.00 52.06 343 ASP A C 1
ATOM 2734 O O . ASP A 1 343 ? -16.702 29.452 41.307 1.00 52.06 343 ASP A O 1
ATOM 2738 N N . PHE A 1 344 ? -15.234 27.935 40.597 1.00 53.66 344 PHE A N 1
ATOM 2739 C CA . PHE A 1 344 ? -15.914 27.707 39.339 1.00 53.66 344 PHE A CA 1
ATOM 2740 C C . PHE A 1 344 ? -17.111 26.791 39.571 1.00 53.66 344 PHE A C 1
ATOM 2742 O O . PHE A 1 344 ? -16.978 25.564 39.651 1.00 53.66 344 PHE A O 1
ATOM 2749 N N . SER A 1 345 ? -18.286 27.427 39.620 1.00 72.06 345 SER A N 1
ATOM 2750 C CA . SER A 1 345 ? -19.599 26.805 39.420 1.00 72.06 345 SER A CA 1
ATOM 2751 C C . SER A 1 345 ? -19.526 25.708 38.341 1.00 72.06 345 SER A C 1
ATOM 2753 O O . SER A 1 345 ? -18.800 25.895 37.356 1.00 72.06 345 SER A O 1
ATOM 2755 N N . PRO A 1 346 ? -20.265 24.584 38.463 1.00 75.75 346 PRO A N 1
ATOM 2756 C CA . PRO A 1 346 ? -20.214 23.475 37.501 1.00 75.75 346 PRO A CA 1
ATOM 2757 C C . PRO A 1 346 ? -20.299 23.917 36.031 1.00 75.75 346 PRO A C 1
ATOM 2759 O O . PRO A 1 346 ? -19.576 23.393 35.182 1.00 75.75 346 PRO A O 1
ATOM 2762 N N . THR A 1 347 ? -21.097 24.951 35.750 1.00 81.31 347 THR A N 1
ATOM 2763 C CA . THR A 1 347 ? -21.233 25.588 34.434 1.00 81.31 347 THR A CA 1
ATOM 2764 C C . THR A 1 347 ? -19.911 26.138 33.891 1.00 81.31 347 THR A C 1
ATOM 2766 O O . THR A 1 347 ? -19.609 25.951 32.719 1.00 81.31 347 THR A O 1
ATOM 2769 N N . SER A 1 348 ? -19.090 26.778 34.728 1.00 77.00 348 SER A N 1
ATOM 2770 C CA . SER A 1 348 ? -17.809 27.367 34.317 1.00 77.00 348 SER A CA 1
ATOM 2771 C C . SER A 1 348 ? -16.754 26.303 33.995 1.00 77.00 348 SER A C 1
ATOM 2773 O O . SER A 1 348 ? -16.016 26.450 33.020 1.00 77.00 348 SER A O 1
ATOM 2775 N N . LYS A 1 349 ? -16.728 25.189 34.742 1.00 85.31 349 LYS A N 1
ATOM 2776 C CA . LYS A 1 349 ? -15.866 24.039 34.415 1.00 85.31 349 LYS A CA 1
ATOM 2777 C C . LYS A 1 349 ? -16.255 23.425 33.070 1.00 85.31 349 LYS A C 1
ATOM 2779 O O . LYS A 1 349 ? -15.380 23.175 32.246 1.00 85.31 349 LYS A O 1
ATOM 2784 N N . LEU A 1 350 ? -17.557 23.265 32.814 1.00 86.81 350 LEU A N 1
ATOM 2785 C CA . LEU A 1 350 ? -18.064 22.815 31.516 1.00 86.81 350 LEU A CA 1
ATOM 2786 C C . LEU A 1 350 ? -17.673 23.786 30.389 1.00 86.81 350 LEU A C 1
ATOM 2788 O O . LEU A 1 350 ? -17.216 23.360 29.334 1.00 86.81 350 LEU A O 1
ATOM 2792 N N . GLN A 1 351 ? -17.807 25.093 30.621 1.00 88.44 351 GLN A N 1
ATOM 2793 C CA . GLN A 1 351 ? -17.504 26.131 29.635 1.00 88.44 351 GLN A CA 1
ATOM 2794 C C . GLN A 1 351 ? -16.005 26.200 29.297 1.00 88.44 351 GLN A C 1
ATOM 2796 O O . GLN A 1 351 ? -15.660 26.400 28.134 1.00 88.44 351 GLN A O 1
ATOM 2801 N N . ARG A 1 352 ? -15.119 25.950 30.275 1.00 91.50 352 ARG A N 1
ATOM 2802 C CA . ARG A 1 352 ? -13.673 25.783 30.050 1.00 91.50 352 ARG A CA 1
ATOM 2803 C C . ARG A 1 352 ? -13.363 24.544 29.220 1.00 91.50 352 ARG A C 1
ATOM 2805 O O . ARG A 1 352 ? -12.698 24.677 28.204 1.00 91.50 352 ARG A O 1
ATOM 2812 N N . LEU A 1 353 ? -13.895 23.381 29.600 1.00 91.25 353 LEU A N 1
ATOM 2813 C CA . LEU A 1 353 ? -13.686 22.130 28.860 1.00 91.25 353 LEU A CA 1
ATOM 2814 C C . LEU A 1 353 ? -14.215 22.218 27.418 1.00 91.25 353 LEU A C 1
ATOM 2816 O O . LEU A 1 353 ? -13.607 21.676 26.501 1.00 91.25 353 LEU A O 1
ATOM 2820 N N . LEU A 1 354 ? -15.312 22.948 27.191 1.00 92.56 354 LEU A N 1
ATOM 2821 C CA . LEU A 1 354 ? -15.831 23.231 25.850 1.00 92.56 354 LEU A CA 1
ATOM 2822 C C . LEU A 1 354 ? -14.935 24.187 25.047 1.00 92.56 354 LEU A C 1
ATOM 2824 O O . LEU A 1 354 ? -14.841 24.033 23.832 1.00 92.56 354 LEU A O 1
ATOM 2828 N N . ALA A 1 355 ? -14.286 25.165 25.685 1.00 90.25 355 ALA A N 1
ATOM 2829 C CA . ALA A 1 355 ? -13.315 26.039 25.022 1.00 90.25 355 ALA A CA 1
ATOM 2830 C C . ALA A 1 355 ? -12.014 25.287 24.686 1.00 90.25 355 ALA A C 1
ATOM 2832 O O . ALA A 1 355 ? -11.525 25.371 23.565 1.00 90.25 355 ALA A O 1
ATOM 2833 N N . GLU A 1 356 ? -11.512 24.489 25.627 1.00 92.12 356 GLU A N 1
ATOM 2834 C CA . GLU A 1 356 ? -10.323 23.641 25.490 1.00 92.12 356 GLU A CA 1
ATOM 2835 C C . GLU A 1 356 ? -10.513 22.566 24.406 1.00 92.12 356 GLU A C 1
ATOM 2837 O O . GLU A 1 356 ? -9.661 22.395 23.538 1.00 92.12 356 GLU A O 1
ATOM 2842 N N . SER A 1 357 ? -11.686 21.922 24.363 1.00 92.81 357 SER A N 1
ATOM 2843 C CA . SER A 1 357 ? -12.053 20.990 23.290 1.00 92.81 357 SER A CA 1
ATOM 2844 C C . SER A 1 357 ? -12.141 21.669 21.918 1.00 92.81 357 SER A C 1
ATOM 2846 O O . SER A 1 357 ? -11.715 21.075 20.931 1.00 92.81 357 SER A O 1
ATOM 2848 N N . ARG A 1 358 ? -12.654 22.906 21.834 1.00 93.62 358 ARG A N 1
ATOM 2849 C CA . ARG A 1 358 ? -12.687 23.669 20.572 1.00 93.62 358 ARG A CA 1
ATOM 2850 C C . ARG A 1 358 ? -11.284 24.031 20.089 1.00 93.62 358 ARG A C 1
ATOM 2852 O O . ARG A 1 358 ? -11.022 23.876 18.903 1.00 93.62 358 ARG A O 1
ATOM 2859 N N . GLN A 1 359 ? -10.395 24.447 20.994 1.00 92.44 359 GLN A N 1
ATOM 2860 C CA . GLN A 1 359 ? -8.999 24.744 20.661 1.00 92.44 359 GLN A CA 1
ATOM 2861 C C . GLN A 1 359 ? -8.265 23.495 20.149 1.00 92.44 359 GLN A C 1
ATOM 2863 O O . GLN A 1 359 ? -7.601 23.541 19.119 1.00 92.44 359 GLN A O 1
ATOM 2868 N N . MET A 1 360 ? -8.454 22.351 20.811 1.00 92.38 360 MET A N 1
ATOM 2869 C CA . MET A 1 360 ? -7.842 21.087 20.392 1.00 92.38 360 MET A CA 1
ATOM 2870 C C . MET A 1 360 ? -8.298 20.646 18.990 1.00 92.38 360 MET A C 1
ATOM 2872 O O . MET A 1 360 ? -7.492 20.129 18.220 1.00 92.38 360 MET A O 1
ATOM 2876 N N . VAL A 1 361 ? -9.569 20.879 18.635 1.00 90.88 361 VAL A N 1
ATOM 2877 C CA . VAL A 1 361 ? -10.082 20.621 17.277 1.00 90.88 361 VAL A CA 1
ATOM 2878 C C . VAL A 1 361 ? -9.420 21.544 16.252 1.00 90.88 361 VAL A C 1
ATOM 2880 O O . VAL A 1 361 ? -8.944 21.047 15.235 1.00 90.88 361 VAL A O 1
ATOM 2883 N N . THR A 1 362 ? -9.303 22.849 16.526 1.00 85.56 362 THR A N 1
ATOM 2884 C CA . THR A 1 362 ? -8.624 23.769 15.594 1.00 85.56 362 THR A CA 1
ATOM 2885 C C . THR A 1 362 ? -7.141 23.439 15.421 1.00 85.56 362 THR A C 1
ATOM 2887 O O . THR A 1 362 ? -6.617 23.558 14.317 1.00 85.56 362 THR A O 1
ATOM 2890 N N . ASP A 1 363 ? -6.467 22.966 16.471 1.00 82.88 363 ASP A N 1
ATOM 2891 C CA . ASP A 1 363 ? -5.056 22.574 16.397 1.00 82.88 363 ASP A CA 1
ATOM 2892 C C . ASP A 1 363 ? -4.869 21.291 15.554 1.00 82.88 363 ASP A C 1
ATOM 2894 O O . ASP A 1 363 ? -3.912 21.184 14.786 1.00 82.88 363 ASP A O 1
ATOM 2898 N N . LEU A 1 364 ? -5.816 20.344 15.621 1.00 84.19 364 LEU A N 1
ATOM 2899 C CA . LEU A 1 364 ? -5.867 19.147 14.764 1.00 84.19 364 LEU A CA 1
ATOM 2900 C C . LEU A 1 364 ? -6.158 19.482 13.289 1.00 84.19 364 LEU A C 1
ATOM 2902 O O . LEU A 1 364 ? -5.527 18.918 12.391 1.00 84.19 364 LEU A O 1
ATOM 2906 N N . GLU A 1 365 ? -7.074 20.415 13.026 1.00 81.44 365 GLU A N 1
ATOM 2907 C CA . GLU A 1 365 ? -7.379 20.912 11.674 1.00 81.44 365 GLU A CA 1
ATOM 2908 C C . GLU A 1 365 ? -6.177 21.654 11.061 1.00 81.44 365 GLU A C 1
ATOM 2910 O O . GLU A 1 365 ? -5.820 21.425 9.907 1.00 81.44 365 GLU A O 1
ATOM 2915 N N . LEU A 1 366 ? -5.467 22.476 11.841 1.00 76.19 366 LEU A N 1
ATOM 2916 C CA . LEU A 1 366 ? -4.236 23.133 11.386 1.00 76.19 366 LEU A CA 1
ATOM 2917 C C . LEU A 1 366 ? -3.080 22.141 11.180 1.00 76.19 366 LEU A C 1
ATOM 2919 O O . LEU A 1 366 ? -2.321 22.275 10.220 1.00 76.19 366 LEU A O 1
ATOM 2923 N N . SER A 1 367 ? -2.967 21.113 12.027 1.00 71.75 367 SER A N 1
ATOM 2924 C CA . SER A 1 367 ? -1.944 20.070 11.887 1.00 71.75 367 SER A CA 1
ATOM 2925 C C . SER A 1 367 ? -2.165 19.162 10.670 1.00 71.75 367 SER A C 1
ATOM 2927 O O . SER A 1 367 ? -1.203 18.560 10.196 1.00 71.75 367 SER A O 1
ATOM 2929 N N . THR A 1 368 ? -3.396 19.048 10.162 1.00 65.44 368 THR A N 1
ATOM 2930 C CA . THR A 1 368 ? -3.723 18.250 8.964 1.00 65.44 368 THR A CA 1
ATOM 2931 C C . THR A 1 368 ? -3.633 19.049 7.659 1.00 65.44 368 THR A C 1
ATOM 2933 O O . THR A 1 368 ? -3.557 18.449 6.590 1.00 65.44 368 THR A O 1
ATOM 2936 N N . LEU A 1 369 ? -3.568 20.384 7.731 1.00 55.69 369 LEU A N 1
ATOM 2937 C CA . LEU A 1 369 ? -3.421 21.273 6.570 1.00 55.69 369 LEU A CA 1
ATOM 2938 C C . LEU A 1 369 ? -1.968 21.653 6.235 1.00 55.69 369 LEU A C 1
ATOM 2940 O O . LEU A 1 369 ? -1.734 22.294 5.210 1.00 55.69 369 LEU A O 1
ATOM 2944 N N . LEU A 1 370 ? -0.987 21.267 7.056 1.00 53.19 370 LEU A N 1
ATOM 2945 C CA . LEU A 1 370 ? 0.434 21.451 6.746 1.00 53.19 370 LEU A CA 1
ATOM 2946 C C . LEU A 1 370 ? 0.916 20.367 5.765 1.00 53.19 370 LEU A C 1
ATOM 2948 O O . LEU A 1 370 ? 0.952 19.192 6.137 1.00 53.19 370 LEU A O 1
ATOM 2952 N N . PRO A 1 371 ? 1.343 20.718 4.534 1.00 45.16 371 PRO A N 1
ATOM 2953 C CA . PRO A 1 371 ? 1.921 19.742 3.620 1.00 45.16 371 PRO A CA 1
ATOM 2954 C C . PRO A 1 371 ? 3.225 19.195 4.199 1.00 45.16 371 PRO A C 1
ATOM 2956 O O . PRO A 1 371 ? 4.115 19.964 4.567 1.00 45.16 371 PRO A O 1
ATOM 2959 N N . ILE A 1 372 ? 3.364 17.868 4.232 1.00 45.78 372 ILE A N 1
ATOM 2960 C CA . ILE A 1 372 ? 4.620 17.211 4.601 1.00 45.78 372 ILE A CA 1
ATOM 2961 C C . ILE A 1 372 ? 5.644 17.523 3.505 1.00 45.78 372 ILE A C 1
ATOM 2963 O O . ILE A 1 372 ? 5.681 16.880 2.457 1.00 45.78 372 ILE A O 1
ATOM 2967 N N . SER A 1 373 ? 6.474 18.538 3.737 1.00 43.09 373 SER A N 1
ATOM 2968 C CA . SER A 1 373 ? 7.557 18.940 2.844 1.00 43.09 373 SER A CA 1
ATOM 2969 C C . SER A 1 373 ? 8.709 17.935 2.924 1.00 43.09 373 SER A C 1
ATOM 2971 O O . SER A 1 373 ? 9.694 18.113 3.639 1.00 43.09 373 SER A O 1
ATOM 2973 N N . SER A 1 374 ? 8.584 16.849 2.159 1.00 39.84 374 SER A N 1
ATOM 2974 C CA . SER A 1 374 ? 9.610 15.818 2.004 1.00 39.84 374 SER A CA 1
ATOM 2975 C C . SER A 1 374 ? 10.863 16.376 1.315 1.00 39.84 374 SER A C 1
ATOM 2977 O O . SER A 1 374 ? 10.973 16.407 0.088 1.00 39.84 374 SER A O 1
ATOM 2979 N N . GLN A 1 375 ? 11.827 16.824 2.115 1.00 41.88 375 GLN A N 1
ATOM 2980 C CA . GLN A 1 375 ? 13.125 17.306 1.653 1.00 41.88 375 GLN A CA 1
ATOM 2981 C C . GLN A 1 375 ? 14.056 16.117 1.348 1.00 41.88 375 GLN A C 1
ATOM 2983 O O . GLN A 1 375 ? 14.562 15.481 2.269 1.00 41.88 375 GLN A O 1
ATOM 2988 N N . GLY A 1 376 ? 14.303 15.810 0.065 1.00 35.16 376 GLY A N 1
ATOM 2989 C CA . GLY A 1 376 ? 15.104 14.628 -0.291 1.00 35.16 376 GLY A CA 1
ATOM 2990 C C . GLY A 1 376 ? 15.481 14.433 -1.767 1.00 35.16 376 GLY A C 1
ATOM 2991 O O . GLY A 1 376 ? 15.015 13.485 -2.376 1.00 35.16 376 GLY A O 1
ATOM 2992 N N . LEU A 1 377 ? 16.423 15.250 -2.266 1.00 39.50 377 LEU A N 1
ATOM 2993 C CA . LEU A 1 377 ? 17.346 14.972 -3.395 1.00 39.50 377 LEU A CA 1
ATOM 2994 C C . LEU A 1 377 ? 16.776 14.790 -4.826 1.00 39.50 377 LEU A C 1
ATOM 2996 O O . LEU A 1 377 ? 16.042 13.857 -5.122 1.00 39.50 377 LEU A O 1
ATOM 3000 N N . GLY A 1 378 ? 17.269 15.604 -5.773 1.00 31.48 378 GLY A N 1
ATOM 3001 C CA . GLY A 1 378 ? 17.002 15.418 -7.210 1.00 31.48 378 GLY A CA 1
ATOM 3002 C C . GLY A 1 378 ? 17.496 16.559 -8.108 1.00 31.48 378 GLY A C 1
ATOM 3003 O O . GLY A 1 378 ? 16.696 17.323 -8.637 1.00 31.48 378 GLY A O 1
ATOM 3004 N N . SER A 1 379 ? 18.813 16.706 -8.289 1.00 41.38 379 SER A N 1
ATOM 3005 C CA . SER A 1 379 ? 19.376 17.695 -9.227 1.00 41.38 379 SER A CA 1
ATOM 3006 C C . SER A 1 379 ? 19.277 17.201 -10.676 1.00 41.38 379 SER A C 1
ATOM 3008 O O . SER A 1 379 ? 19.976 16.254 -11.036 1.00 41.38 379 SER A O 1
ATOM 3010 N N . ALA A 1 380 ? 18.457 17.846 -11.519 1.00 35.72 380 ALA A N 1
ATOM 3011 C CA . ALA A 1 380 ? 18.447 17.599 -12.964 1.00 35.72 380 ALA A CA 1
ATOM 3012 C C . ALA A 1 380 ? 17.975 18.808 -13.806 1.00 35.72 380 ALA A C 1
ATOM 3014 O O . ALA A 1 380 ? 16.798 19.138 -13.859 1.00 35.72 380 ALA A O 1
ATOM 3015 N N . ALA A 1 381 ? 18.940 19.409 -14.509 1.00 36.53 381 ALA A N 1
ATOM 3016 C CA . ALA A 1 381 ? 18.852 20.028 -15.840 1.00 36.53 381 ALA A CA 1
ATOM 3017 C C . ALA A 1 381 ? 17.626 20.885 -16.245 1.00 36.53 381 ALA A C 1
ATOM 3019 O O . ALA A 1 381 ? 16.562 20.391 -16.612 1.00 36.53 381 ALA A O 1
ATOM 3020 N N . ALA A 1 382 ? 17.883 22.180 -16.449 1.00 46.31 382 ALA A N 1
ATOM 3021 C CA . ALA A 1 382 ? 17.052 23.036 -17.291 1.00 46.31 382 ALA A CA 1
ATOM 3022 C C . ALA A 1 382 ? 17.042 22.578 -18.767 1.00 46.31 382 ALA A C 1
ATOM 3024 O O . ALA A 1 382 ? 18.100 22.508 -19.395 1.00 46.31 382 ALA A O 1
ATOM 3025 N N . ARG A 1 383 ? 15.847 22.378 -19.340 1.00 40.28 383 ARG A N 1
ATOM 3026 C CA . ARG A 1 383 ? 15.513 22.428 -20.783 1.00 40.28 383 ARG A CA 1
ATOM 3027 C C . ARG A 1 383 ? 14.049 22.880 -20.881 1.00 40.28 383 ARG A C 1
ATOM 3029 O O . ARG A 1 383 ? 13.153 22.135 -20.527 1.00 40.28 383 ARG A O 1
ATOM 3036 N N . LYS A 1 384 ? 13.809 24.179 -21.069 1.00 38.78 384 LYS A N 1
ATOM 3037 C CA . LYS A 1 384 ? 13.675 24.859 -22.371 1.00 38.78 384 LYS A CA 1
ATOM 3038 C C . LYS A 1 384 ? 12.368 24.473 -23.072 1.00 38.78 384 LYS A C 1
ATOM 3040 O O . LYS A 1 384 ? 12.290 23.423 -23.700 1.00 38.78 384 LYS A O 1
ATOM 3045 N N . ASN A 1 385 ? 11.398 25.383 -22.980 1.00 38.41 385 ASN A N 1
ATOM 3046 C CA . ASN A 1 385 ? 10.137 25.362 -23.713 1.00 38.41 385 ASN A CA 1
ATOM 3047 C C . ASN A 1 385 ? 10.381 25.033 -25.192 1.00 38.41 385 ASN A C 1
ATOM 3049 O O . ASN A 1 385 ? 11.245 25.651 -25.825 1.00 38.41 385 ASN A O 1
ATOM 3053 N N . PHE A 1 386 ? 9.584 24.121 -25.739 1.00 36.34 386 PHE A N 1
ATOM 3054 C CA . PHE A 1 386 ? 9.293 24.116 -27.163 1.00 36.34 386 PHE A CA 1
ATOM 3055 C C . PHE A 1 386 ? 7.782 24.158 -27.338 1.00 36.34 386 PHE A C 1
ATOM 3057 O O . PHE A 1 386 ? 7.042 23.464 -26.643 1.00 36.34 386 PHE A O 1
ATOM 3064 N N . GLU A 1 387 ? 7.360 25.081 -28.185 1.00 38.38 387 GLU A N 1
ATOM 3065 C CA . GLU A 1 387 ? 5.981 25.510 -28.343 1.00 38.38 387 GLU A CA 1
ATOM 3066 C C . GLU A 1 387 ? 5.210 24.530 -29.233 1.00 38.38 387 GLU A C 1
ATOM 3068 O O . GLU A 1 387 ? 5.794 23.818 -30.054 1.00 38.38 387 GLU A O 1
ATOM 3073 N N . VAL A 1 388 ? 3.896 24.472 -29.031 1.00 35.56 388 VAL A N 1
ATOM 3074 C CA . VAL A 1 388 ? 2.987 23.628 -29.809 1.00 35.56 388 VAL A CA 1
ATOM 3075 C C . VAL A 1 388 ? 2.974 24.097 -31.264 1.00 35.56 388 VAL A C 1
ATOM 3077 O O . VAL A 1 388 ? 2.703 25.265 -31.528 1.00 35.56 388 VAL A O 1
ATOM 3080 N N . SER A 1 389 ? 3.166 23.164 -32.198 1.00 39.44 389 SER A N 1
ATOM 3081 C CA . SER A 1 389 ? 2.723 23.322 -33.586 1.00 39.44 389 SER A CA 1
ATOM 3082 C C . SER A 1 389 ? 1.720 22.222 -33.910 1.00 39.44 389 SER A C 1
ATOM 3084 O O . SER A 1 389 ? 2.058 21.050 -34.057 1.00 39.44 389 SER A O 1
ATOM 3086 N N . GLU A 1 390 ? 0.468 22.645 -33.963 1.00 42.12 390 GLU A N 1
ATOM 3087 C CA . GLU A 1 390 ? -0.729 21.894 -34.311 1.00 42.12 390 GLU A CA 1
ATOM 3088 C C . GLU A 1 390 ? -0.860 21.835 -35.843 1.00 42.12 390 GLU A C 1
ATOM 3090 O O . GLU A 1 390 ? -1.066 22.878 -36.459 1.00 42.12 390 GLU A O 1
ATOM 3095 N N . GLU A 1 391 ? -0.767 20.658 -36.486 1.00 36.03 391 GLU A N 1
ATOM 3096 C CA . GLU A 1 391 ? -1.215 20.555 -37.886 1.00 36.03 391 GLU A CA 1
ATOM 3097 C C . GLU A 1 391 ? -1.708 19.169 -38.358 1.00 36.03 391 GLU A C 1
ATOM 3099 O O . GLU A 1 391 ? -0.969 18.190 -38.429 1.00 36.03 391 GLU A O 1
ATOM 3104 N N . SER A 1 392 ? -2.950 19.179 -38.857 1.00 38.41 392 SER A N 1
ATOM 3105 C CA . SER A 1 392 ? -3.556 18.284 -39.861 1.00 38.41 392 SER A CA 1
ATOM 3106 C C . SER A 1 392 ? -3.903 16.821 -39.514 1.00 38.41 392 SER A C 1
ATOM 3108 O O . SER A 1 392 ? -3.082 15.985 -39.147 1.00 38.41 392 SER A O 1
ATOM 3110 N N . ALA A 1 393 ? -5.177 16.494 -39.754 1.00 47.69 393 ALA A N 1
ATOM 3111 C CA . ALA A 1 393 ? -5.732 15.143 -39.732 1.00 47.69 393 ALA A CA 1
ATOM 3112 C C . ALA A 1 393 ? -5.487 14.382 -41.059 1.00 47.69 393 ALA A C 1
ATOM 3114 O O . ALA A 1 393 ? -5.431 15.009 -42.122 1.00 47.69 393 ALA A O 1
ATOM 3115 N N . PRO A 1 394 ? -5.439 13.035 -41.049 1.00 55.38 394 PRO A N 1
ATOM 3116 C CA . PRO A 1 394 ? -5.330 12.240 -42.268 1.00 55.38 394 PRO A CA 1
ATOM 3117 C C . PRO A 1 394 ? -6.661 12.179 -43.034 1.00 55.38 394 PRO A C 1
ATOM 3119 O O . PRO A 1 394 ? -7.709 11.826 -42.491 1.00 55.38 394 PRO A O 1
ATOM 3122 N N . LYS A 1 395 ? -6.605 12.471 -44.336 1.00 51.03 395 LYS A N 1
ATOM 3123 C CA . LYS A 1 395 ? -7.749 12.422 -45.255 1.00 51.03 395 LYS A CA 1
ATOM 3124 C C . LYS A 1 395 ? -7.696 11.142 -46.105 1.00 51.03 395 LYS A C 1
ATOM 3126 O O . LYS A 1 395 ? -6.857 11.026 -46.986 1.00 51.03 395 LYS A O 1
ATOM 3131 N N . SER A 1 396 ? -8.596 10.204 -45.808 1.00 52.88 396 SER A N 1
ATOM 3132 C CA . SER A 1 396 ? -9.203 9.183 -46.692 1.00 52.88 396 SER A CA 1
ATOM 3133 C C . SER A 1 396 ? -8.500 8.707 -47.990 1.00 52.88 396 SER A C 1
ATOM 3135 O O . SER A 1 396 ? -8.486 9.439 -48.979 1.00 52.88 396 SER A O 1
ATOM 3137 N N . THR A 1 397 ? -8.214 7.400 -48.060 1.00 50.34 397 THR A N 1
ATOM 3138 C CA . THR A 1 397 ? -8.487 6.474 -49.198 1.00 50.34 397 THR A CA 1
ATOM 3139 C C . THR A 1 397 ? -8.343 5.041 -48.645 1.00 50.34 397 THR A C 1
ATOM 3141 O O . THR A 1 397 ? -7.415 4.797 -47.887 1.00 50.34 397 THR A O 1
ATOM 3144 N N . SER A 1 398 ? -9.228 4.048 -48.810 1.00 51.56 398 SER A N 1
ATOM 3145 C CA . SER A 1 398 ? -10.111 3.651 -49.923 1.00 51.56 398 SER A CA 1
ATOM 3146 C C . SER A 1 398 ? -9.383 3.348 -51.232 1.00 51.56 398 SER A C 1
ATOM 3148 O O . SER A 1 398 ? -9.503 4.116 -52.183 1.00 51.56 398 SER A O 1
ATOM 3150 N N . GLN A 1 399 ? -8.693 2.205 -51.274 1.00 50.56 399 GLN 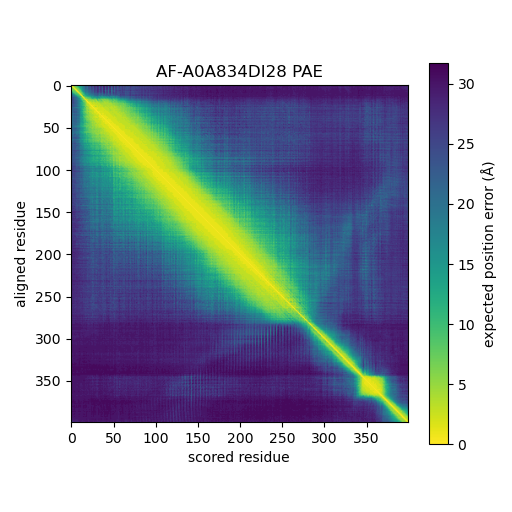A N 1
ATOM 3151 C CA . GLN A 1 399 ? -8.818 1.200 -52.341 1.00 50.56 399 GLN A CA 1
ATOM 3152 C C . GLN A 1 399 ? -8.329 -0.166 -51.847 1.00 50.56 399 GLN A C 1
ATOM 3154 O O . GLN A 1 399 ? -7.404 -0.170 -51.006 1.00 50.56 399 GLN A O 1
#

Organism: NCBI:txid89673

Radius of gyration: 113.0 Å; Cα contacts (8 Å, |Δi|>4): 1; chains: 1; bounding box: 231×63×336 Å

Solvent-accessible surface area (backbone atoms only — not comparable to full-atom values): 24335 Å² total; per-residue (Å²): 135,84,87,82,88,82,89,84,88,83,81,90,72,86,65,57,64,58,52,51,54,49,52,52,50,52,50,51,50,52,50,47,52,55,46,52,50,54,50,50,50,46,53,50,51,51,50,50,56,49,51,51,52,50,53,51,53,50,53,53,51,51,52,53,49,53,55,48,50,55,50,47,54,53,50,50,54,50,50,50,54,52,52,52,51,49,56,52,49,54,52,51,49,56,55,50,54,51,52,49,53,52,52,50,53,52,49,55,53,52,52,51,51,50,52,53,51,48,53,51,49,52,53,51,49,56,53,48,54,55,51,50,54,52,48,51,55,52,52,52,53,52,52,54,52,51,52,51,50,52,52,50,52,54,51,49,54,52,50,54,53,50,49,58,50,49,55,48,54,50,52,54,51,51,50,54,50,50,55,50,51,54,53,48,56,52,51,55,48,54,52,51,53,49,51,52,52,50,54,50,53,53,50,52,51,49,51,50,54,50,52,53,50,53,52,52,52,50,53,52,51,53,50,51,51,48,52,50,54,49,51,53,50,49,52,51,48,47,59,49,49,54,47,55,49,50,52,47,50,49,50,49,53,50,49,53,47,52,51,51,53,47,51,52,47,48,51,53,49,51,58,54,49,54,62,51,58,71,66,65,79,77,70,82,91,87,89,80,90,85,89,83,90,79,91,79,90,74,84,82,88,80,90,88,84,84,88,84,88,80,85,91,80,90,80,92,80,91,81,89,85,81,88,86,85,85,83,90,85,90,87,88,90,84,90,87,85,91,75,99,69,86,84,61,51,72,68,54,53,50,52,47,52,54,50,53,52,50,51,54,49,53,52,52,54,54,64,69,69,57,77,85,80,81,84,77,90,82,93,76,81,94,78,80,92,79,80,91,82,88,80,86,81,89,80,88,80,92,132

Foldseek 3Di:
DDDDDDDDDDDDDPPVVVVVVVVVVVVVVVVVVVVVVVVVVVVVVVVVVVVVVVVVVVVVVVVVVVVVVVVVVVVVVVVVVVVVVVVVVVVVVVVVVVVVVVVVVVVVVVVVVVVVVVVVVVVVVVVVVVVVVVVVVVVVVVVVVVVVVVVVVVVVVVVVVVVVVVVVVVVVVVVVVVVVVVVVVVVVVVVVVVVVVVVVVVVVVVVVVVVVVVVVVVVVVVVVVVVVVVVVVVVVVVVVVVVVVVVVVVVVVVVVVVVVVVVVVVVVVVVVVVVVVVVPPDDDDDDDDDDDDDDDDDDDDDDDDDDDDDDDDDDDDDDDDDDDDDDDDDDDDDDDDDDDDPPDDPVNVVVVVVVVVVVVVVVVVVVVPDDPPPDDDDDDDDDDDDDDDDDDDDDDDDD

Mean predicted aligned error: 21.57 Å

pLDDT: mean 77.38, std 26.32, range [22.08, 98.75]

Secondary structure (DSSP, 8-state):
-------------THHHHHHHHHHHHHHHHHHHHHHHHHHHHHHHHHHHHHHHHHHHHHHHHHHHHHHHHHHHHHHHHHHHHHHHHHHHHHHHHHHHHHHHHHHHHHHHHHHHHHHHHHHHHHHHHHHHHHHHHHHHHHHHHHHHHHHHHHHHHHHHHHHHHHHHHHHHHHHHHHHHHHHHHHHHHHHHHHHHHHHHHHHHHHHHHHHHHHHHHHHHHHHHHHHHHHHHHHHHHHHHHHHHHHHHHHHHHHHHHHHHHHHHHHHHHHHHHHHHHHHHHHTTSS--------------------------------------------------------------HHHHHHHHHHHHHHHHHHHHHHHSS-----------------------------

Sequence (399 aa):
MNPSATFFVGRQNIGSEVEISTIEKQRKELQLLVGELKDRDRELNDMVAVHQRQLLSWEEDRQKVLTLEERCSKLEGELHKRTEIVRSLTKKVKTLEASHVESQTALQKTQLQLQEMAQKATHASLLSEDLEARNENLSNTLVELSAQVGQLQAREQALTTMIKLKDKDIIEAVNHISDCSGKFKLLEHALRDAKMVETCIVKEKQDYKQKLKTLKVEINKLKAEREKRKDELLDIAKSKQDRTNAELHSLQQIYVKQQSDLQFLNFNVENSQELIQIYNSRMEESRALESSELAAAPQPHCVGSASPGDEKVMETEASADRKNSPKVLFVNKDAAPPSEKEDFSPTSKLQRLLAESRQMVTDLELSTLLPISSQGLGSAAARKNFEVSEESAPKSTSQ